Protein AF-A0A9E5IZ77-F1 (afdb_monomer_lite)

pLDDT: mean 89.56, std 15.53, range [26.22, 98.81]

Sequence (396 aa):
MPGRASKYINTLARTWRELNPKGILFWEPWELSAGQTYQCVDLLDPTCVGLSLHSNIAEVQIGYPADRWFKNMLTKAAQRNIPVLGELWTGSPTEEMEPFLHIPTPLATLRALRAVNEAGKLKGIKEYYGNLPEQEDPNLRMTGLFFKNPDISEEEALSQLAKPYREAAREVIRVWRLASEAVEMYPWDVSWLAREIGRSSPQHAMSAAILKGASWQTPSWQANRRVAFMRTDQLEAPNFWMVEDVQMRFEQTAEKLEAALRVADLIQNKLPEPLQHTFRKSIEEMGSFRVRVLAYAYHLRETNLANLIRGASRWGLGVNPDNRNELRAVMVKDQANMGTEEPMGTAIRMLDADPKKFLQTYFLPRASSGKNQDWADWGSAANWTITSPNEFFEKR

Foldseek 3Di:
DLVVVQVVVQVVQVVVCVVPVQAAAEDEPQQAALVSLLSNLVSHDQNRYAYEYEQDNHHAALLDGNDPSNLVSQVSCVVVNHAYAYEHAQWQDDLLQPPARQQAQQVSLLVNLLSNVVSHDHPYYDYDPDDDVVDDTLSNVSSVVCVVPVPQDPVRSLQVSLVQFPPCSVLVSLLNVLSNVLRNLQPCQAEVLNSLLNLAALDDPQAAFAQAHDADPGNSRVPPSVVRHVHNHGPDGDDLVSLLVNLVSLVSSLVSLVVSLVSLVVCLVVGDPVCNVSSVSNSVSSLSSSLSSLSSSLSSLLLSLLCQQVVCVVVVHDRDVVSLVVSLVSLVVSCVSNVHCPDSVVLSVCSVVPVPVSSVRGHHHDDDPPDPPPPPPVPDSQVSDSTHGDDDDDDD

Radius of gyration: 23.9 Å; chains: 1; bounding box: 58×49×72 Å

Secondary structure (DSSP, 8-state):
-HHHHHHHHHHHHHHHHHHSTT--EEE--TTS-HHHHHHHHHHS-TTTEEEEEESSSS---SSS-S-HHHHHHHHHHHHTT--EEEEE--SS--GGGTT-S----HHHHHHHHHHHHHTS--SEEEESS---TTS--HHHHHHHHHHH-TT--HHHHHHHHHGGGGGGHHHHHHHHHHHHHHHHHS-TTS-GGGGGGGGS--S--SSPP-------SSHHHHHTGGGT-S---SSSPPPHHHHHHHHHHHHHHHHHHHHHHHHHHTTGGGS-HHHHHHHHHHHHHHHHHHHHHHHHHHHHHHHHHHHHHHHHHHTTPPPPHHHHHHHHHHHHHHHHHHTS-TTHHHHHHHHHH-HHHHHHHSSPPPPP------TT-TT-TTS--SS---------

Structure (mmCIF, N/CA/C/O backbone):
data_AF-A0A9E5IZ77-F1
#
_entry.id   AF-A0A9E5IZ77-F1
#
loop_
_atom_site.group_PDB
_atom_site.id
_atom_site.type_symbol
_atom_site.label_atom_id
_atom_site.label_alt_id
_atom_site.label_comp_id
_atom_site.label_asym_id
_atom_site.label_entity_id
_atom_site.label_seq_id
_atom_site.pdbx_PDB_ins_code
_atom_site.Cartn_x
_atom_site.Cartn_y
_atom_site.Cartn_z
_atom_site.occupancy
_atom_site.B_iso_or_equiv
_atom_site.auth_seq_id
_atom_site.auth_comp_id
_atom_site.auth_asym_id
_atom_site.auth_atom_id
_atom_site.pdbx_PDB_model_num
ATOM 1 N N . MET A 1 1 ? 8.656 -14.343 28.753 1.00 74.12 1 MET A N 1
ATOM 2 C CA . MET A 1 1 ? 8.297 -13.046 28.135 1.00 74.12 1 MET A CA 1
ATOM 3 C C . MET A 1 1 ? 6.831 -12.679 28.404 1.00 74.12 1 MET A C 1
ATOM 5 O O . MET A 1 1 ? 6.646 -11.711 29.134 1.00 74.12 1 MET A O 1
ATOM 9 N N . PRO A 1 2 ? 5.809 -13.460 27.987 1.00 81.44 2 PRO A N 1
ATOM 10 C CA . PRO A 1 2 ? 4.393 -13.078 28.147 1.00 81.44 2 PRO A CA 1
ATOM 11 C C . PRO A 1 2 ? 3.955 -12.752 29.582 1.00 81.44 2 PRO A C 1
ATOM 13 O O . PRO A 1 2 ? 3.411 -11.685 29.836 1.00 81.44 2 PRO A O 1
ATOM 16 N N . GLY A 1 3 ? 4.311 -13.595 30.559 1.00 86.44 3 GLY A N 1
ATOM 17 C CA . GLY A 1 3 ? 3.970 -13.339 31.966 1.00 86.44 3 GLY A CA 1
ATOM 18 C C . GLY A 1 3 ? 4.586 -12.061 32.555 1.00 86.44 3 GLY A C 1
ATOM 19 O O . GLY A 1 3 ? 4.004 -11.466 33.456 1.00 86.44 3 GLY A O 1
ATOM 20 N N . ARG A 1 4 ? 5.735 -11.598 32.038 1.00 92.69 4 ARG A N 1
ATOM 21 C CA . ARG A 1 4 ? 6.345 -10.326 32.465 1.00 92.69 4 ARG A CA 1
ATOM 22 C C . ARG A 1 4 ? 5.602 -9.135 31.862 1.00 92.69 4 ARG A C 1
ATOM 24 O O . ARG A 1 4 ? 5.282 -8.209 32.600 1.00 92.69 4 ARG A O 1
ATOM 31 N N . ALA A 1 5 ? 5.307 -9.191 30.561 1.00 93.94 5 ALA A N 1
ATOM 32 C CA . ALA A 1 5 ? 4.576 -8.143 29.855 1.00 93.94 5 ALA A CA 1
ATOM 33 C C . ALA A 1 5 ? 3.167 -7.959 30.439 1.00 93.94 5 ALA A C 1
ATOM 35 O O . ALA A 1 5 ? 2.851 -6.875 30.917 1.00 93.94 5 ALA A O 1
ATOM 36 N N . SER A 1 6 ? 2.360 -9.024 30.530 1.00 96.38 6 SER A N 1
ATOM 37 C CA . SER A 1 6 ? 1.001 -8.925 31.082 1.00 96.38 6 SER A CA 1
ATOM 38 C C . SER A 1 6 ? 0.986 -8.452 32.533 1.00 96.38 6 SER A C 1
ATOM 40 O O . SER A 1 6 ? 0.123 -7.663 32.903 1.00 96.38 6 SER A O 1
ATOM 42 N N . LYS A 1 7 ? 1.952 -8.876 33.365 1.00 97.38 7 LYS A N 1
ATOM 43 C CA . LYS A 1 7 ? 2.065 -8.377 34.744 1.00 97.38 7 LYS A CA 1
ATOM 44 C C . LYS A 1 7 ? 2.313 -6.869 34.768 1.00 97.38 7 LYS A C 1
ATOM 46 O O . LYS A 1 7 ? 1.656 -6.175 35.532 1.00 97.38 7 LYS A O 1
ATOM 51 N N . TYR A 1 8 ? 3.230 -6.377 33.937 1.00 97.44 8 TYR A N 1
ATOM 52 C CA . TYR A 1 8 ? 3.521 -4.950 33.832 1.00 97.44 8 TYR A CA 1
ATOM 53 C C . TYR A 1 8 ? 2.294 -4.149 33.374 1.00 97.44 8 TYR A C 1
ATOM 55 O O . TYR A 1 8 ? 1.901 -3.200 34.050 1.00 97.44 8 TYR A O 1
ATOM 63 N N . ILE A 1 9 ? 1.631 -4.588 32.299 1.00 97.81 9 ILE A N 1
ATOM 64 C CA . ILE A 1 9 ? 0.426 -3.934 31.766 1.00 97.81 9 ILE A CA 1
ATOM 65 C C . ILE A 1 9 ? -0.716 -3.937 32.788 1.00 97.81 9 ILE A C 1
ATOM 67 O O . ILE A 1 9 ? -1.331 -2.899 33.015 1.00 97.81 9 ILE A O 1
ATOM 71 N N . ASN A 1 10 ? -0.963 -5.060 33.467 1.00 98.31 10 ASN A N 1
ATOM 72 C CA . ASN A 1 10 ? -1.989 -5.136 34.509 1.00 98.31 10 ASN A CA 1
ATOM 73 C C . ASN A 1 10 ? -1.690 -4.195 35.679 1.00 98.31 10 ASN A C 1
ATOM 75 O O . ASN A 1 10 ? -2.614 -3.584 36.207 1.00 98.31 10 ASN A O 1
ATOM 79 N N . THR A 1 11 ? -0.425 -4.068 36.094 1.00 98.38 11 THR A N 1
ATOM 80 C CA . THR A 1 11 ? -0.045 -3.109 37.139 1.00 98.38 11 THR A CA 1
ATOM 81 C C . THR A 1 11 ? -0.373 -1.684 36.701 1.00 98.38 11 THR A C 1
ATOM 83 O O . THR A 1 11 ? -1.087 -0.997 37.423 1.00 98.38 11 THR A O 1
ATOM 86 N N . LEU A 1 12 ? 0.055 -1.268 35.501 1.00 98.06 12 LEU A N 1
ATOM 87 C CA . LEU A 1 12 ? -0.257 0.066 34.973 1.00 98.06 12 LEU A CA 1
ATOM 88 C C . LEU A 1 12 ? -1.769 0.314 34.897 1.00 98.06 12 LEU A C 1
ATOM 90 O O . LEU A 1 12 ? -2.253 1.349 35.347 1.00 98.06 12 LEU A O 1
ATOM 94 N N . ALA A 1 13 ? -2.522 -0.647 34.363 1.00 98.12 13 ALA A N 1
ATOM 95 C CA . ALA A 1 13 ? -3.960 -0.520 34.169 1.00 98.12 13 ALA A CA 1
ATOM 96 C C . ALA A 1 13 ? -4.735 -0.464 35.493 1.00 98.12 13 ALA A C 1
ATOM 98 O O . ALA A 1 13 ? -5.703 0.286 35.613 1.00 98.12 13 ALA A O 1
ATOM 99 N N . ARG A 1 14 ? -4.314 -1.227 36.510 1.00 98.00 14 ARG A N 1
ATOM 100 C CA . ARG A 1 14 ? -4.913 -1.175 37.853 1.00 98.00 14 ARG A CA 1
ATOM 101 C C . ARG A 1 14 ? -4.619 0.143 38.546 1.00 98.00 14 ARG A C 1
ATOM 103 O O . ARG A 1 14 ? -5.556 0.755 39.043 1.00 98.00 14 ARG A O 1
ATOM 110 N N . THR A 1 15 ? -3.373 0.610 38.498 1.00 97.81 15 THR A N 1
ATOM 111 C CA . THR A 1 15 ? -3.009 1.927 39.033 1.00 97.81 15 THR A CA 1
ATOM 112 C C . THR A 1 15 ? -3.794 3.038 38.336 1.00 97.81 15 THR A C 1
ATOM 114 O O . THR A 1 15 ? -4.344 3.912 38.999 1.00 97.81 15 THR A O 1
ATOM 117 N N . TRP A 1 16 ? -3.936 2.983 37.006 1.00 97.25 16 TRP A N 1
ATOM 118 C CA . TRP A 1 16 ? -4.785 3.931 36.281 1.00 97.25 16 TRP A CA 1
ATOM 119 C C . TRP A 1 16 ? -6.242 3.869 36.744 1.00 97.25 16 TRP A C 1
ATOM 121 O O . TRP A 1 16 ? -6.860 4.910 36.957 1.00 97.25 16 TRP A O 1
ATOM 131 N N . ARG A 1 17 ? -6.790 2.667 36.952 1.00 96.69 17 ARG A N 1
ATOM 132 C CA . ARG A 1 17 ? -8.173 2.507 37.409 1.00 96.69 17 ARG A CA 1
ATOM 133 C C . ARG A 1 17 ? -8.399 2.977 38.849 1.00 96.69 17 ARG A C 1
ATOM 135 O O . ARG A 1 17 ? -9.478 3.469 39.154 1.00 96.69 17 ARG A O 1
ATOM 142 N N . GLU A 1 18 ? -7.413 2.853 39.731 1.00 97.00 18 GLU A N 1
ATOM 143 C CA . GLU A 1 18 ? -7.485 3.411 41.090 1.00 97.00 18 GLU A CA 1
ATOM 144 C C . GLU A 1 18 ? -7.635 4.938 41.062 1.00 97.00 18 GLU A C 1
ATOM 146 O O . GLU A 1 18 ? -8.420 5.496 41.826 1.00 97.00 18 GLU A O 1
ATOM 151 N N . LEU A 1 19 ? -6.936 5.607 40.140 1.00 97.00 19 LEU A N 1
ATOM 152 C CA . LEU A 1 19 ? -7.020 7.058 39.941 1.00 97.00 19 LEU A CA 1
ATOM 153 C C . LEU A 1 19 ? -8.274 7.476 39.159 1.00 97.00 19 LEU A C 1
ATOM 155 O O . LEU A 1 19 ? -8.843 8.539 39.403 1.00 97.00 19 LEU A O 1
ATOM 159 N N . ASN A 1 20 ? -8.712 6.642 38.217 1.00 96.19 20 ASN A N 1
ATOM 160 C CA . ASN A 1 20 ? -9.895 6.854 37.397 1.00 96.19 20 ASN A CA 1
ATOM 161 C C . ASN A 1 20 ? -10.754 5.577 37.385 1.00 96.19 20 ASN A C 1
ATOM 163 O O . ASN A 1 20 ? -10.525 4.705 36.546 1.00 96.19 20 ASN A O 1
ATOM 167 N N . PRO A 1 21 ? -11.783 5.460 38.250 1.00 94.25 21 PRO A N 1
ATOM 168 C CA . PRO A 1 21 ? -12.550 4.219 38.431 1.00 94.25 21 PRO A CA 1
ATOM 169 C C . PRO A 1 21 ? -13.219 3.644 37.174 1.00 94.25 21 PRO A C 1
ATOM 171 O O . PRO A 1 21 ? -13.569 2.465 37.149 1.00 94.25 21 PRO A O 1
ATOM 174 N N . LYS A 1 22 ? -13.408 4.457 36.127 1.00 93.06 22 LYS A N 1
ATOM 175 C CA . LYS A 1 22 ? -13.963 4.041 34.824 1.00 93.06 22 LYS A CA 1
ATOM 176 C C . LYS A 1 22 ? -12.898 3.925 33.725 1.00 93.06 22 LYS A C 1
ATOM 178 O O . LYS A 1 22 ? -13.233 3.643 32.577 1.00 93.06 22 LYS A O 1
ATOM 183 N N . GLY A 1 23 ? -11.640 4.189 34.060 1.00 93.88 23 GLY A N 1
ATOM 184 C CA . GLY A 1 23 ? -10.511 4.195 33.148 1.00 93.88 23 GLY A CA 1
ATOM 185 C C . GLY A 1 23 ? -10.182 2.799 32.629 1.00 93.88 23 GLY A C 1
ATOM 186 O O . GLY A 1 23 ? -10.165 1.824 33.379 1.00 93.88 23 GLY A O 1
ATOM 187 N N . ILE A 1 24 ? -9.890 2.731 31.332 1.00 96.19 24 ILE A N 1
ATOM 188 C CA . ILE A 1 24 ? -9.374 1.546 30.647 1.00 96.19 24 ILE A CA 1
ATOM 189 C C . ILE A 1 24 ? -8.038 1.937 30.025 1.00 96.19 24 ILE A C 1
ATOM 191 O O . ILE A 1 24 ? -7.949 2.972 29.364 1.00 96.19 24 ILE A O 1
ATOM 195 N N . LEU A 1 25 ? -7.010 1.121 30.239 1.00 97.69 25 LEU A N 1
ATOM 196 C CA . LEU A 1 25 ? -5.726 1.259 29.560 1.00 97.69 25 LEU A CA 1
ATOM 197 C C . LEU A 1 25 ? -5.744 0.383 28.309 1.00 97.69 25 LEU A C 1
ATOM 199 O O . LEU A 1 25 ? -5.864 -0.837 28.414 1.00 97.69 25 LEU A O 1
ATOM 203 N N . PHE A 1 26 ? -5.626 1.000 27.135 1.00 97.75 26 PHE A N 1
ATOM 204 C CA . PHE A 1 26 ? -5.497 0.280 25.871 1.00 97.75 26 PHE A CA 1
ATOM 205 C C . PHE A 1 26 ? -4.028 -0.037 25.601 1.00 97.75 26 PHE A C 1
ATOM 207 O O . PHE A 1 26 ? -3.186 0.858 25.611 1.00 97.75 26 PHE A O 1
ATOM 214 N N . TRP A 1 27 ? -3.725 -1.318 25.400 1.00 97.38 27 TRP A N 1
ATOM 215 C CA . TRP A 1 27 ? -2.374 -1.800 25.135 1.00 97.38 27 TRP A CA 1
ATOM 216 C C . TRP A 1 27 ? -2.246 -2.341 23.712 1.00 97.38 27 TRP A C 1
ATOM 218 O O . TRP A 1 27 ? -3.080 -3.124 23.256 1.00 97.38 27 TRP A O 1
ATOM 228 N N . GLU A 1 28 ? -1.166 -1.944 23.050 1.00 95.50 28 GLU A N 1
ATOM 229 C CA . GLU A 1 28 ? -0.796 -2.363 21.706 1.00 95.50 28 GLU A CA 1
ATOM 230 C C . GLU A 1 28 ? 0.362 -3.380 21.756 1.00 95.50 28 GLU A C 1
ATOM 232 O O . GLU A 1 28 ? 1.439 -3.076 22.280 1.00 95.50 28 GLU A O 1
ATOM 237 N N . PRO A 1 29 ? 0.171 -4.619 21.267 1.00 93.44 29 PRO A N 1
ATOM 238 C CA . PRO A 1 29 ? 1.156 -5.687 21.421 1.00 93.44 29 PRO A CA 1
ATOM 239 C C . PRO A 1 29 ? 2.090 -5.865 20.199 1.00 93.44 29 PRO A C 1
ATOM 241 O O . PRO A 1 29 ? 2.490 -6.993 19.913 1.00 93.44 29 PRO A O 1
ATOM 244 N N . TRP A 1 30 ? 2.440 -4.786 19.485 1.00 85.62 30 TRP A N 1
ATOM 245 C CA . TRP A 1 30 ? 3.090 -4.793 18.155 1.00 85.62 30 TRP A CA 1
ATOM 246 C C . TRP A 1 30 ? 4.349 -5.659 18.007 1.00 85.62 30 TRP A C 1
ATOM 248 O O . TRP A 1 30 ? 4.464 -6.438 17.060 1.00 85.62 30 TRP A O 1
ATOM 258 N N . GLU A 1 31 ? 5.293 -5.546 18.946 1.00 88.81 31 GLU A N 1
ATOM 259 C CA . GLU 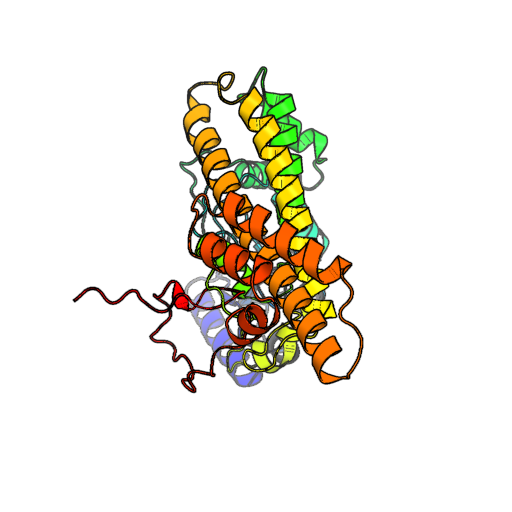A 1 31 ? 6.603 -6.208 18.827 1.00 88.81 31 GLU A CA 1
ATOM 260 C C . GLU A 1 31 ? 6.619 -7.660 19.312 1.00 88.81 31 GLU A C 1
ATOM 262 O O . GLU A 1 31 ? 7.628 -8.366 19.210 1.00 88.81 31 GLU A O 1
ATOM 267 N N . LEU A 1 32 ? 5.501 -8.139 19.852 1.00 93.06 32 LEU A N 1
ATOM 268 C CA . LEU A 1 32 ? 5.376 -9.518 20.292 1.00 93.06 32 LEU A CA 1
ATOM 269 C C . LEU A 1 32 ? 4.987 -10.419 19.121 1.00 93.06 32 LEU A C 1
ATOM 271 O O . LEU A 1 32 ? 4.235 -10.036 18.229 1.00 93.06 32 LEU A O 1
ATOM 275 N N . SER A 1 33 ? 5.462 -11.663 19.148 1.00 94.06 33 SER A N 1
ATOM 276 C CA . SER A 1 33 ? 5.007 -12.661 18.180 1.00 94.06 33 SER A CA 1
ATOM 277 C C . SER A 1 33 ? 3.531 -12.997 18.407 1.00 94.06 33 SER A C 1
ATOM 279 O O . SER A 1 33 ? 3.027 -12.897 19.529 1.00 94.06 33 SER A O 1
ATOM 281 N N . ALA A 1 34 ? 2.836 -13.484 17.379 1.00 94.62 34 ALA A N 1
ATOM 282 C CA . ALA A 1 34 ? 1.424 -13.858 17.467 1.00 94.62 34 ALA A CA 1
ATOM 283 C C . ALA A 1 34 ? 1.148 -14.794 18.662 1.00 94.62 34 ALA A C 1
ATOM 285 O O . ALA A 1 34 ? 0.261 -14.533 19.473 1.00 94.62 34 ALA A O 1
ATOM 286 N N . GLY A 1 35 ? 1.974 -15.829 18.853 1.00 95.06 35 GLY A N 1
ATOM 287 C CA . GLY A 1 35 ? 1.849 -16.743 19.994 1.00 95.06 35 GLY A CA 1
ATOM 288 C C . GLY A 1 35 ? 2.036 -16.055 21.352 1.00 95.06 35 GLY A C 1
ATOM 289 O O . GLY A 1 35 ? 1.291 -16.329 22.294 1.00 95.06 35 GLY A O 1
ATOM 290 N N . GLN A 1 36 ? 2.982 -15.116 21.449 1.00 95.75 36 GLN A N 1
ATOM 291 C CA . GLN A 1 36 ? 3.166 -14.310 22.656 1.00 95.75 36 GLN A CA 1
ATOM 292 C C . GLN A 1 36 ? 1.957 -13.406 22.910 1.00 95.75 36 GLN A C 1
ATOM 294 O O . GLN A 1 36 ? 1.508 -13.343 24.052 1.00 95.75 36 GLN A O 1
ATOM 299 N N . THR A 1 37 ? 1.398 -12.759 21.878 1.00 95.62 37 THR A N 1
ATOM 300 C CA . THR A 1 37 ? 0.192 -11.923 22.020 1.00 95.62 37 THR A CA 1
ATOM 301 C C . THR A 1 37 ? -0.994 -12.728 22.541 1.00 95.62 37 THR A C 1
ATOM 303 O O . THR A 1 37 ? -1.626 -12.311 23.511 1.00 95.62 37 THR A O 1
ATOM 306 N N . TYR A 1 38 ? -1.232 -13.930 22.006 1.00 96.56 38 TYR A N 1
ATOM 307 C CA . TYR A 1 38 ? -2.292 -14.812 22.490 1.00 96.56 38 TYR A CA 1
ATOM 308 C C . TYR A 1 38 ? -2.105 -15.159 23.967 1.00 96.56 38 TYR A C 1
ATOM 310 O O . TYR A 1 38 ? -3.029 -14.974 24.760 1.00 96.56 38 TYR A O 1
ATOM 318 N N . GLN A 1 39 ? -0.907 -15.591 24.363 1.00 97.06 39 GLN A N 1
ATOM 319 C CA . GLN A 1 39 ? -0.641 -15.918 25.763 1.00 97.06 39 GLN A CA 1
ATOM 320 C C . GLN A 1 39 ? -0.765 -14.690 26.676 1.00 97.06 39 GLN A C 1
ATOM 322 O O . GLN A 1 39 ? -1.244 -14.811 27.802 1.00 97.06 39 GLN A O 1
ATOM 327 N N . CYS A 1 40 ? -0.357 -13.505 26.213 1.00 97.38 40 CYS A N 1
ATOM 328 C CA . CYS A 1 40 ? -0.508 -12.279 26.986 1.00 97.38 40 CYS A CA 1
ATOM 329 C C . CYS A 1 40 ? -1.980 -11.987 27.285 1.00 97.38 40 CYS A C 1
ATOM 331 O O . CYS A 1 40 ? -2.298 -11.711 28.441 1.00 97.38 40 CYS A O 1
ATOM 333 N N . VAL A 1 41 ? -2.864 -12.100 26.285 1.00 97.19 41 VAL A N 1
ATOM 334 C CA . VAL A 1 41 ? -4.312 -11.850 26.421 1.00 97.19 41 VAL A CA 1
ATOM 335 C C . VAL A 1 41 ? -4.960 -12.762 27.468 1.00 97.19 41 VAL A C 1
ATOM 337 O O . VAL A 1 41 ? -5.815 -12.305 28.225 1.00 97.19 41 VAL A O 1
ATOM 340 N N . ASP A 1 42 ? -4.505 -14.011 27.601 1.00 97.25 42 ASP A N 1
ATOM 341 C CA . ASP A 1 42 ? -4.985 -14.925 28.652 1.00 97.25 42 ASP A CA 1
ATOM 342 C C . ASP A 1 42 ? -4.636 -14.474 30.077 1.00 97.25 42 ASP A C 1
ATOM 344 O O . ASP A 1 42 ? -5.239 -14.931 31.051 1.00 97.25 42 ASP A O 1
ATOM 348 N N . LEU A 1 43 ? -3.673 -13.570 30.221 1.00 97.69 43 LEU A N 1
ATOM 349 C CA . LEU A 1 43 ? -3.177 -13.096 31.509 1.00 97.69 43 LEU A CA 1
ATOM 350 C C . LEU A 1 43 ? -3.594 -11.652 31.813 1.00 97.69 43 LEU A C 1
ATOM 352 O O . LEU A 1 43 ? -3.352 -11.184 32.926 1.00 97.69 43 LEU A O 1
ATOM 356 N N . LEU A 1 44 ? -4.196 -10.937 30.858 1.00 98.25 44 LEU A N 1
ATOM 357 C CA . LEU A 1 44 ? -4.655 -9.563 31.068 1.00 98.25 44 LEU A CA 1
ATOM 358 C C . LEU A 1 44 ? -5.881 -9.517 31.987 1.00 98.25 44 LEU A C 1
ATOM 360 O O . LEU A 1 44 ? -6.732 -10.413 31.963 1.00 98.25 44 LEU A O 1
ATOM 364 N N . ASP A 1 45 ? -5.955 -8.453 32.784 1.00 97.62 45 ASP A N 1
ATOM 365 C CA . ASP A 1 45 ? -7.095 -8.111 33.629 1.00 97.62 45 ASP A CA 1
ATOM 366 C C . ASP A 1 45 ? -8.184 -7.441 32.773 1.00 97.62 45 ASP A C 1
ATOM 368 O O . ASP A 1 45 ? -8.049 -6.270 32.404 1.00 97.62 45 ASP A O 1
ATOM 372 N N . PRO A 1 46 ? -9.277 -8.150 32.443 1.00 97.38 46 PRO A N 1
ATOM 373 C CA . PRO A 1 46 ? -10.266 -7.643 31.496 1.00 97.38 46 PRO A CA 1
ATOM 374 C C . PRO A 1 46 ? -11.090 -6.485 32.055 1.00 97.38 46 PRO A C 1
ATOM 376 O O . PRO A 1 46 ? -11.860 -5.858 31.335 1.00 97.38 46 PRO A O 1
ATOM 379 N N . THR A 1 47 ? -10.959 -6.203 33.351 1.00 96.75 47 THR A N 1
ATOM 380 C CA . THR A 1 47 ? -11.755 -5.178 34.015 1.00 96.75 47 THR A CA 1
ATOM 381 C C . THR A 1 47 ? -11.135 -3.781 33.897 1.00 96.75 47 THR A C 1
ATOM 383 O O . THR A 1 47 ? -11.818 -2.792 34.166 1.00 96.75 47 THR A O 1
ATOM 386 N N . CYS A 1 48 ? -9.860 -3.683 33.505 1.00 97.56 48 CYS A N 1
ATOM 387 C CA . CYS A 1 48 ? -9.149 -2.410 33.335 1.00 97.56 48 CYS A CA 1
ATOM 388 C C . CYS A 1 48 ? -8.253 -2.338 32.088 1.00 97.56 48 CYS A C 1
ATOM 390 O O . CYS A 1 48 ? -7.765 -1.252 31.771 1.00 97.56 48 CYS A O 1
ATOM 392 N N . VAL A 1 49 ? -8.044 -3.444 31.368 1.00 98.44 49 VAL A N 1
ATOM 393 C CA . VAL A 1 49 ? -7.243 -3.475 30.137 1.00 98.44 49 VAL A CA 1
ATOM 394 C C . VAL A 1 49 ? -8.140 -3.596 28.907 1.00 98.44 49 VAL A C 1
ATOM 396 O O . VAL A 1 49 ? -9.047 -4.425 28.869 1.00 98.44 49 VAL A O 1
ATOM 399 N N . GLY A 1 50 ? -7.845 -2.792 27.889 1.00 98.38 50 GLY A N 1
ATOM 400 C CA . GLY A 1 50 ? -8.309 -2.952 26.515 1.00 98.38 50 GLY A CA 1
ATOM 401 C C . GLY A 1 50 ? -7.140 -3.246 25.574 1.00 98.38 50 GLY A C 1
ATOM 402 O O . GLY A 1 50 ? -5.976 -3.081 25.941 1.00 98.38 50 GLY A O 1
ATOM 403 N N . LEU A 1 51 ? -7.438 -3.673 24.352 1.00 98.38 51 LEU A N 1
ATOM 404 C CA . LEU A 1 51 ? -6.433 -3.890 23.309 1.00 98.38 51 LEU A CA 1
ATOM 405 C C . LEU A 1 51 ? -6.570 -2.844 22.213 1.00 98.38 51 LEU A C 1
ATOM 407 O O . LEU A 1 51 ? -7.681 -2.549 21.784 1.00 98.38 51 LEU A O 1
ATOM 411 N N . SER A 1 52 ? -5.442 -2.324 21.755 1.00 97.56 52 SER A N 1
ATOM 412 C CA . SER A 1 52 ? -5.336 -1.522 20.541 1.00 97.56 52 SER A CA 1
ATOM 413 C C . SER A 1 52 ? -4.612 -2.387 19.518 1.00 97.56 52 SER A C 1
ATOM 415 O O . SER A 1 52 ? -3.485 -2.810 19.768 1.00 97.56 52 SER A O 1
ATOM 417 N N . LEU A 1 53 ? -5.307 -2.815 18.466 1.00 97.06 53 LEU A N 1
ATOM 418 C CA . LEU A 1 53 ? -4.799 -3.823 17.538 1.00 97.06 53 LEU A CA 1
ATOM 419 C C . LEU A 1 53 ? -4.794 -3.282 16.123 1.00 97.06 53 LEU A C 1
ATOM 421 O O . LEU A 1 53 ? -5.850 -2.936 15.596 1.00 97.06 53 LEU A O 1
ATOM 425 N N . HIS A 1 54 ? -3.641 -3.328 15.473 1.00 95.06 54 HIS A N 1
ATOM 426 C CA . HIS A 1 54 ? -3.577 -3.140 14.031 1.00 95.06 54 HIS A CA 1
ATOM 427 C C . HIS A 1 54 ? -4.449 -4.137 13.306 1.00 95.06 54 HIS A C 1
ATOM 429 O O . HIS A 1 54 ? -4.622 -5.279 13.736 1.00 95.06 54 HIS A O 1
ATOM 435 N N . SER A 1 55 ? -4.986 -3.684 12.184 1.00 93.06 55 SER A N 1
ATOM 436 C CA . SER A 1 55 ? -5.835 -4.494 11.326 1.00 93.06 55 SER A CA 1
ATOM 437 C C . SER A 1 55 ? -5.115 -5.717 10.744 1.00 93.06 55 SER A C 1
ATOM 439 O O . SER A 1 55 ? -5.798 -6.628 10.282 1.00 93.06 55 SER A O 1
ATOM 441 N N . ASN A 1 56 ? -3.783 -5.827 10.823 1.00 91.81 56 ASN A N 1
ATOM 442 C CA . ASN A 1 56 ? -3.069 -7.079 10.572 1.00 91.81 56 ASN A CA 1
ATOM 443 C C . ASN A 1 56 ? -1.814 -7.257 11.466 1.00 91.81 56 ASN A C 1
ATOM 445 O O . ASN A 1 56 ? -1.405 -6.336 12.172 1.00 91.81 56 ASN A O 1
ATOM 449 N N . ILE A 1 57 ? -1.216 -8.462 11.487 1.00 90.69 57 ILE A N 1
ATOM 450 C CA . ILE A 1 57 ? -0.039 -8.787 12.331 1.00 90.69 57 ILE A CA 1
ATOM 451 C C . ILE A 1 57 ? 1.217 -7.999 11.953 1.00 90.69 57 ILE A C 1
ATOM 453 O O . ILE A 1 57 ? 2.142 -7.876 12.762 1.00 90.69 57 ILE A O 1
ATOM 457 N N . ALA A 1 58 ? 1.279 -7.530 10.709 1.00 87.75 58 ALA A N 1
ATOM 458 C CA . ALA A 1 58 ? 2.370 -6.721 10.222 1.00 87.75 58 ALA A CA 1
ATOM 459 C C . ALA A 1 58 ? 2.160 -5.245 10.557 1.00 87.75 58 ALA A C 1
ATOM 461 O O . ALA A 1 58 ? 2.888 -4.653 11.335 1.00 87.75 58 ALA A O 1
ATOM 462 N N . GLU A 1 59 ? 1.154 -4.613 10.011 1.00 87.81 59 GLU A N 1
ATOM 463 C CA . GLU A 1 59 ? 0.958 -3.190 10.191 1.00 87.81 59 GLU A CA 1
ATOM 464 C C . GLU A 1 59 ? -0.511 -2.846 10.064 1.00 87.81 59 GLU A C 1
ATOM 466 O O . GLU A 1 59 ? -1.353 -3.692 9.772 1.00 87.81 59 GLU A O 1
ATOM 471 N N . VAL A 1 60 ? -0.829 -1.571 10.206 1.00 91.25 60 VAL A N 1
ATOM 472 C CA . VAL A 1 60 ? -1.981 -1.044 9.501 1.00 91.25 60 VAL A CA 1
ATOM 473 C C . VAL A 1 60 ? -1.655 -0.968 8.009 1.00 91.25 60 VAL A C 1
ATOM 475 O O . VAL A 1 60 ? -0.676 -0.338 7.622 1.00 91.25 60 VAL A O 1
ATOM 478 N N . GLN A 1 61 ? -2.478 -1.616 7.181 1.00 89.19 61 GLN A N 1
ATOM 479 C CA . GLN A 1 61 ? -2.378 -1.537 5.723 1.00 89.19 61 GLN A CA 1
ATOM 480 C C . GLN A 1 61 ? -3.761 -1.389 5.093 1.00 89.19 61 GLN A C 1
ATOM 482 O O . GLN A 1 61 ? -4.649 -2.199 5.375 1.00 89.19 61 GLN A O 1
ATOM 487 N N . ILE A 1 62 ? -3.943 -0.409 4.203 1.00 85.88 62 ILE A N 1
ATOM 488 C CA . ILE A 1 62 ? -5.193 -0.255 3.436 1.00 85.88 62 ILE A CA 1
ATOM 489 C C . ILE A 1 62 ? -5.406 -1.456 2.508 1.00 85.88 62 ILE A C 1
ATOM 491 O O . ILE A 1 62 ? -6.529 -1.942 2.389 1.00 85.88 62 ILE A O 1
ATOM 495 N N . GLY A 1 63 ? -4.339 -1.948 1.870 1.00 83.00 63 GLY A N 1
ATOM 496 C CA . GLY A 1 63 ? -4.419 -3.047 0.901 1.00 83.00 63 GLY A CA 1
ATOM 497 C C . GLY A 1 63 ? -4.570 -4.439 1.523 1.00 83.00 63 GLY A C 1
ATOM 498 O O . GLY A 1 63 ? -4.954 -5.378 0.830 1.00 83.00 63 GLY A O 1
ATOM 499 N N . TYR A 1 64 ? -4.293 -4.590 2.823 1.00 86.00 64 TYR A N 1
ATOM 500 C CA . TYR A 1 64 ? -4.376 -5.881 3.515 1.00 86.00 64 TYR A CA 1
ATOM 501 C C . TYR A 1 64 ? -5.012 -5.774 4.915 1.00 86.00 64 TYR A C 1
ATOM 503 O O . TYR A 1 64 ? -4.356 -6.026 5.934 1.00 86.00 64 TYR A O 1
ATOM 511 N N . PRO A 1 65 ? -6.298 -5.386 4.998 1.00 91.00 65 PRO A N 1
ATOM 512 C CA . PRO A 1 65 ? -6.987 -5.217 6.267 1.00 91.00 65 PRO A CA 1
ATOM 513 C C . PRO A 1 65 ? -7.512 -6.553 6.818 1.00 91.00 65 PRO A C 1
ATOM 515 O O . PRO A 1 65 ? -7.917 -7.453 6.080 1.00 91.00 65 PRO A O 1
ATOM 518 N N . ALA A 1 66 ? -7.598 -6.644 8.145 1.00 94.31 66 ALA A N 1
ATOM 519 C CA . ALA A 1 66 ? -8.257 -7.716 8.898 1.00 94.31 66 ALA A CA 1
ATOM 520 C C . ALA A 1 66 ? -7.748 -9.141 8.599 1.00 94.31 66 ALA A C 1
ATOM 522 O O . ALA A 1 66 ? -8.513 -10.043 8.217 1.00 94.31 66 ALA A O 1
ATOM 523 N N . ASP A 1 67 ? -6.456 -9.367 8.832 1.00 93.88 67 ASP A N 1
ATOM 524 C CA . ASP A 1 67 ? -5.831 -10.674 8.626 1.00 93.88 67 ASP A CA 1
ATOM 525 C C . ASP A 1 67 ? -6.306 -11.757 9.623 1.00 93.88 67 ASP A C 1
ATOM 527 O O . ASP A 1 67 ? -7.165 -11.564 10.497 1.00 93.88 67 ASP A O 1
ATOM 531 N N . ARG A 1 68 ? -5.745 -12.967 9.491 1.00 93.88 68 ARG A N 1
ATOM 532 C CA . ARG A 1 68 ? -6.102 -14.090 10.368 1.00 93.88 68 ARG A CA 1
ATOM 533 C C . ARG A 1 68 ? -5.720 -13.838 11.826 1.00 93.88 68 ARG A C 1
ATOM 535 O O . ARG A 1 68 ? -6.448 -14.286 12.716 1.00 93.88 68 ARG A O 1
ATOM 542 N N . TRP A 1 69 ? -4.602 -13.164 12.086 1.00 95.00 69 TRP A N 1
ATOM 543 C CA . TRP A 1 69 ? -4.187 -12.867 13.452 1.00 95.00 69 TRP A CA 1
ATOM 544 C C . TRP A 1 69 ? -5.170 -11.909 14.121 1.00 95.00 69 TRP A C 1
ATOM 546 O O . TRP A 1 69 ? -5.617 -12.212 15.230 1.00 95.00 69 TRP A O 1
ATOM 556 N N . PHE A 1 70 ? -5.576 -10.843 13.431 1.00 96.44 70 PHE A N 1
ATOM 557 C CA . PHE A 1 70 ? -6.546 -9.865 13.915 1.00 96.44 70 PHE A CA 1
ATOM 558 C C . PHE A 1 70 ? -7.871 -10.539 14.293 1.00 96.44 70 PHE A C 1
ATOM 560 O O . PHE A 1 70 ? -8.318 -10.438 15.436 1.00 96.44 70 PHE A O 1
ATOM 567 N N . LYS A 1 71 ? -8.442 -11.354 13.395 1.00 97.25 71 LYS A N 1
ATOM 568 C CA . LYS A 1 71 ? -9.680 -12.126 13.648 1.00 97.25 71 LYS A CA 1
ATOM 569 C C . LYS A 1 71 ? -9.571 -13.045 14.873 1.00 97.25 71 LYS A C 1
ATOM 571 O O . LYS A 1 71 ? -10.489 -13.122 15.699 1.00 97.25 71 LYS A O 1
ATOM 576 N N . ASN A 1 72 ? -8.437 -13.729 15.026 1.00 96.88 72 ASN A N 1
ATOM 577 C CA . ASN A 1 72 ? -8.183 -14.588 16.185 1.00 96.88 72 ASN A CA 1
ATOM 578 C C . ASN A 1 72 ? -8.060 -13.774 17.482 1.00 96.88 72 ASN A C 1
ATOM 580 O O . ASN A 1 72 ? -8.598 -14.181 18.513 1.00 96.88 72 ASN A O 1
ATOM 584 N N . MET A 1 73 ? -7.383 -12.624 17.438 1.00 97.44 73 MET A N 1
ATOM 585 C CA . MET A 1 73 ? -7.265 -11.719 18.581 1.00 97.44 73 MET A CA 1
ATOM 586 C C . MET A 1 73 ? -8.626 -11.176 19.011 1.00 97.44 73 MET A C 1
ATOM 588 O O . MET A 1 73 ? -8.922 -11.213 20.203 1.00 97.44 73 MET A O 1
ATOM 592 N N . LEU A 1 74 ? -9.480 -10.756 18.070 1.00 98.06 74 LEU A N 1
ATOM 593 C CA . LEU A 1 74 ? -10.845 -10.309 18.372 1.00 98.06 74 LEU A CA 1
ATOM 594 C C . LEU A 1 74 ? -11.670 -11.411 19.035 1.00 98.06 74 LEU A C 1
ATOM 596 O O . LEU A 1 74 ? -12.314 -11.176 20.057 1.00 98.06 74 LEU A O 1
ATOM 600 N N . THR A 1 75 ? -11.601 -12.632 18.502 1.00 98.00 75 THR A N 1
ATOM 601 C CA . THR A 1 75 ? -12.286 -13.795 19.085 1.00 98.00 75 THR A CA 1
ATOM 602 C C . THR A 1 75 ? -11.822 -14.044 20.521 1.00 98.00 75 THR A C 1
ATOM 604 O O . THR A 1 75 ? -12.637 -14.208 21.431 1.00 98.00 75 THR A O 1
ATOM 607 N N . LYS A 1 76 ? -10.507 -14.026 20.750 1.00 97.62 76 LYS A N 1
ATOM 608 C CA . LYS A 1 76 ? -9.915 -14.270 22.069 1.00 97.62 76 LYS A CA 1
ATOM 609 C C . LYS A 1 76 ? -10.220 -13.148 23.063 1.00 97.62 76 LYS A C 1
ATOM 611 O O . LYS A 1 76 ? -10.547 -13.421 24.216 1.00 97.62 76 LYS A O 1
ATOM 616 N N . ALA A 1 77 ? -10.161 -11.894 22.623 1.00 98.06 77 ALA A N 1
ATOM 617 C CA . ALA A 1 77 ? -10.523 -10.737 23.432 1.00 98.06 77 ALA A CA 1
ATOM 618 C C . ALA A 1 77 ? -12.001 -10.792 23.842 1.00 98.06 77 ALA A C 1
ATOM 620 O O . ALA A 1 77 ? -12.316 -10.600 25.017 1.00 98.06 77 ALA A O 1
ATOM 621 N N . ALA A 1 78 ? -12.894 -11.161 22.918 1.00 97.88 78 ALA A N 1
ATOM 622 C CA . ALA A 1 78 ? -14.316 -11.335 23.200 1.00 97.88 78 ALA A CA 1
ATOM 623 C C . ALA A 1 78 ? -14.573 -12.426 24.254 1.00 97.88 78 ALA A C 1
ATOM 625 O O . ALA A 1 78 ? -15.313 -12.180 25.203 1.00 97.88 78 ALA A O 1
ATOM 626 N N . GLN A 1 79 ? -13.908 -13.584 24.160 1.00 97.69 79 GLN A N 1
ATOM 627 C CA . GLN A 1 79 ? -13.993 -14.654 25.173 1.00 97.69 79 GLN A CA 1
ATOM 628 C C . GLN A 1 79 ? -13.561 -14.192 26.572 1.00 97.69 79 GLN A C 1
ATOM 630 O O . GLN A 1 79 ? -14.018 -14.725 27.582 1.00 97.69 79 GLN A O 1
ATOM 635 N N . ARG A 1 80 ? -12.673 -13.197 26.635 1.00 97.31 80 ARG A N 1
ATOM 636 C CA . ARG A 1 80 ? -12.147 -12.619 27.874 1.00 97.31 80 ARG A CA 1
ATOM 637 C C . ARG A 1 80 ? -12.876 -11.353 28.316 1.00 97.31 80 ARG A C 1
ATOM 639 O O . ARG A 1 80 ? -12.517 -10.816 29.356 1.00 97.31 80 ARG A O 1
ATOM 646 N N . ASN A 1 81 ? -13.883 -10.891 27.572 1.00 97.38 81 ASN A N 1
ATOM 647 C CA . ASN A 1 81 ? -14.544 -9.597 27.769 1.00 97.38 81 ASN A CA 1
ATOM 648 C C . ASN A 1 81 ? -13.581 -8.394 27.743 1.00 97.38 81 ASN A C 1
ATOM 650 O O . ASN A 1 81 ? -13.814 -7.395 28.419 1.00 97.38 81 ASN A O 1
ATOM 654 N N . ILE A 1 82 ? -12.509 -8.477 26.956 1.00 98.44 82 ILE A N 1
ATOM 655 C CA . ILE A 1 82 ? -11.551 -7.385 26.767 1.00 98.44 82 ILE A CA 1
ATOM 656 C C . ILE A 1 82 ? -12.037 -6.502 25.606 1.00 98.44 82 ILE A C 1
ATOM 658 O O . ILE A 1 82 ? -12.250 -7.021 24.506 1.00 98.44 82 ILE A O 1
ATOM 662 N N . PRO A 1 83 ? -12.234 -5.185 25.804 1.00 98.12 83 PRO A N 1
ATOM 663 C CA . PRO A 1 83 ? -12.598 -4.283 24.719 1.00 98.12 83 PRO A CA 1
ATOM 664 C C . PRO A 1 83 ? -11.423 -4.091 23.758 1.00 98.12 83 PRO A C 1
ATOM 666 O O . PRO A 1 83 ? -10.276 -3.981 24.186 1.00 98.12 83 PRO A O 1
ATOM 669 N N . VAL A 1 84 ? -11.721 -3.998 22.462 1.00 98.56 84 VAL A N 1
ATOM 670 C CA . VAL A 1 84 ? -10.709 -3.828 21.413 1.00 98.56 84 VAL A CA 1
ATOM 671 C C . VAL A 1 84 ? -10.979 -2.571 20.592 1.00 98.56 84 VAL A C 1
ATOM 673 O O . VAL A 1 84 ? -12.119 -2.339 20.188 1.00 98.56 84 VAL A O 1
ATOM 676 N N . LEU A 1 85 ? -9.937 -1.788 20.331 1.00 98.06 85 LEU A N 1
ATOM 677 C CA . LEU A 1 85 ? -9.892 -0.787 19.271 1.00 98.06 85 LEU A CA 1
ATOM 678 C C . LEU A 1 85 ? -9.169 -1.396 18.068 1.00 98.06 85 LEU A C 1
ATOM 680 O O . LEU A 1 85 ? -8.059 -1.905 18.216 1.00 98.06 85 LEU A O 1
ATOM 684 N N . GLY A 1 86 ? -9.817 -1.376 16.905 1.00 97.19 86 GLY A N 1
ATOM 685 C CA . GLY A 1 86 ? -9.174 -1.741 15.644 1.00 97.19 86 GLY A CA 1
ATOM 686 C C . GLY A 1 86 ? -8.456 -0.527 15.067 1.00 97.19 86 GLY A C 1
ATOM 687 O O . GLY A 1 86 ? -9.055 0.545 14.990 1.00 97.19 86 GLY A O 1
ATOM 688 N N . GLU A 1 87 ? -7.198 -0.681 14.680 1.00 96.00 87 GL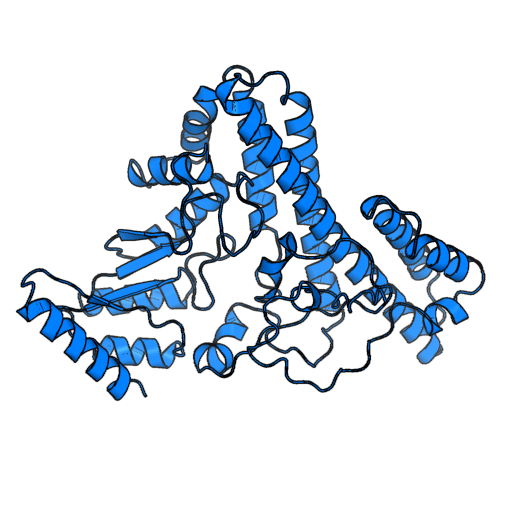U A N 1
ATOM 689 C CA . GLU A 1 87 ? -6.408 0.403 14.101 1.00 96.00 87 GLU A CA 1
ATOM 690 C C . GLU A 1 87 ? -6.366 0.309 12.579 1.00 96.00 87 GLU A C 1
ATOM 692 O O . GLU A 1 87 ? -6.105 -0.758 12.003 1.00 96.00 87 GLU A O 1
ATOM 697 N N . LEU A 1 88 ? -6.664 1.437 11.938 1.00 94.75 88 LEU A N 1
ATOM 698 C CA . LEU A 1 88 ? -6.732 1.575 10.488 1.00 94.75 88 LEU A CA 1
ATOM 699 C C . LEU A 1 88 ? -6.446 3.010 10.032 1.00 94.75 88 LEU A C 1
ATOM 701 O O . LEU A 1 88 ? -6.492 3.939 10.835 1.00 94.75 88 LEU A O 1
ATOM 705 N N . TRP A 1 89 ? -6.194 3.161 8.732 1.00 94.81 89 TRP A N 1
ATOM 706 C CA . TRP A 1 89 ? -6.105 4.448 8.049 1.00 94.81 89 TRP A CA 1
ATOM 707 C C . TRP A 1 89 ? -7.495 4.976 7.712 1.00 94.81 89 TRP A C 1
ATOM 709 O O . TRP A 1 89 ? -8.251 4.341 6.973 1.00 94.81 89 TRP A O 1
ATOM 719 N N . THR A 1 90 ? -7.840 6.137 8.252 1.00 95.19 90 THR A N 1
ATOM 720 C CA . THR A 1 90 ? -9.151 6.775 8.082 1.00 95.19 90 THR A CA 1
ATOM 721 C C . THR A 1 90 ? -9.131 7.954 7.118 1.00 95.19 90 THR A C 1
ATOM 723 O O . THR A 1 90 ? -10.204 8.333 6.651 1.00 95.19 90 THR A O 1
ATOM 726 N N . GLY A 1 91 ? -7.955 8.500 6.799 1.00 95.25 91 GLY A N 1
ATOM 727 C CA . GLY A 1 91 ? -7.751 9.625 5.885 1.00 95.25 91 GLY A CA 1
ATOM 728 C C . GLY A 1 91 ? -6.836 9.301 4.699 1.00 95.25 91 GLY A C 1
ATOM 729 O O . GLY A 1 91 ? -6.465 8.153 4.458 1.00 95.25 91 GLY A O 1
ATOM 730 N N . SER A 1 92 ? -6.512 10.328 3.916 1.00 94.38 92 SER A N 1
ATOM 731 C CA . SER A 1 92 ? -5.544 10.276 2.812 1.00 94.38 92 SER A CA 1
ATOM 732 C C . SER A 1 92 ? -4.086 10.232 3.292 1.00 94.38 92 SER A C 1
ATOM 734 O O . SER A 1 92 ? -3.319 9.448 2.729 1.00 94.38 92 SER A O 1
ATOM 736 N N . PRO A 1 93 ? -3.679 11.001 4.323 1.00 92.94 93 PRO A N 1
ATOM 737 C CA . PRO A 1 93 ? -2.358 10.853 4.923 1.00 92.94 93 PRO A CA 1
ATOM 738 C C . PRO A 1 93 ? -2.213 9.484 5.584 1.00 92.94 93 PRO A C 1
ATOM 740 O O . PRO A 1 93 ? -2.981 9.130 6.476 1.00 92.94 93 PRO A O 1
ATOM 743 N N . THR A 1 94 ? -1.215 8.721 5.156 1.00 91.44 94 THR A N 1
ATOM 744 C CA . THR A 1 94 ? -0.879 7.418 5.739 1.00 91.44 94 THR A CA 1
ATOM 745 C C . THR A 1 94 ? 0.625 7.229 5.698 1.00 91.44 94 THR A C 1
ATOM 747 O O . THR A 1 94 ? 1.287 7.766 4.809 1.00 91.44 94 THR A O 1
ATOM 750 N N . GLU A 1 95 ? 1.156 6.406 6.600 1.00 87.62 95 GLU A N 1
ATOM 751 C CA . GLU A 1 95 ? 2.555 5.972 6.530 1.00 87.62 95 GLU A CA 1
ATOM 752 C C . GLU A 1 95 ? 2.852 5.227 5.211 1.00 87.62 95 GLU A C 1
ATOM 754 O O . GLU A 1 95 ? 3.951 5.307 4.676 1.00 87.62 95 GLU A O 1
ATOM 759 N N . GLU A 1 96 ? 1.847 4.550 4.636 1.00 86.88 96 GLU A N 1
ATOM 760 C CA . GLU A 1 96 ? 1.969 3.791 3.381 1.00 86.88 96 GLU A CA 1
ATOM 761 C C . GLU A 1 96 ? 2.232 4.652 2.141 1.00 86.88 96 GLU A C 1
ATOM 763 O O . GLU A 1 96 ? 2.707 4.142 1.126 1.00 86.88 96 GLU A O 1
ATOM 768 N N . MET A 1 97 ? 1.895 5.938 2.211 1.00 86.12 97 MET A N 1
ATOM 769 C CA . MET A 1 97 ? 1.874 6.835 1.058 1.00 86.12 97 MET A CA 1
ATOM 770 C C . MET A 1 97 ? 2.769 8.057 1.233 1.00 86.12 97 MET A C 1
ATOM 772 O O . MET A 1 97 ? 2.793 8.910 0.346 1.00 86.12 97 MET A O 1
ATOM 776 N N . GLU A 1 98 ? 3.508 8.179 2.338 1.00 88.31 98 GLU A N 1
ATOM 777 C CA . GLU A 1 98 ? 4.339 9.357 2.582 1.00 88.31 98 GLU A CA 1
ATOM 778 C C . GLU A 1 98 ? 5.306 9.633 1.412 1.00 88.31 98 GLU A C 1
ATOM 780 O O . GLU A 1 98 ? 5.952 8.719 0.893 1.00 88.31 98 GLU A O 1
ATOM 785 N N . PRO A 1 99 ? 5.470 10.902 0.994 1.00 91.69 99 PRO A N 1
ATOM 786 C CA . PRO A 1 99 ? 4.941 12.125 1.604 1.00 91.69 99 PRO A CA 1
ATOM 787 C C . PRO A 1 99 ? 3.595 12.594 1.013 1.00 91.69 99 PRO A C 1
ATOM 789 O O . PRO A 1 99 ? 3.260 13.769 1.140 1.00 91.69 99 PRO A O 1
ATOM 792 N N . PHE A 1 100 ? 2.854 11.734 0.315 1.00 94.38 100 PHE A N 1
ATOM 793 C CA . PHE A 1 100 ? 1.585 12.098 -0.313 1.00 94.38 100 PHE A CA 1
ATOM 794 C C . PHE A 1 100 ? 0.464 12.225 0.729 1.00 94.38 100 PHE A C 1
ATOM 796 O O . PHE A 1 100 ? 0.267 11.334 1.555 1.00 94.38 100 PHE A O 1
ATOM 803 N N . LEU A 1 101 ? -0.276 13.336 0.692 1.00 94.94 101 LEU A N 1
ATOM 804 C CA . LEU A 1 101 ? -1.309 13.689 1.681 1.00 94.94 101 LEU A CA 1
ATOM 805 C C . LEU A 1 101 ? -2.718 13.815 1.073 1.00 94.94 101 LEU A C 1
ATOM 807 O O . LEU A 1 101 ? -3.690 14.043 1.792 1.00 94.94 101 LEU A O 1
ATOM 811 N N . HIS A 1 102 ? -2.840 13.693 -0.248 1.00 96.44 102 HIS A N 1
ATOM 812 C CA . HIS A 1 102 ? -4.029 14.035 -1.031 1.00 96.44 102 HIS A CA 1
ATOM 813 C C . HIS A 1 102 ? -4.467 12.921 -1.991 1.00 96.44 102 HIS A C 1
ATOM 815 O O . HIS A 1 102 ? -5.392 13.152 -2.775 1.00 96.44 102 HIS A O 1
ATOM 821 N N . ILE A 1 103 ? -3.831 11.741 -1.993 1.00 96.50 103 ILE A N 1
ATOM 822 C CA . ILE A 1 103 ? -4.222 10.636 -2.886 1.00 96.50 103 ILE A CA 1
ATOM 823 C C . ILE A 1 103 ? -5.616 10.108 -2.480 1.00 96.50 103 ILE A C 1
ATOM 825 O O . ILE A 1 103 ? -5.772 9.514 -1.407 1.00 96.50 103 ILE A O 1
ATOM 829 N N . PRO A 1 104 ? -6.646 10.279 -3.334 1.00 96.44 104 PRO A N 1
ATOM 830 C CA . PRO A 1 104 ? -8.022 10.035 -2.932 1.00 96.44 104 PRO A CA 1
ATOM 831 C C . PRO A 1 104 ? -8.429 8.586 -3.229 1.00 96.44 104 PRO A C 1
ATOM 833 O O . PRO A 1 104 ? -8.717 8.226 -4.372 1.00 96.44 104 PRO A O 1
ATOM 836 N N . THR A 1 105 ? -8.506 7.758 -2.190 1.00 97.50 105 THR A N 1
ATOM 837 C CA . THR A 1 105 ? -8.867 6.331 -2.264 1.00 97.50 105 THR A CA 1
ATOM 838 C C . THR A 1 105 ? -10.070 5.954 -1.394 1.00 97.50 105 THR A C 1
ATOM 840 O O . THR A 1 105 ? -10.037 4.967 -0.656 1.00 97.50 105 THR A O 1
ATOM 843 N N . PRO A 1 106 ? -11.195 6.686 -1.484 1.00 98.19 106 PRO A N 1
ATOM 844 C CA . PRO A 1 106 ? -12.288 6.514 -0.538 1.00 98.19 106 PRO A CA 1
ATOM 845 C C . PRO A 1 106 ? -12.904 5.106 -0.575 1.00 98.19 106 PRO A C 1
ATOM 847 O O . PRO A 1 106 ? -13.379 4.632 0.452 1.00 98.19 106 PRO A O 1
ATOM 850 N N . LEU A 1 107 ? -12.884 4.384 -1.705 1.00 98.38 107 LEU A N 1
ATOM 851 C CA . LEU A 1 107 ? -13.376 2.999 -1.706 1.00 98.38 107 LEU A CA 1
ATOM 852 C C . LEU A 1 107 ? -12.440 2.042 -0.973 1.00 98.38 107 LEU A C 1
ATOM 854 O O . LEU A 1 107 ? -12.934 1.184 -0.244 1.00 98.38 107 LEU A O 1
ATOM 858 N N . ALA A 1 108 ? -11.125 2.211 -1.116 1.00 97.69 108 ALA A N 1
ATOM 859 C CA . ALA A 1 108 ? -10.157 1.402 -0.384 1.00 97.69 108 ALA A CA 1
ATOM 860 C C . ALA A 1 108 ? -10.328 1.620 1.132 1.00 97.69 108 ALA A C 1
ATOM 862 O O . ALA A 1 108 ? -10.414 0.657 1.894 1.00 97.69 108 ALA A O 1
ATOM 863 N N . THR A 1 109 ? -10.531 2.873 1.563 1.00 97.56 109 THR A N 1
ATOM 864 C CA . THR A 1 109 ? -10.875 3.212 2.956 1.00 97.56 109 THR A CA 1
ATOM 865 C C . THR A 1 109 ? -12.170 2.536 3.417 1.00 97.56 109 THR A C 1
ATOM 867 O O . THR A 1 109 ? -12.192 1.902 4.473 1.00 97.56 109 THR A O 1
ATOM 870 N N . LEU A 1 110 ? -13.254 2.616 2.631 1.00 98.12 110 LEU A N 1
ATOM 871 C CA . LEU A 1 110 ? -14.537 1.985 2.975 1.00 98.12 110 LEU A CA 1
ATOM 872 C C . LEU A 1 110 ? -14.408 0.464 3.128 1.00 98.12 110 LEU A C 1
ATOM 874 O O . LEU A 1 110 ? -14.960 -0.120 4.062 1.00 98.12 110 LEU A O 1
ATOM 878 N N . ARG A 1 111 ? -13.690 -0.186 2.212 1.00 98.00 111 ARG A N 1
ATOM 879 C CA . ARG A 1 111 ? -13.476 -1.639 2.226 1.00 98.00 111 ARG A CA 1
ATOM 880 C C . ARG A 1 111 ? -12.608 -2.066 3.406 1.00 98.00 111 ARG A C 1
ATOM 882 O O . ARG A 1 111 ? -12.945 -3.052 4.057 1.00 98.00 111 ARG A O 1
ATOM 889 N N . ALA A 1 112 ? -11.571 -1.301 3.746 1.00 97.06 112 ALA A N 1
ATOM 890 C CA . ALA A 1 112 ? -10.755 -1.551 4.933 1.00 97.06 112 ALA A CA 1
ATOM 891 C C . ALA A 1 112 ? -11.563 -1.424 6.234 1.00 97.06 112 ALA A C 1
ATOM 893 O O . ALA A 1 112 ? -11.512 -2.316 7.085 1.00 97.06 112 ALA A O 1
ATOM 894 N N . LEU A 1 113 ? -12.376 -0.369 6.359 1.00 97.56 113 LEU A N 1
ATOM 895 C CA . LEU A 1 113 ? -13.299 -0.172 7.483 1.00 97.56 113 LEU A CA 1
ATOM 896 C C . LEU A 1 113 ? -14.268 -1.348 7.644 1.00 97.56 113 LEU A C 1
ATOM 898 O O . LEU A 1 113 ? -14.441 -1.866 8.749 1.00 97.56 113 LEU A O 1
ATOM 902 N N . ARG A 1 114 ? -14.867 -1.801 6.538 1.00 97.19 114 ARG A N 1
ATOM 903 C CA . ARG A 1 114 ? -15.762 -2.964 6.521 1.00 97.19 114 ARG A CA 1
ATOM 904 C C . ARG A 1 114 ? -15.060 -4.241 6.934 1.00 97.19 114 ARG A C 1
ATOM 906 O O . ARG A 1 114 ? -15.537 -4.908 7.844 1.00 97.19 114 ARG A O 1
ATOM 913 N N . ALA A 1 115 ? -13.909 -4.541 6.338 1.00 97.00 115 ALA A N 1
ATOM 914 C CA . ALA A 1 115 ? -13.145 -5.742 6.654 1.00 97.00 115 ALA A CA 1
ATOM 915 C C . ALA A 1 115 ? -12.816 -5.825 8.153 1.00 97.00 115 ALA A C 1
ATOM 917 O O . ALA A 1 115 ? -12.958 -6.883 8.767 1.00 97.00 115 ALA A O 1
ATOM 918 N N . VAL A 1 116 ? -12.432 -4.698 8.761 1.00 96.81 116 VAL A N 1
ATOM 919 C CA . VAL A 1 116 ? -12.161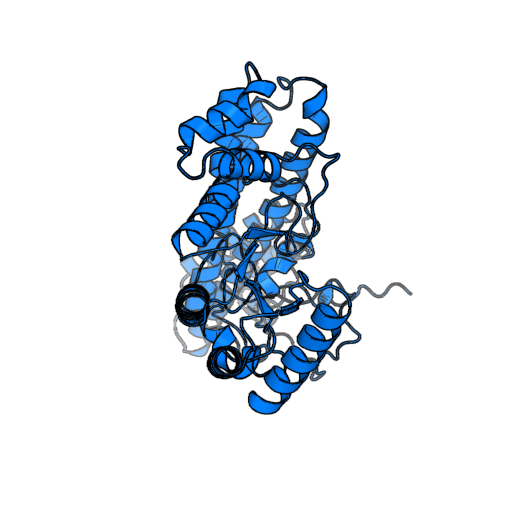 -4.594 10.200 1.00 96.81 116 VAL A CA 1
ATOM 920 C C . VAL A 1 116 ? -13.434 -4.751 11.037 1.00 96.81 116 VAL A C 1
ATOM 922 O O . VAL A 1 116 ? -13.428 -5.499 12.015 1.00 96.81 116 VAL A O 1
ATOM 925 N N . ASN A 1 117 ? -14.532 -4.099 10.655 1.00 95.88 117 ASN A N 1
ATOM 926 C CA . ASN A 1 117 ? -15.809 -4.172 11.371 1.00 95.88 117 ASN A CA 1
ATOM 927 C C . ASN A 1 117 ? -16.463 -5.564 11.305 1.00 95.88 117 ASN A C 1
ATOM 929 O O . ASN A 1 117 ? -17.058 -6.021 12.278 1.00 95.88 117 ASN A O 1
ATOM 933 N N . GLU A 1 118 ? -16.320 -6.260 10.181 1.00 96.25 118 GLU A N 1
ATOM 934 C CA . GLU A 1 118 ? -16.843 -7.613 9.966 1.00 96.25 118 GLU A CA 1
ATOM 935 C C . GLU A 1 118 ? -15.973 -8.696 10.624 1.00 96.25 118 GLU A C 1
ATOM 937 O O . GLU A 1 118 ? -16.442 -9.807 10.877 1.00 96.25 118 GLU A O 1
ATOM 942 N N . ALA A 1 119 ? -14.709 -8.394 10.943 1.00 96.69 119 ALA A N 1
ATOM 943 C CA . ALA A 1 119 ? -13.780 -9.353 11.541 1.00 96.69 119 ALA A CA 1
ATOM 944 C C . ALA A 1 119 ? -14.171 -9.799 12.958 1.00 96.69 119 ALA A C 1
ATOM 946 O O . ALA A 1 119 ? -13.731 -10.860 13.411 1.00 96.69 119 ALA A O 1
ATOM 947 N N . GLY A 1 120 ? -14.959 -8.997 13.676 1.00 94.75 120 GLY A N 1
ATOM 948 C CA . GLY A 1 120 ? -15.416 -9.316 15.021 1.00 94.75 120 GLY A CA 1
ATOM 949 C C . GLY A 1 120 ? -15.861 -8.093 15.816 1.00 94.75 120 GLY A C 1
ATOM 950 O O . GLY A 1 120 ? -15.948 -6.978 15.316 1.00 94.75 120 GLY A O 1
ATOM 951 N N . LYS A 1 121 ? -16.148 -8.305 17.104 1.00 94.50 121 LYS A N 1
ATOM 952 C CA . LYS A 1 121 ? -16.659 -7.246 17.980 1.00 94.50 121 LYS A CA 1
ATOM 953 C C . LYS A 1 121 ? -15.568 -6.229 18.320 1.00 94.50 121 LYS A C 1
ATOM 955 O O . LYS A 1 121 ? -14.628 -6.547 19.046 1.00 94.50 121 LYS A O 1
ATOM 960 N N . LEU A 1 122 ? -15.775 -4.988 17.896 1.00 97.12 122 LEU A N 1
ATOM 961 C CA . LEU A 1 122 ? -14.939 -3.843 18.243 1.00 97.12 122 LEU A CA 1
ATOM 962 C C . LEU A 1 122 ? -15.660 -2.901 19.206 1.00 97.12 122 LEU A C 1
ATOM 964 O O . LEU A 1 122 ? -16.886 -2.782 19.206 1.00 97.12 122 LEU A O 1
ATOM 968 N N . LYS A 1 123 ? -14.883 -2.226 20.052 1.00 96.00 123 LYS A N 1
ATOM 969 C CA . LYS A 1 123 ? -15.358 -1.122 20.893 1.00 96.00 123 LYS A CA 1
ATOM 970 C C . LYS A 1 123 ? -15.261 0.223 20.172 1.00 96.00 123 LYS A C 1
ATOM 972 O O . LYS A 1 123 ? -15.992 1.144 20.526 1.00 96.00 123 LYS A O 1
ATOM 977 N N . GLY A 1 124 ? -14.379 0.316 19.185 1.00 95.69 124 GLY A N 1
ATOM 978 C CA . GLY A 1 124 ? -14.169 1.493 18.362 1.00 95.69 124 GLY A CA 1
ATOM 979 C C . GLY A 1 124 ? -13.060 1.261 17.345 1.00 95.69 124 GLY A C 1
ATOM 980 O O . GLY A 1 124 ? -12.464 0.183 17.285 1.00 95.69 124 GLY A O 1
ATOM 981 N N . ILE A 1 125 ? -12.799 2.302 16.568 1.00 96.06 125 ILE A N 1
ATOM 982 C CA . ILE A 1 125 ? -11.729 2.371 15.580 1.00 96.06 125 ILE A CA 1
ATOM 983 C C . ILE A 1 125 ? -10.785 3.502 15.991 1.00 96.06 125 ILE A C 1
ATOM 985 O O . ILE A 1 125 ? -11.249 4.565 16.410 1.00 96.06 125 ILE A O 1
ATOM 989 N N . LYS A 1 126 ? -9.478 3.258 15.893 1.00 95.62 126 LYS A N 1
ATOM 990 C CA . LYS A 1 126 ? -8.411 4.230 16.151 1.00 95.62 126 LYS A CA 1
ATOM 991 C C . LYS A 1 126 ? -7.704 4.543 14.829 1.00 95.62 126 LYS A C 1
ATOM 993 O O . LYS A 1 126 ? -7.278 3.629 14.132 1.00 95.62 126 LYS A O 1
ATOM 998 N N . GLU A 1 127 ? -7.582 5.829 14.514 1.00 94.88 127 GLU A N 1
ATOM 999 C CA . GLU A 1 127 ? -6.660 6.309 13.479 1.00 94.88 127 GLU A CA 1
ATOM 1000 C C . GLU A 1 127 ? -5.219 6.100 13.968 1.00 94.88 127 GLU A C 1
ATOM 1002 O O . GLU A 1 127 ? -4.892 6.546 15.072 1.00 94.88 127 GLU A O 1
ATOM 1007 N N . TYR A 1 128 ? -4.383 5.408 13.191 1.00 92.31 128 TYR A N 1
ATOM 1008 C CA . TYR A 1 128 ? -3.020 5.058 13.617 1.00 92.31 128 TYR A CA 1
ATOM 1009 C C . TYR A 1 128 ? -2.004 6.179 13.376 1.00 92.31 128 TYR A C 1
ATOM 1011 O O . TYR A 1 128 ? -1.091 6.334 14.183 1.00 92.31 128 TYR A O 1
ATOM 1019 N N . TYR A 1 129 ? -2.143 6.975 12.314 1.00 90.38 129 TYR A N 1
ATOM 1020 C CA . TYR A 1 129 ? -1.088 7.891 11.868 1.00 90.38 129 TYR A CA 1
ATOM 1021 C C . TYR A 1 129 ? -1.471 9.333 12.172 1.00 90.38 129 TYR A C 1
ATOM 1023 O O . TYR A 1 129 ? -0.769 10.038 12.898 1.00 90.38 129 TYR A O 1
ATOM 1031 N N . GLY A 1 130 ? -2.636 9.756 11.694 1.00 90.19 130 GLY A N 1
ATOM 1032 C CA . GLY A 1 130 ? -3.146 11.098 11.934 1.00 90.19 130 GLY A CA 1
ATOM 1033 C C . GLY A 1 130 ? -3.970 11.614 10.767 1.00 90.19 130 GLY A C 1
ATOM 1034 O O . GLY A 1 130 ? -3.757 11.248 9.618 1.00 90.19 130 GLY A O 1
ATOM 1035 N N . ASN A 1 131 ? -4.911 12.501 11.078 1.00 92.44 131 ASN A N 1
ATOM 1036 C CA . ASN A 1 131 ? -5.785 13.130 10.095 1.00 92.44 131 ASN A CA 1
ATOM 1037 C C . ASN A 1 131 ? -5.478 14.623 9.974 1.00 92.44 131 ASN A C 1
ATOM 1039 O O . ASN A 1 131 ? -5.058 15.260 10.941 1.00 92.44 131 ASN A O 1
ATOM 1043 N N . LEU A 1 132 ? -5.782 15.190 8.807 1.00 91.31 132 LEU A N 1
ATOM 1044 C CA . LEU A 1 132 ? -5.723 16.627 8.537 1.00 91.31 132 LEU A CA 1
ATOM 1045 C C . LEU A 1 132 ? -7.157 17.176 8.412 1.00 91.31 132 LEU A C 1
ATOM 1047 O O . LEU A 1 132 ? -7.653 17.345 7.302 1.00 91.31 132 LEU A O 1
ATOM 1051 N N . PRO A 1 133 ? -7.866 17.431 9.531 1.00 86.88 133 PRO A N 1
ATOM 1052 C CA . PRO A 1 133 ? -9.305 17.724 9.514 1.00 86.88 133 PRO A CA 1
ATOM 1053 C C . PRO A 1 133 ? -9.671 19.052 8.835 1.00 86.88 133 PRO A C 1
ATOM 1055 O O . PRO A 1 133 ? -10.834 19.267 8.504 1.00 86.88 133 PRO A O 1
ATOM 1058 N N . GLU A 1 134 ? -8.700 19.948 8.655 1.00 87.88 134 GLU A N 1
ATOM 1059 C CA . GLU A 1 134 ? -8.879 21.237 7.977 1.00 87.88 134 GLU A CA 1
ATOM 1060 C C . GLU A 1 134 ? -8.751 21.127 6.448 1.00 87.88 134 GLU A C 1
ATOM 1062 O O . GLU A 1 134 ? -9.101 22.061 5.727 1.00 87.88 134 GLU A O 1
ATOM 1067 N N . GLN A 1 135 ? -8.272 19.987 5.944 1.00 89.00 135 GLN A N 1
ATOM 1068 C CA . GLN A 1 135 ? -8.136 19.705 4.521 1.00 89.00 135 GLN A CA 1
ATOM 1069 C C . GLN A 1 135 ? -9.400 19.015 3.993 1.00 89.00 135 GLN A C 1
ATOM 1071 O O . GLN A 1 135 ? -10.035 18.220 4.688 1.00 89.00 135 GLN A O 1
ATOM 1076 N N . GLU A 1 136 ? -9.756 19.269 2.731 1.00 92.94 136 GLU A N 1
ATOM 1077 C CA . GLU A 1 136 ? -10.680 18.359 2.051 1.00 92.94 136 GLU A CA 1
ATOM 1078 C C . GLU A 1 136 ? -9.996 16.996 1.880 1.00 92.94 136 GLU A C 1
ATOM 1080 O O . GLU A 1 136 ? -8.914 16.898 1.298 1.00 92.94 136 GLU A O 1
ATOM 1085 N N . ASP A 1 137 ? -10.631 15.964 2.430 1.00 96.81 137 ASP A N 1
ATOM 1086 C CA . ASP A 1 137 ? -10.171 14.588 2.335 1.00 96.81 137 ASP A CA 1
ATOM 1087 C C . ASP A 1 137 ? -11.369 13.656 2.060 1.00 96.81 137 ASP A C 1
ATOM 1089 O O . ASP A 1 137 ? -12.205 13.426 2.952 1.00 96.81 137 ASP A O 1
ATOM 1093 N N . PRO A 1 138 ? -11.494 13.101 0.839 1.00 97.19 138 PRO A N 1
ATOM 1094 C CA . PRO A 1 138 ? -12.604 12.221 0.507 1.00 97.19 138 PRO A CA 1
ATOM 1095 C C . PRO A 1 138 ? -12.526 10.889 1.266 1.00 97.19 138 PRO A C 1
ATOM 1097 O O . PRO A 1 138 ? -13.573 10.283 1.508 1.00 97.19 138 PRO A O 1
ATOM 1100 N N . ASN A 1 139 ? -11.336 10.458 1.692 1.00 97.56 139 ASN A N 1
ATOM 1101 C CA . ASN A 1 139 ? -11.131 9.231 2.463 1.00 97.56 139 ASN A CA 1
ATOM 1102 C C . ASN A 1 139 ? -11.672 9.431 3.886 1.00 97.56 139 ASN A C 1
ATOM 1104 O O . ASN A 1 139 ? -12.493 8.644 4.361 1.00 97.56 139 ASN A O 1
ATOM 1108 N N . LEU A 1 140 ? -11.343 10.561 4.520 1.00 97.38 140 LEU A N 1
ATOM 1109 C CA . LEU A 1 140 ? -11.868 10.908 5.846 1.00 97.38 140 LEU A CA 1
ATOM 1110 C C . LEU A 1 140 ? -13.383 11.126 5.838 1.00 97.38 140 LEU A C 1
ATOM 1112 O O . LEU A 1 140 ? -14.102 10.674 6.737 1.00 97.38 140 LEU A O 1
ATOM 1116 N N . ARG A 1 141 ? -13.912 11.765 4.791 1.00 97.56 141 ARG A N 1
ATOM 1117 C CA . ARG A 1 141 ? -15.365 11.898 4.616 1.00 97.56 141 ARG A CA 1
ATOM 1118 C C . ARG A 1 141 ? -16.034 10.539 4.416 1.00 97.56 141 ARG A C 1
ATOM 1120 O O . ARG A 1 141 ? -17.132 10.345 4.942 1.00 97.56 141 ARG A O 1
ATOM 1127 N N . MET A 1 142 ? -15.391 9.604 3.711 1.00 98.50 142 MET A N 1
ATOM 1128 C CA . MET A 1 142 ? -15.882 8.231 3.582 1.00 98.50 142 MET A CA 1
ATOM 1129 C C . MET A 1 142 ? -15.965 7.545 4.946 1.00 98.50 142 MET A C 1
ATOM 1131 O O . MET A 1 142 ? -16.997 6.955 5.267 1.00 98.50 142 MET A O 1
ATOM 1135 N N . THR A 1 143 ? -14.937 7.691 5.783 1.00 97.75 143 THR A N 1
ATOM 1136 C CA . THR A 1 143 ? -14.961 7.203 7.168 1.00 97.75 143 THR A CA 1
ATOM 1137 C C . THR A 1 143 ? -16.169 7.753 7.934 1.00 97.75 143 THR A C 1
ATOM 1139 O O . THR A 1 143 ? -16.887 7.012 8.608 1.00 97.75 143 THR A O 1
ATOM 1142 N N . GLY A 1 144 ? -16.466 9.046 7.776 1.00 97.38 144 GLY A N 1
ATOM 1143 C CA . GLY A 1 144 ? -17.650 9.668 8.372 1.00 97.38 144 GLY A CA 1
ATOM 1144 C C . GLY A 1 144 ? -18.984 9.098 7.868 1.00 97.38 144 GLY A C 1
ATOM 1145 O O . GLY A 1 144 ? -19.944 9.030 8.638 1.00 97.38 144 GLY A O 1
ATOM 1146 N N . LEU A 1 145 ? -19.069 8.685 6.599 1.00 98.44 145 LEU A N 1
ATOM 1147 C CA . LEU A 1 145 ? -20.251 7.998 6.061 1.00 98.44 145 LEU A CA 1
ATOM 1148 C C . LEU A 1 145 ? -20.391 6.591 6.643 1.00 98.44 145 LEU A C 1
ATOM 1150 O O . LEU A 1 145 ? -21.479 6.233 7.094 1.00 98.44 145 LEU A O 1
ATOM 1154 N N . PHE A 1 146 ? -19.292 5.840 6.706 1.00 98.31 146 PHE A N 1
ATOM 1155 C CA . PHE A 1 146 ? -19.258 4.508 7.303 1.00 98.31 146 PHE A CA 1
ATOM 1156 C C . PHE A 1 146 ? -19.723 4.525 8.766 1.00 98.31 146 PHE A C 1
ATOM 1158 O O . PHE A 1 146 ? -20.582 3.736 9.146 1.00 98.31 146 PHE A O 1
ATOM 1165 N N . PHE A 1 147 ? -19.249 5.465 9.591 1.00 97.31 147 PHE A N 1
ATOM 1166 C CA . PHE A 1 147 ? -19.679 5.528 10.995 1.00 97.31 147 PHE A CA 1
ATOM 1167 C C . PHE A 1 147 ? -21.160 5.868 11.183 1.00 97.31 147 PHE A C 1
ATOM 1169 O O . PHE A 1 147 ? -21.739 5.519 12.212 1.00 97.31 147 PHE A O 1
ATOM 1176 N N . LYS A 1 148 ? -21.788 6.538 10.212 1.00 97.94 148 LYS A N 1
ATOM 1177 C CA . LYS A 1 148 ? -23.236 6.788 10.231 1.00 97.94 148 LYS A CA 1
ATOM 1178 C C . LYS A 1 148 ? -24.031 5.567 9.781 1.00 97.94 148 LYS A C 1
ATOM 1180 O O . LYS A 1 148 ? -25.125 5.345 10.290 1.00 97.94 148 LYS A O 1
ATOM 1185 N N . ASN A 1 149 ? -23.505 4.819 8.816 1.00 97.88 149 ASN A N 1
ATOM 1186 C CA . ASN A 1 149 ? -24.132 3.626 8.270 1.00 97.88 149 ASN A CA 1
ATOM 1187 C C . ASN A 1 149 ? -23.058 2.638 7.771 1.00 97.88 149 ASN A C 1
ATOM 1189 O O . ASN A 1 149 ? -22.625 2.759 6.623 1.00 97.88 149 ASN A O 1
ATOM 1193 N N . PRO A 1 150 ? -22.650 1.649 8.589 1.00 96.25 150 PRO A N 1
ATOM 1194 C CA . PRO A 1 150 ? -21.643 0.661 8.193 1.00 96.25 150 PRO A CA 1
ATOM 1195 C C . PRO A 1 150 ? -22.030 -0.170 6.956 1.00 96.25 150 PRO A C 1
ATOM 1197 O O . PRO A 1 150 ? -21.159 -0.636 6.218 1.00 96.25 150 PRO A O 1
ATOM 1200 N N . ASP A 1 151 ? -23.333 -0.287 6.683 1.00 96.94 151 ASP A N 1
ATOM 1201 C CA . ASP A 1 151 ? -23.893 -1.064 5.574 1.00 96.94 151 ASP A CA 1
ATOM 1202 C C . ASP A 1 151 ? -24.081 -0.232 4.284 1.00 96.94 151 ASP A C 1
ATOM 1204 O O . ASP A 1 151 ? -24.604 -0.734 3.289 1.00 96.94 151 ASP A O 1
ATOM 1208 N N . ILE A 1 152 ? -23.652 1.039 4.254 1.00 98.19 152 ILE A N 1
ATOM 1209 C CA . ILE A 1 152 ? -23.811 1.939 3.095 1.00 98.19 152 ILE A CA 1
ATOM 1210 C C . ILE A 1 152 ? -23.159 1.376 1.825 1.00 98.19 152 ILE A C 1
ATOM 1212 O O . ILE A 1 152 ? -21.951 1.173 1.793 1.00 98.19 152 ILE A O 1
ATOM 1216 N N . SER A 1 153 ? -23.908 1.142 0.744 1.00 98.31 153 SER A N 1
ATOM 1217 C CA . SER A 1 153 ? -23.316 0.614 -0.497 1.00 98.31 153 SER A CA 1
ATOM 1218 C C . SER A 1 153 ? -22.231 1.540 -1.066 1.00 98.31 153 SER A C 1
ATOM 1220 O O . SER A 1 153 ? -22.222 2.745 -0.807 1.00 98.31 153 SER A O 1
ATOM 1222 N N . GLU A 1 154 ? -21.307 0.986 -1.857 1.00 98.38 154 GLU A N 1
ATOM 1223 C CA . GLU A 1 154 ? -20.244 1.784 -2.485 1.00 98.38 154 GLU A CA 1
ATOM 1224 C C . GLU A 1 154 ? -20.828 2.883 -3.382 1.00 98.38 154 GLU A C 1
ATOM 1226 O O . GLU A 1 154 ? -20.358 4.019 -3.365 1.00 98.38 154 GLU A O 1
ATOM 1231 N N . GLU A 1 155 ? -21.887 2.567 -4.128 1.00 98.50 155 GLU A N 1
ATOM 1232 C CA . GLU A 1 155 ? -22.596 3.486 -5.019 1.00 98.50 155 GLU A CA 1
ATOM 1233 C C . GLU A 1 155 ? -23.252 4.634 -4.249 1.00 98.50 155 GLU A C 1
ATOM 1235 O O . GLU A 1 155 ? -23.097 5.798 -4.627 1.00 98.50 155 GLU A O 1
ATOM 1240 N N . GLU A 1 156 ? -23.961 4.314 -3.164 1.00 98.50 156 GLU A N 1
ATOM 1241 C CA . GLU A 1 156 ? -24.610 5.294 -2.291 1.00 98.50 156 GLU A CA 1
ATOM 1242 C C . GLU A 1 156 ? -23.555 6.210 -1.657 1.00 98.50 156 GLU A C 1
ATOM 1244 O O . GLU A 1 156 ? -23.666 7.437 -1.729 1.00 98.50 156 GLU A O 1
ATOM 1249 N N . ALA A 1 157 ? -22.486 5.630 -1.107 1.00 98.62 157 ALA A N 1
ATOM 1250 C CA . ALA A 1 157 ? -21.419 6.372 -0.450 1.00 98.62 157 ALA A CA 1
ATOM 1251 C C . ALA A 1 157 ? -20.687 7.315 -1.416 1.00 98.62 157 ALA A C 1
ATOM 1253 O O . ALA A 1 157 ? -20.541 8.506 -1.134 1.00 98.62 157 ALA A O 1
ATOM 1254 N N . LEU A 1 158 ? -20.291 6.819 -2.592 1.00 98.69 158 LEU A N 1
ATOM 1255 C CA . LEU A 1 158 ? -19.646 7.622 -3.632 1.00 98.69 158 LEU A CA 1
ATOM 1256 C C . LEU A 1 158 ? -20.550 8.747 -4.134 1.00 98.69 158 LEU A C 1
ATOM 1258 O O . LEU A 1 158 ? -20.086 9.878 -4.291 1.00 98.69 158 LEU A O 1
ATOM 1262 N N . SER A 1 159 ? -21.837 8.460 -4.346 1.00 98.38 159 SER A N 1
ATOM 1263 C CA . SER A 1 159 ? -22.813 9.474 -4.743 1.00 98.38 159 SER A CA 1
ATOM 1264 C C . SER A 1 159 ? -22.892 10.586 -3.699 1.00 98.38 159 SER A C 1
ATOM 1266 O O . SER A 1 159 ? -22.794 11.763 -4.045 1.00 98.38 159 SER A O 1
ATOM 1268 N N . GLN A 1 160 ? -22.972 10.240 -2.409 1.00 98.50 160 GLN A N 1
ATOM 1269 C CA . GLN A 1 160 ? -22.984 11.219 -1.320 1.00 98.50 160 GLN A CA 1
ATOM 1270 C C . GLN A 1 160 ? -21.682 12.029 -1.226 1.00 98.50 160 GLN A C 1
ATOM 1272 O O . GLN A 1 160 ? -21.747 13.251 -1.056 1.00 98.50 160 GLN A O 1
ATOM 1277 N N . LEU A 1 161 ? -20.517 11.391 -1.372 1.00 97.88 161 LEU A N 1
ATOM 1278 C CA . LEU A 1 161 ? -19.220 12.074 -1.349 1.00 97.88 161 LEU A CA 1
ATOM 1279 C C . LEU A 1 161 ? -19.059 13.070 -2.493 1.00 97.88 161 LEU A C 1
ATOM 1281 O O . LEU A 1 161 ? -18.539 14.166 -2.266 1.00 97.88 161 LEU A O 1
ATOM 1285 N N . ALA A 1 162 ? -19.523 12.707 -3.689 1.00 97.94 162 ALA A N 1
ATOM 1286 C CA . ALA A 1 162 ? -19.324 13.476 -4.910 1.00 97.94 162 ALA A CA 1
ATOM 1287 C C . ALA A 1 162 ? -20.299 14.652 -5.078 1.00 97.94 162 ALA A C 1
ATOM 1289 O O . ALA A 1 162 ? -20.036 15.526 -5.901 1.00 97.94 162 ALA A O 1
ATOM 1290 N N . LYS A 1 163 ? -21.385 14.738 -4.289 1.00 97.44 163 LYS A N 1
ATOM 1291 C CA . LYS A 1 163 ? -22.368 15.847 -4.350 1.00 97.44 163 LYS A CA 1
ATOM 1292 C C . LYS A 1 163 ? -21.738 17.248 -4.454 1.00 97.44 163 LYS A C 1
ATOM 1294 O O . LYS A 1 163 ? -22.198 18.024 -5.294 1.00 97.44 163 LYS A O 1
ATOM 1299 N N . PRO A 1 164 ? -20.692 17.601 -3.675 1.00 96.62 164 PRO A N 1
ATOM 1300 C CA . PRO A 1 164 ? -20.071 18.921 -3.754 1.00 96.62 164 PRO A CA 1
ATOM 1301 C C . PRO A 1 164 ? -19.437 19.240 -5.112 1.00 96.62 1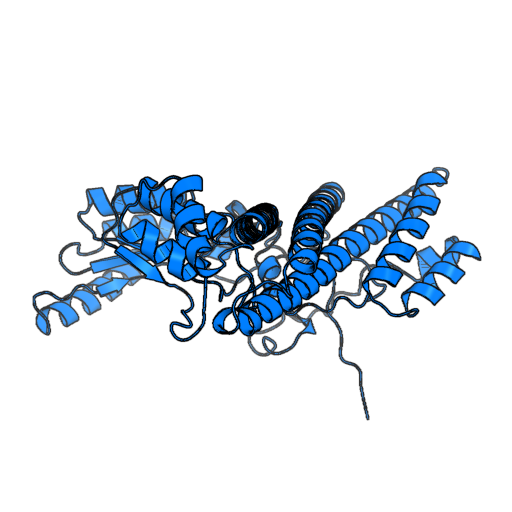64 PRO A C 1
ATOM 1303 O O . PRO A 1 164 ? -19.316 20.414 -5.434 1.00 96.62 164 PRO A O 1
ATOM 1306 N N . TYR A 1 165 ? -19.083 18.233 -5.918 1.00 96.44 165 TYR A N 1
ATOM 1307 C CA . TYR A 1 165 ? -18.406 18.383 -7.212 1.00 96.44 165 TYR A CA 1
ATOM 1308 C C . TYR A 1 165 ? -19.365 18.691 -8.382 1.00 96.44 165 TYR A C 1
ATOM 1310 O O . TYR A 1 165 ? -18.908 18.959 -9.492 1.00 96.44 165 TYR A O 1
ATOM 1318 N N . ARG A 1 166 ? -20.686 18.722 -8.140 1.00 95.31 166 ARG A N 1
ATOM 1319 C CA . ARG A 1 166 ? -21.727 19.161 -9.094 1.00 95.31 166 ARG A CA 1
ATOM 1320 C C . ARG A 1 166 ? -21.635 18.443 -10.450 1.00 95.31 166 ARG A C 1
ATOM 1322 O O . ARG A 1 166 ? -21.714 17.221 -10.495 1.00 95.31 166 ARG A O 1
ATOM 1329 N N . GLU A 1 167 ? -21.491 19.185 -11.546 1.00 95.56 167 GLU A N 1
ATOM 1330 C CA . GLU A 1 167 ? -21.441 18.655 -12.913 1.00 95.56 167 GLU A CA 1
ATOM 1331 C C . GLU A 1 167 ? -20.285 17.676 -13.155 1.00 95.56 167 GLU A C 1
ATOM 1333 O O . GLU A 1 167 ? -20.400 16.822 -14.026 1.00 95.56 167 GLU A O 1
ATOM 1338 N N . ALA A 1 168 ? -19.215 17.749 -12.356 1.00 96.94 168 ALA A N 1
ATOM 1339 C CA . ALA A 1 168 ? -18.068 16.848 -12.440 1.00 96.94 168 ALA A CA 1
ATOM 1340 C C . ALA A 1 168 ? -18.194 15.606 -11.538 1.00 96.94 168 ALA A C 1
ATOM 1342 O O . ALA A 1 168 ? -17.286 14.776 -11.502 1.00 96.94 168 ALA A O 1
ATOM 1343 N N . ALA A 1 169 ? -19.289 15.460 -10.779 1.00 97.69 169 ALA A N 1
ATOM 1344 C CA . ALA A 1 169 ? -19.433 14.403 -9.775 1.00 97.69 169 ALA A CA 1
ATOM 1345 C C . ALA A 1 169 ? -19.240 12.992 -10.354 1.00 97.69 169 ALA A C 1
ATOM 1347 O O . ALA A 1 169 ? -18.600 12.148 -9.728 1.00 97.69 169 ALA A O 1
ATOM 1348 N N . ARG A 1 170 ? -19.753 12.732 -11.563 1.00 98.00 170 ARG A N 1
ATOM 1349 C CA . ARG A 1 170 ? -19.642 11.420 -12.216 1.00 98.00 170 ARG A CA 1
ATOM 1350 C C . ARG A 1 170 ? -18.186 11.060 -12.510 1.00 98.00 170 ARG A C 1
ATOM 1352 O O . ARG A 1 170 ? -17.757 9.934 -12.258 1.00 98.00 170 ARG A O 1
ATOM 1359 N N . GLU A 1 171 ? -17.431 11.995 -13.060 1.00 98.38 171 GLU A N 1
ATOM 1360 C CA . GLU A 1 171 ? -16.035 11.804 -13.427 1.00 98.38 171 GLU A CA 1
ATOM 1361 C C . GLU A 1 171 ? -15.142 11.747 -12.185 1.00 98.38 171 GLU A C 1
ATOM 1363 O O . GLU A 1 171 ? -14.250 10.906 -12.137 1.00 98.38 171 GLU A O 1
ATOM 1368 N N . VAL A 1 172 ? -15.431 12.537 -11.145 1.00 98.25 172 VAL A N 1
ATOM 1369 C CA . VAL A 1 172 ? -14.744 12.449 -9.843 1.00 98.25 172 VAL A CA 1
ATOM 1370 C C . VAL A 1 172 ? -14.919 11.065 -9.219 1.00 98.25 172 VAL A C 1
ATOM 1372 O O . VAL A 1 172 ? -13.937 10.457 -8.798 1.00 98.25 172 VAL A O 1
ATOM 1375 N N . ILE A 1 173 ? -16.135 10.507 -9.239 1.00 98.69 173 ILE A N 1
ATOM 1376 C CA . ILE A 1 173 ? -16.373 9.124 -8.793 1.00 98.69 173 ILE A CA 1
ATOM 1377 C C . ILE A 1 173 ? -15.504 8.141 -9.582 1.00 98.69 173 ILE A C 1
ATOM 1379 O O . ILE A 1 173 ? -14.940 7.209 -9.009 1.00 98.69 173 ILE A O 1
ATOM 1383 N N . ARG A 1 174 ? -15.380 8.335 -10.899 1.00 98.62 174 ARG A N 1
ATOM 1384 C CA . ARG A 1 174 ? -14.546 7.474 -11.743 1.00 98.62 174 ARG A CA 1
ATOM 1385 C C . ARG A 1 174 ? -13.059 7.595 -11.390 1.00 98.62 174 ARG A C 1
ATOM 1387 O O . ARG A 1 174 ? -12.391 6.565 -11.352 1.00 98.62 174 ARG A O 1
ATOM 1394 N N . VAL A 1 175 ? -12.563 8.799 -11.095 1.00 98.62 175 VAL A N 1
ATOM 1395 C CA . VAL A 1 175 ? -11.196 9.014 -10.585 1.00 98.62 175 VAL A CA 1
ATOM 1396 C C . VAL A 1 175 ? -10.995 8.251 -9.277 1.00 98.62 175 VAL A C 1
ATOM 1398 O O . VAL A 1 175 ? -10.065 7.458 -9.183 1.00 98.62 175 VAL A O 1
ATOM 1401 N N . TRP A 1 176 ? -11.895 8.410 -8.302 1.00 98.69 176 TRP A N 1
ATOM 1402 C CA . TRP A 1 176 ? -11.798 7.739 -7.001 1.00 98.69 176 TRP A CA 1
ATOM 1403 C C . TRP A 1 176 ? -11.840 6.215 -7.091 1.00 98.69 176 TRP A C 1
ATOM 1405 O O . TRP A 1 176 ? -11.107 5.546 -6.364 1.00 98.69 176 TRP A O 1
ATOM 1415 N N . ARG A 1 177 ? -12.663 5.653 -7.987 1.00 98.81 177 ARG A N 1
ATOM 1416 C CA . ARG A 1 177 ? -12.694 4.203 -8.244 1.00 98.81 177 ARG A CA 1
ATOM 1417 C C . ARG A 1 177 ? -11.342 3.709 -8.755 1.00 98.81 177 ARG A C 1
ATOM 1419 O O . ARG A 1 177 ? -10.774 2.797 -8.168 1.00 98.81 177 ARG A O 1
ATOM 1426 N N . LEU A 1 178 ? -10.805 4.359 -9.786 1.00 98.81 178 LEU A N 1
ATOM 1427 C CA . LEU A 1 178 ? -9.526 3.978 -10.392 1.00 98.81 178 LEU A CA 1
ATOM 1428 C C . LEU A 1 178 ? -8.345 4.153 -9.428 1.00 98.81 178 LEU A C 1
ATOM 1430 O O . LEU A 1 178 ? -7.482 3.284 -9.370 1.00 98.81 178 LEU A O 1
ATOM 1434 N N . ALA A 1 179 ? -8.323 5.238 -8.652 1.00 98.31 179 ALA A N 1
ATOM 1435 C CA . ALA A 1 179 ? -7.291 5.476 -7.647 1.00 98.31 179 ALA A CA 1
ATOM 1436 C C . ALA A 1 179 ? -7.351 4.446 -6.507 1.00 98.31 179 ALA A C 1
ATOM 1438 O O . ALA A 1 179 ? -6.316 3.923 -6.103 1.00 98.31 179 ALA A O 1
ATOM 1439 N N . SER A 1 180 ? -8.554 4.105 -6.029 1.00 98.31 180 SER A N 1
ATOM 1440 C CA . SER A 1 180 ? -8.730 3.068 -5.001 1.00 98.31 180 SER A CA 1
ATOM 1441 C C . SER A 1 180 ? -8.273 1.697 -5.506 1.00 98.31 180 SER A C 1
ATOM 1443 O O . SER A 1 180 ? -7.503 1.032 -4.824 1.00 98.31 180 SER A O 1
ATOM 1445 N N . GLU A 1 181 ? -8.667 1.312 -6.727 1.00 98.06 181 GLU A N 1
ATOM 1446 C CA . GLU A 1 181 ? -8.218 0.062 -7.359 1.00 98.06 181 GLU A CA 1
ATOM 1447 C C . GLU A 1 181 ? -6.693 0.019 -7.523 1.00 98.06 181 GLU A C 1
ATOM 1449 O O . GLU A 1 181 ? -6.075 -1.013 -7.279 1.00 98.06 181 GLU A O 1
ATOM 1454 N N . ALA A 1 182 ? -6.072 1.135 -7.919 1.00 97.56 182 ALA A N 1
ATOM 1455 C CA . ALA A 1 182 ? -4.622 1.215 -8.065 1.00 97.56 182 ALA A CA 1
ATOM 1456 C C . ALA A 1 182 ? -3.898 0.917 -6.747 1.00 97.56 182 ALA A C 1
ATOM 1458 O O . ALA A 1 182 ? -2.941 0.139 -6.727 1.00 97.56 182 ALA A O 1
ATOM 1459 N N . VAL A 1 183 ? -4.371 1.527 -5.657 1.00 95.44 183 VAL A N 1
ATOM 1460 C CA . VAL A 1 183 ? -3.817 1.326 -4.317 1.00 95.44 183 VAL A CA 1
ATOM 1461 C C . VAL A 1 183 ? -4.062 -0.094 -3.835 1.00 95.44 183 VAL A C 1
ATOM 1463 O O . VAL A 1 183 ? -3.137 -0.705 -3.330 1.00 95.44 183 VAL A O 1
ATOM 1466 N N . GLU A 1 184 ? -5.232 -0.681 -4.051 1.00 94.94 184 GLU A N 1
ATOM 1467 C CA . GLU A 1 184 ? -5.485 -2.079 -3.671 1.00 94.94 184 GLU A CA 1
ATOM 1468 C C . GLU A 1 184 ? -4.625 -3.087 -4.460 1.00 94.94 184 GLU A C 1
ATOM 1470 O O . GLU A 1 184 ? -4.259 -4.130 -3.923 1.00 94.94 184 GLU A O 1
ATOM 1475 N N . MET A 1 185 ? -4.280 -2.789 -5.719 1.00 94.62 185 MET A N 1
ATOM 1476 C CA . MET A 1 185 ? -3.432 -3.650 -6.562 1.00 94.62 185 MET A CA 1
ATOM 1477 C C . MET A 1 185 ? -1.935 -3.533 -6.259 1.00 94.62 185 MET A C 1
ATOM 1479 O O . MET A 1 185 ? -1.177 -4.462 -6.563 1.00 94.62 185 MET A O 1
ATOM 1483 N N . TYR A 1 186 ? -1.508 -2.406 -5.684 1.00 95.94 186 TYR A N 1
ATOM 1484 C CA . TYR A 1 186 ? -0.103 -2.147 -5.391 1.00 95.94 186 TYR A CA 1
ATOM 1485 C C . TYR A 1 186 ? 0.479 -3.274 -4.515 1.00 95.94 186 TYR A C 1
ATOM 1487 O O . TYR A 1 186 ? -0.199 -3.755 -3.602 1.00 95.94 186 TYR A O 1
ATOM 1495 N N . PRO A 1 187 ? 1.716 -3.741 -4.776 1.00 94.50 187 PRO A N 1
ATOM 1496 C CA . PRO A 1 187 ? 2.291 -4.887 -4.079 1.00 94.50 187 PRO A CA 1
ATOM 1497 C C . PRO A 1 187 ? 2.766 -4.561 -2.654 1.00 94.50 187 PRO A C 1
ATOM 1499 O O . PRO A 1 187 ? 3.947 -4.684 -2.345 1.00 94.50 187 PRO A O 1
ATOM 1502 N N . TRP A 1 188 ? 1.852 -4.172 -1.758 1.00 92.12 188 TRP A N 1
ATOM 1503 C CA . TRP A 1 188 ? 2.139 -3.867 -0.342 1.00 92.12 188 TRP A CA 1
ATOM 1504 C C . TRP A 1 188 ? 2.773 -5.031 0.426 1.00 92.12 188 TRP A C 1
ATOM 1506 O O . TRP A 1 188 ? 3.476 -4.835 1.414 1.00 92.12 188 TRP A O 1
ATOM 1516 N N . ASP A 1 189 ? 2.509 -6.248 -0.028 1.00 92.38 189 ASP A N 1
ATOM 1517 C CA . ASP A 1 189 ? 2.981 -7.521 0.504 1.00 92.38 189 ASP A CA 1
ATOM 1518 C C . ASP A 1 189 ? 4.378 -7.905 -0.005 1.00 92.38 189 ASP A C 1
ATOM 1520 O O . ASP A 1 189 ? 4.938 -8.894 0.461 1.00 92.38 189 ASP A O 1
ATOM 1524 N N . VAL A 1 190 ? 5.000 -7.161 -0.932 1.00 92.25 190 VAL A N 1
ATOM 1525 C CA . VAL A 1 190 ? 6.363 -7.513 -1.372 1.00 92.25 190 VAL A CA 1
ATOM 1526 C C . VAL A 1 190 ? 7.363 -7.387 -0.232 1.00 92.25 190 VAL A C 1
ATOM 1528 O O . VAL A 1 190 ? 8.189 -8.272 -0.021 1.00 92.25 190 VAL A O 1
ATOM 1531 N N . SER A 1 191 ? 7.286 -6.291 0.508 1.00 91.00 191 SER A N 1
ATOM 1532 C CA . SER A 1 191 ? 8.193 -5.925 1.583 1.00 91.00 191 SER A CA 1
ATOM 1533 C C . SER A 1 191 ? 7.558 -4.793 2.361 1.00 91.00 191 SER A C 1
ATOM 1535 O O . SER A 1 191 ? 6.869 -3.954 1.788 1.00 91.00 191 SER A O 1
ATOM 1537 N N . TRP A 1 192 ? 7.875 -4.695 3.644 1.00 89.38 192 TRP A N 1
ATOM 1538 C CA . TRP A 1 192 ? 7.491 -3.534 4.437 1.00 89.38 192 TRP A CA 1
ATOM 1539 C C . TRP A 1 192 ? 7.990 -2.219 3.831 1.00 89.38 192 TRP A C 1
ATOM 1541 O O . TRP A 1 192 ? 7.268 -1.232 3.877 1.00 89.38 192 TRP A O 1
ATOM 1551 N N . LEU A 1 193 ? 9.155 -2.240 3.165 1.00 88.25 193 LEU A N 1
ATOM 1552 C CA . LEU A 1 193 ? 9.731 -1.089 2.458 1.00 88.25 193 LEU A CA 1
ATOM 1553 C C . LEU A 1 193 ? 8.901 -0.624 1.253 1.00 88.25 193 LEU A C 1
ATOM 1555 O O . LEU A 1 193 ? 9.230 0.395 0.655 1.00 88.25 193 LEU A O 1
ATOM 1559 N N . ALA A 1 194 ? 7.839 -1.339 0.872 1.00 89.56 194 ALA A N 1
ATOM 1560 C CA . ALA A 1 194 ? 6.980 -0.920 -0.227 1.00 89.56 194 ALA A CA 1
ATOM 1561 C C . ALA A 1 194 ? 6.269 0.416 0.047 1.00 89.56 194 ALA A C 1
ATOM 1563 O O . ALA A 1 194 ? 6.084 1.212 -0.868 1.00 89.56 194 ALA A O 1
ATOM 1564 N N . ARG A 1 195 ? 5.991 0.725 1.320 1.00 87.00 195 ARG A N 1
ATOM 1565 C CA . ARG A 1 195 ? 5.442 2.025 1.752 1.00 87.00 195 ARG A CA 1
ATOM 1566 C C . ARG A 1 195 ? 6.305 3.233 1.406 1.00 87.00 195 ARG A C 1
ATOM 1568 O O . ARG A 1 195 ? 5.826 4.349 1.288 1.00 87.00 195 ARG A O 1
ATOM 1575 N N . GLU A 1 196 ? 7.592 3.015 1.188 1.00 85.88 196 GLU A N 1
ATOM 1576 C CA . GLU A 1 196 ? 8.556 4.094 0.985 1.00 85.88 196 GLU A CA 1
ATOM 1577 C C . GLU A 1 196 ? 8.605 4.597 -0.458 1.00 85.88 196 GLU A C 1
ATOM 1579 O O . GLU A 1 196 ? 9.408 5.460 -0.832 1.00 85.88 196 GLU A O 1
ATOM 1584 N N . ILE A 1 197 ? 7.717 4.071 -1.297 1.00 86.75 197 ILE A N 1
ATOM 1585 C CA . ILE A 1 197 ? 7.591 4.443 -2.695 1.00 86.75 197 ILE A CA 1
ATOM 1586 C C . ILE A 1 197 ? 7.473 5.955 -2.888 1.00 86.75 197 ILE A C 1
ATOM 1588 O O . ILE A 1 197 ? 8.118 6.484 -3.795 1.00 86.75 197 ILE A O 1
ATOM 1592 N N . GLY A 1 198 ? 6.747 6.680 -2.032 1.00 85.88 198 GLY A N 1
ATOM 1593 C CA . GLY A 1 198 ? 6.605 8.133 -2.161 1.00 85.88 198 GLY A CA 1
ATOM 1594 C C . GLY A 1 198 ? 7.921 8.898 -1.964 1.00 85.88 198 GLY A C 1
ATOM 1595 O O . GLY A 1 198 ? 8.144 9.916 -2.635 1.00 85.88 198 GLY A O 1
ATOM 1596 N N . ARG A 1 199 ? 8.845 8.362 -1.155 1.00 85.75 199 ARG A N 1
ATOM 1597 C CA . ARG A 1 199 ? 10.197 8.906 -0.924 1.00 85.75 199 ARG A CA 1
ATOM 1598 C C . ARG A 1 199 ? 11.245 8.422 -1.927 1.00 85.75 199 ARG A C 1
ATOM 1600 O O . ARG A 1 199 ? 12.347 8.972 -1.971 1.00 85.75 199 ARG A O 1
ATOM 1607 N N . SER A 1 200 ? 10.924 7.419 -2.739 1.00 85.06 200 SER A N 1
ATOM 1608 C CA . SER A 1 200 ? 11.861 6.857 -3.714 1.00 85.06 200 SER A CA 1
ATOM 1609 C C . SER A 1 200 ? 12.268 7.861 -4.803 1.00 85.06 200 SER A C 1
ATOM 1611 O O . SER A 1 200 ? 11.574 8.835 -5.090 1.00 85.06 200 SER A O 1
ATOM 1613 N N . SER A 1 201 ? 13.406 7.637 -5.456 1.00 84.69 201 SER A N 1
ATOM 1614 C CA . SER A 1 201 ? 13.788 8.388 -6.656 1.00 84.69 201 SER A CA 1
ATOM 1615 C C . SER A 1 201 ? 13.300 7.632 -7.895 1.00 84.69 201 SER A C 1
ATOM 1617 O O . SER A 1 201 ? 13.509 6.424 -7.963 1.00 84.69 201 SER A O 1
ATOM 1619 N N . PRO A 1 202 ? 12.664 8.301 -8.876 1.00 85.94 202 PRO A N 1
ATOM 1620 C CA . PRO A 1 202 ? 12.321 7.669 -10.140 1.00 85.94 202 PRO A CA 1
ATOM 1621 C C . PRO A 1 202 ? 13.510 7.672 -11.114 1.00 85.94 202 PRO A C 1
ATOM 1623 O O . PRO A 1 202 ? 13.358 7.231 -12.244 1.00 85.94 202 PRO A O 1
ATOM 1626 N N . GLN A 1 203 ? 14.676 8.204 -10.720 1.00 85.94 203 GLN A N 1
ATOM 1627 C CA . GLN A 1 203 ? 15.872 8.179 -11.553 1.00 85.94 203 GLN A CA 1
ATOM 1628 C C . GLN A 1 203 ? 16.539 6.807 -11.479 1.00 85.94 203 GLN A C 1
ATOM 1630 O O . GLN A 1 203 ? 16.737 6.245 -10.402 1.00 85.94 203 GLN A O 1
ATOM 1635 N N . HIS A 1 204 ? 16.937 6.297 -12.639 1.00 83.25 204 HIS A N 1
ATOM 1636 C CA . HIS A 1 204 ? 17.491 4.962 -12.751 1.00 83.25 204 HIS A CA 1
ATOM 1637 C C . HIS A 1 204 ? 18.958 4.882 -12.283 1.00 83.25 204 HIS A C 1
ATOM 1639 O O . HIS A 1 204 ? 19.834 5.599 -12.771 1.00 83.25 204 HIS A O 1
ATOM 1645 N N . ALA A 1 205 ? 19.251 3.955 -11.366 1.00 81.69 205 ALA A N 1
ATOM 1646 C CA . ALA A 1 205 ? 20.582 3.779 -10.770 1.00 81.69 205 ALA A CA 1
ATOM 1647 C C . ALA A 1 205 ? 21.569 2.970 -11.640 1.00 81.69 205 ALA A C 1
ATOM 1649 O O . ALA A 1 205 ? 22.745 2.850 -11.292 1.00 81.69 205 ALA A O 1
ATOM 1650 N N . MET A 1 206 ? 21.091 2.368 -12.734 1.00 88.38 206 MET A N 1
ATOM 1651 C CA . MET A 1 206 ? 21.836 1.514 -13.680 1.00 88.38 206 MET A CA 1
ATOM 1652 C C . MET A 1 206 ? 22.482 0.240 -13.094 1.00 88.38 206 MET A C 1
ATOM 1654 O O . MET A 1 206 ? 23.081 -0.550 -13.830 1.00 88.38 206 MET A O 1
ATOM 1658 N N . SER A 1 207 ? 22.332 -0.009 -11.793 1.00 87.12 207 SER A N 1
ATOM 1659 C CA . SER A 1 207 ? 22.617 -1.289 -11.137 1.00 87.12 207 SER A CA 1
ATOM 1660 C C . SER A 1 207 ? 21.418 -2.235 -11.213 1.00 87.12 207 SER A C 1
ATOM 1662 O O . SER A 1 207 ? 20.335 -1.827 -11.615 1.00 87.12 207 SER A O 1
ATOM 1664 N N . ALA A 1 208 ? 21.588 -3.501 -10.827 1.00 85.44 208 ALA A N 1
ATOM 1665 C CA . ALA A 1 208 ? 20.461 -4.426 -10.704 1.00 85.44 208 ALA A CA 1
ATOM 1666 C C . ALA A 1 208 ? 19.424 -3.902 -9.697 1.00 85.44 208 ALA A C 1
ATOM 1668 O O . ALA A 1 208 ? 19.788 -3.417 -8.620 1.00 85.44 208 ALA A O 1
ATOM 1669 N N . ALA A 1 209 ? 18.145 -4.051 -10.027 1.00 85.50 209 ALA A N 1
ATOM 1670 C CA . ALA A 1 209 ? 17.053 -3.925 -9.077 1.00 85.50 209 ALA A CA 1
ATOM 1671 C C . ALA A 1 209 ? 17.160 -5.036 -8.021 1.00 85.50 209 ALA A C 1
ATOM 1673 O O . ALA A 1 209 ? 17.464 -6.188 -8.337 1.00 85.50 209 ALA A O 1
ATOM 1674 N N . ILE A 1 210 ? 16.903 -4.698 -6.758 1.00 80.25 210 ILE A N 1
ATOM 1675 C CA . ILE A 1 210 ? 16.897 -5.656 -5.646 1.00 80.25 210 ILE A CA 1
ATOM 1676 C C . ILE A 1 210 ? 15.665 -5.391 -4.806 1.00 80.25 210 ILE A C 1
ATOM 1678 O O . ILE A 1 210 ? 15.655 -4.370 -4.130 1.00 80.25 210 ILE A O 1
ATOM 1682 N N . LEU A 1 211 ? 14.720 -6.336 -4.774 1.00 85.50 211 LEU A N 1
ATOM 1683 C CA . LEU A 1 211 ? 13.576 -6.316 -3.859 1.00 85.50 211 LEU A CA 1
ATOM 1684 C C . LEU A 1 211 ? 14.031 -6.548 -2.413 1.00 85.50 211 LEU A C 1
ATOM 1686 O O . LEU A 1 211 ? 14.104 -7.683 -1.931 1.00 85.50 211 LEU A O 1
ATOM 1690 N N . LYS A 1 212 ? 14.374 -5.459 -1.724 1.00 83.44 212 LYS A N 1
ATOM 1691 C CA . LYS A 1 212 ? 14.840 -5.500 -0.334 1.00 83.44 212 LYS A CA 1
ATOM 1692 C C . LYS A 1 212 ? 13.704 -5.867 0.616 1.00 83.44 212 LYS A C 1
ATOM 1694 O O . LYS A 1 212 ? 12.632 -5.269 0.559 1.00 83.44 212 LYS A O 1
ATOM 1699 N N . GLY A 1 213 ? 13.956 -6.800 1.530 1.00 85.06 213 GLY A N 1
ATOM 1700 C CA . GLY A 1 213 ? 13.094 -7.036 2.688 1.00 85.06 213 GLY A CA 1
ATOM 1701 C C . GLY A 1 213 ? 13.385 -6.076 3.845 1.00 85.06 213 GLY A C 1
ATOM 1702 O O . GLY A 1 213 ? 14.386 -5.363 3.843 1.00 85.06 213 GLY A O 1
ATOM 1703 N N . ALA A 1 214 ? 12.535 -6.097 4.867 1.00 84.06 214 ALA A N 1
ATOM 1704 C CA . ALA A 1 214 ? 12.831 -5.519 6.177 1.00 84.06 214 ALA A CA 1
ATOM 1705 C C . ALA A 1 214 ? 12.902 -6.626 7.237 1.00 84.06 214 ALA A C 1
ATOM 1707 O O . ALA A 1 214 ? 12.096 -7.558 7.219 1.00 84.06 214 ALA A O 1
ATOM 1708 N N . SER A 1 215 ? 13.853 -6.525 8.168 1.00 82.38 215 SER A N 1
ATOM 1709 C CA . SER A 1 215 ? 13.977 -7.457 9.293 1.00 82.38 215 SER A CA 1
ATOM 1710 C C . SER A 1 215 ? 14.561 -6.745 10.501 1.00 82.38 215 SER A C 1
ATOM 1712 O O . SER A 1 215 ? 15.758 -6.460 10.549 1.00 82.38 215 SER A O 1
ATOM 1714 N N . TRP A 1 216 ? 13.717 -6.483 11.497 1.00 85.06 216 TRP A N 1
ATOM 1715 C CA . TRP A 1 216 ? 14.167 -6.030 12.810 1.00 85.06 216 TRP A CA 1
ATOM 1716 C C . TRP A 1 216 ? 14.318 -7.208 13.771 1.00 85.06 216 TRP A C 1
ATOM 1718 O O . TRP A 1 216 ? 13.665 -8.246 13.641 1.00 85.06 216 TRP A O 1
ATOM 1728 N N . GLN A 1 217 ? 15.203 -7.068 14.757 1.00 87.81 217 GLN A N 1
ATOM 1729 C CA . GLN A 1 217 ? 15.472 -8.113 15.750 1.00 87.81 217 GLN A CA 1
ATOM 1730 C C . GLN A 1 217 ? 14.422 -8.108 16.864 1.00 87.81 217 GLN A C 1
ATOM 1732 O O . GLN A 1 217 ? 14.725 -7.872 18.033 1.00 87.81 217 GLN A O 1
ATOM 1737 N N . THR A 1 218 ? 13.169 -8.370 16.496 1.00 88.44 218 THR A N 1
ATOM 1738 C CA . THR A 1 218 ? 12.051 -8.471 17.437 1.00 88.44 218 THR A CA 1
ATOM 1739 C C . THR A 1 218 ? 11.272 -9.772 17.224 1.00 88.44 218 THR A C 1
ATOM 1741 O O . THR A 1 218 ? 11.313 -10.353 16.131 1.00 88.44 218 THR A O 1
ATOM 1744 N N . PRO A 1 219 ? 10.563 -10.277 18.254 1.00 91.12 219 PRO A N 1
ATOM 1745 C CA . PRO A 1 219 ? 9.794 -11.511 18.133 1.00 91.12 219 PRO A CA 1
ATOM 1746 C C . PRO A 1 219 ? 8.800 -11.518 16.968 1.00 91.12 219 PRO A C 1
ATOM 1748 O O . PRO A 1 219 ? 8.681 -12.540 16.296 1.00 91.12 219 PRO A O 1
ATOM 1751 N N . SER A 1 220 ? 8.101 -10.407 16.713 1.00 90.12 220 SER A N 1
ATOM 1752 C CA . SER A 1 220 ? 7.132 -10.315 15.612 1.00 90.12 220 SER A CA 1
ATOM 1753 C C . SER A 1 220 ? 7.815 -10.473 14.248 1.00 90.12 220 SER A C 1
ATOM 1755 O O . SER A 1 220 ? 7.404 -11.313 13.439 1.00 90.12 220 SER A O 1
ATOM 1757 N N . TRP A 1 221 ? 8.920 -9.754 14.025 1.00 89.50 221 TRP A N 1
ATOM 1758 C CA . TRP A 1 221 ? 9.692 -9.779 12.776 1.00 89.50 221 TRP A CA 1
ATOM 1759 C C . TRP A 1 221 ? 10.314 -11.131 12.467 1.00 89.50 221 TRP A C 1
ATOM 1761 O O . TRP A 1 221 ? 10.208 -11.616 11.340 1.00 89.50 221 TRP A O 1
ATOM 1771 N N . GLN A 1 222 ? 10.887 -11.778 13.478 1.00 88.81 222 GLN A N 1
ATOM 1772 C CA . GLN A 1 222 ? 11.555 -13.064 13.292 1.00 88.81 222 GLN A CA 1
ATOM 1773 C C . GLN A 1 222 ? 10.577 -14.247 13.202 1.00 88.81 222 GLN A C 1
ATOM 1775 O O . GLN A 1 222 ? 10.935 -15.283 12.646 1.00 88.81 222 GLN A O 1
ATOM 1780 N N . ALA A 1 223 ? 9.350 -14.118 13.725 1.00 89.75 223 ALA A N 1
ATOM 1781 C CA . ALA A 1 223 ? 8.400 -15.231 13.786 1.00 89.75 223 ALA A CA 1
ATOM 1782 C C . ALA A 1 223 ? 7.223 -15.130 12.806 1.00 89.75 223 ALA A C 1
ATOM 1784 O O . ALA A 1 223 ? 6.765 -16.160 12.314 1.00 89.75 223 ALA A O 1
ATOM 1785 N N . ASN A 1 224 ? 6.676 -13.933 12.563 1.00 89.38 224 ASN A N 1
ATOM 1786 C CA . ASN A 1 224 ? 5.355 -13.797 11.939 1.00 89.38 224 ASN A CA 1
ATOM 1787 C C . ASN A 1 224 ? 5.304 -12.879 10.721 1.00 89.38 224 ASN A C 1
ATOM 1789 O O . ASN A 1 224 ? 4.473 -13.131 9.857 1.00 89.38 224 ASN A O 1
ATOM 1793 N N . ARG A 1 225 ? 6.173 -11.870 10.582 1.00 88.50 225 ARG A N 1
ATOM 1794 C CA . ARG A 1 225 ? 6.069 -10.901 9.466 1.00 88.50 225 ARG A CA 1
ATOM 1795 C C . ARG A 1 225 ? 6.216 -11.517 8.073 1.00 88.50 225 ARG A C 1
ATOM 1797 O O . ARG A 1 225 ? 5.641 -10.998 7.125 1.00 88.50 225 ARG A O 1
ATOM 1804 N N . ARG A 1 226 ? 6.862 -12.682 7.961 1.00 85.50 226 ARG A N 1
ATOM 1805 C CA . ARG A 1 226 ? 6.913 -13.485 6.722 1.00 85.50 226 ARG A CA 1
ATOM 1806 C C . ARG A 1 226 ? 5.549 -13.984 6.233 1.00 85.50 226 ARG A C 1
ATOM 1808 O O . ARG A 1 226 ? 5.448 -14.421 5.097 1.00 85.50 226 ARG A O 1
ATOM 1815 N N . VAL A 1 227 ? 4.512 -13.963 7.077 1.00 85.12 227 VAL A N 1
ATOM 1816 C CA . VAL A 1 227 ? 3.143 -14.310 6.658 1.00 85.12 227 VAL A CA 1
ATOM 1817 C C . VAL A 1 227 ? 2.467 -13.180 5.878 1.00 85.12 227 VAL A C 1
ATOM 1819 O O . VAL A 1 227 ? 1.504 -13.436 5.166 1.00 85.12 227 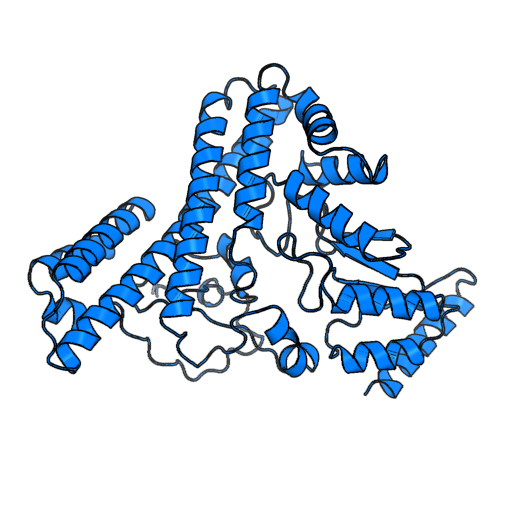VAL A O 1
ATOM 1822 N N . ALA A 1 228 ? 2.947 -11.946 6.046 1.00 88.38 228 ALA A N 1
ATOM 1823 C CA . ALA A 1 228 ? 2.405 -10.754 5.402 1.00 88.38 228 ALA A CA 1
ATOM 1824 C C . ALA A 1 228 ? 3.318 -10.250 4.278 1.00 88.38 228 ALA A C 1
ATOM 1826 O O . ALA A 1 228 ? 2.823 -9.751 3.276 1.00 88.38 228 ALA A O 1
ATOM 1827 N N . PHE A 1 229 ? 4.639 -10.406 4.431 1.00 91.50 229 PHE A N 1
ATOM 1828 C CA . PHE A 1 229 ? 5.613 -9.957 3.444 1.00 91.50 229 PHE A CA 1
ATOM 1829 C C . PHE A 1 229 ? 6.325 -11.120 2.758 1.00 91.50 229 PHE A C 1
ATOM 1831 O O . PHE A 1 229 ? 6.925 -11.969 3.423 1.00 91.50 229 PHE A O 1
ATOM 1838 N N . MET A 1 230 ? 6.350 -11.094 1.424 1.00 91.31 230 MET A N 1
ATOM 1839 C CA . MET A 1 230 ? 7.143 -12.000 0.591 1.00 91.31 230 MET A CA 1
ATOM 1840 C C . MET A 1 230 ? 8.638 -11.902 0.920 1.00 91.31 230 MET A C 1
ATOM 1842 O O . MET A 1 230 ? 9.357 -12.905 0.899 1.00 91.31 230 MET A O 1
ATOM 1846 N N . ARG A 1 231 ? 9.114 -10.692 1.244 1.00 89.00 231 ARG A N 1
ATOM 1847 C CA . ARG A 1 231 ? 10.506 -10.402 1.592 1.00 89.00 231 ARG A CA 1
ATOM 1848 C C . ARG A 1 231 ? 10.611 -9.793 2.984 1.00 89.00 231 ARG A C 1
ATOM 1850 O O . ARG A 1 231 ? 10.248 -8.644 3.215 1.00 89.00 231 ARG A O 1
ATOM 1857 N N . THR A 1 232 ? 11.244 -10.534 3.887 1.00 83.75 232 THR A N 1
ATOM 1858 C CA . THR A 1 232 ? 11.794 -9.983 5.137 1.00 83.75 232 THR A CA 1
ATOM 1859 C C . THR A 1 232 ? 13.322 -9.963 5.130 1.00 83.75 232 THR A C 1
ATOM 1861 O O . THR A 1 232 ? 13.934 -9.267 5.918 1.00 83.75 232 THR A O 1
ATOM 1864 N N . ASP A 1 233 ? 13.980 -10.712 4.244 1.00 78.00 233 ASP A N 1
ATOM 1865 C CA . ASP A 1 233 ? 15.441 -10.706 4.161 1.00 78.00 233 ASP A CA 1
ATOM 1866 C C . ASP A 1 233 ? 15.982 -9.593 3.243 1.00 78.00 233 ASP A C 1
ATOM 1868 O O . ASP A 1 233 ? 15.417 -9.281 2.186 1.00 78.00 233 ASP A O 1
ATOM 1872 N N . GLN A 1 234 ? 17.099 -9.008 3.664 1.00 73.94 234 GLN A N 1
ATOM 1873 C CA . GLN A 1 234 ? 17.819 -7.936 2.984 1.00 73.94 234 GLN A CA 1
ATOM 1874 C C . GLN A 1 234 ? 18.987 -8.436 2.128 1.00 73.94 234 GLN A C 1
ATOM 1876 O O . GLN A 1 234 ? 19.431 -7.697 1.251 1.00 73.94 234 GLN A O 1
ATOM 1881 N N . LEU A 1 235 ? 19.499 -9.646 2.379 1.00 70.56 235 LEU A N 1
ATOM 1882 C CA . LEU A 1 235 ? 20.794 -10.078 1.846 1.00 70.56 235 LEU A CA 1
ATOM 1883 C C . LEU A 1 235 ? 20.680 -10.973 0.607 1.00 70.56 235 LEU A C 1
ATOM 1885 O O . LEU A 1 235 ? 21.500 -10.864 -0.305 1.00 70.56 235 LEU A O 1
ATOM 1889 N N . GLU A 1 236 ? 19.683 -11.850 0.543 1.00 75.00 236 GLU A N 1
ATOM 1890 C CA . GLU A 1 236 ? 19.516 -12.787 -0.565 1.00 75.00 236 GLU A CA 1
ATOM 1891 C C . GLU A 1 236 ? 18.890 -12.112 -1.785 1.00 75.00 236 GLU A C 1
ATOM 1893 O O . GLU A 1 236 ? 17.928 -11.356 -1.674 1.00 75.00 236 GLU A O 1
ATOM 1898 N N . ALA A 1 237 ? 19.365 -12.427 -2.989 1.00 76.56 237 ALA A N 1
ATOM 1899 C CA . ALA A 1 237 ? 18.701 -11.958 -4.202 1.00 76.56 237 ALA A CA 1
ATOM 1900 C C . ALA A 1 237 ? 17.285 -12.569 -4.319 1.00 76.56 237 ALA A C 1
ATOM 1902 O O . ALA A 1 237 ? 17.102 -13.749 -4.005 1.00 76.56 237 ALA A O 1
ATOM 1903 N N . PRO A 1 238 ? 16.268 -11.808 -4.763 1.00 82.44 238 PRO A N 1
ATOM 1904 C CA . PRO A 1 238 ? 14.942 -12.364 -5.009 1.00 82.44 238 PRO A CA 1
ATOM 1905 C C . PRO A 1 238 ? 14.975 -13.376 -6.160 1.00 82.44 238 PRO A C 1
ATOM 1907 O O . PRO A 1 238 ? 15.766 -13.261 -7.099 1.00 82.44 238 PRO A O 1
ATOM 1910 N N . ASN A 1 239 ? 14.092 -14.373 -6.096 1.00 87.19 239 ASN A N 1
ATOM 1911 C CA . ASN A 1 239 ? 13.902 -15.302 -7.204 1.00 87.19 239 ASN A CA 1
ATOM 1912 C C . ASN A 1 239 ? 13.351 -14.555 -8.432 1.00 87.19 239 ASN A C 1
ATOM 1914 O O . ASN A 1 239 ? 12.545 -13.638 -8.284 1.00 87.19 239 ASN A O 1
ATOM 1918 N N . PHE A 1 240 ? 13.738 -14.994 -9.632 1.00 87.94 240 PHE A N 1
ATOM 1919 C CA . PHE A 1 240 ? 13.267 -14.440 -10.904 1.00 87.94 240 PHE A CA 1
ATOM 1920 C C . PHE A 1 240 ? 11.741 -14.262 -10.960 1.00 87.94 240 PHE A C 1
ATOM 1922 O O . PHE A 1 240 ? 11.271 -13.182 -11.313 1.00 87.94 240 PHE A O 1
ATOM 1929 N N . TRP A 1 241 ? 10.978 -15.284 -10.558 1.00 92.56 241 TRP A N 1
ATOM 1930 C CA . TRP A 1 241 ? 9.513 -15.263 -10.623 1.00 92.56 241 TRP A CA 1
ATOM 1931 C C . TRP A 1 241 ? 8.890 -14.246 -9.667 1.00 92.56 241 TRP A C 1
ATOM 1933 O O . TRP A 1 241 ? 7.863 -13.662 -9.979 1.00 92.56 241 TRP A O 1
ATOM 1943 N N . MET A 1 242 ? 9.529 -13.991 -8.523 1.00 92.50 242 MET A N 1
ATOM 1944 C CA . MET A 1 242 ? 9.085 -12.948 -7.597 1.00 92.50 242 MET A CA 1
ATOM 1945 C C . MET A 1 242 ? 9.350 -11.553 -8.168 1.00 92.50 242 MET A C 1
ATOM 1947 O O . MET A 1 242 ? 8.513 -10.668 -8.038 1.00 92.50 242 MET A O 1
ATOM 1951 N N . VAL A 1 243 ? 10.510 -11.353 -8.807 1.00 91.25 243 VAL A N 1
ATOM 1952 C CA . VAL A 1 243 ? 10.821 -10.089 -9.493 1.00 91.25 243 VAL A CA 1
ATOM 1953 C C . VAL A 1 243 ? 9.811 -9.825 -10.606 1.00 91.25 243 VAL A C 1
ATOM 1955 O O . VAL A 1 243 ? 9.340 -8.700 -10.735 1.00 91.25 243 VAL A O 1
ATOM 1958 N N . GLU A 1 244 ? 9.461 -10.855 -11.377 1.00 94.50 244 GLU A N 1
ATOM 1959 C CA . GLU A 1 244 ? 8.478 -10.755 -12.456 1.00 94.50 244 GLU A CA 1
ATOM 1960 C C . GLU A 1 244 ? 7.058 -10.479 -11.937 1.00 94.50 244 GLU A C 1
ATOM 1962 O O . GLU A 1 244 ? 6.417 -9.552 -12.422 1.00 94.50 244 GLU A O 1
ATOM 1967 N N . ASP A 1 245 ? 6.592 -11.197 -10.911 1.00 96.75 245 ASP A N 1
ATOM 1968 C CA . ASP A 1 245 ? 5.275 -10.958 -10.299 1.00 96.75 245 ASP A CA 1
ATOM 1969 C C . ASP A 1 245 ? 5.124 -9.509 -9.811 1.00 96.75 245 ASP A C 1
ATOM 1971 O O . ASP A 1 245 ? 4.201 -8.790 -10.202 1.00 96.75 245 ASP A O 1
ATOM 1975 N N . VAL A 1 246 ? 6.079 -9.045 -9.002 1.00 96.06 246 VAL A N 1
ATOM 1976 C CA . VAL A 1 246 ? 6.051 -7.695 -8.423 1.00 96.06 246 VAL A CA 1
ATOM 1977 C C . VAL A 1 246 ? 6.111 -6.631 -9.515 1.00 96.06 246 VAL A C 1
ATOM 1979 O O . VAL A 1 246 ? 5.398 -5.629 -9.448 1.00 96.06 246 VAL A O 1
ATOM 1982 N N . GLN A 1 247 ? 6.927 -6.857 -10.544 1.00 96.19 247 GLN A N 1
ATOM 1983 C CA . GLN A 1 247 ? 7.007 -5.984 -11.707 1.00 96.19 247 GLN A CA 1
ATOM 1984 C C . GLN A 1 247 ? 5.654 -5.842 -12.412 1.00 96.19 247 GLN A C 1
ATOM 1986 O O . GLN A 1 247 ? 5.226 -4.716 -12.672 1.00 96.19 247 GLN A O 1
ATOM 1991 N N . MET A 1 248 ? 4.967 -6.953 -12.689 1.00 97.94 248 MET A N 1
ATOM 1992 C CA . MET A 1 248 ? 3.661 -6.926 -13.354 1.00 97.94 248 MET A CA 1
ATOM 1993 C C . MET A 1 248 ? 2.608 -6.220 -12.498 1.00 97.94 248 MET A C 1
ATOM 1995 O O . MET A 1 248 ? 1.806 -5.441 -13.013 1.00 97.94 248 MET A O 1
ATOM 1999 N N . ARG A 1 249 ? 2.628 -6.429 -11.177 1.00 97.88 249 ARG A N 1
ATOM 2000 C CA . ARG A 1 249 ? 1.717 -5.741 -10.249 1.00 97.88 249 ARG A CA 1
ATOM 2001 C C . ARG A 1 249 ? 1.949 -4.230 -10.239 1.00 97.88 249 ARG A C 1
ATOM 2003 O O . ARG A 1 249 ? 0.978 -3.477 -10.277 1.00 97.88 249 ARG A O 1
ATOM 2010 N N . PHE A 1 250 ? 3.204 -3.774 -10.280 1.00 97.81 250 PHE A N 1
ATOM 2011 C CA . PHE A 1 250 ? 3.501 -2.350 -10.452 1.00 97.81 250 PHE A CA 1
ATOM 2012 C C . PHE A 1 250 ? 2.970 -1.797 -11.781 1.00 97.81 250 PHE A C 1
ATOM 2014 O O . PHE A 1 250 ? 2.353 -0.732 -11.780 1.00 97.81 250 PHE A O 1
ATOM 2021 N N . GLU A 1 251 ? 3.133 -2.505 -12.904 1.00 98.06 251 GLU A N 1
ATOM 2022 C CA . GLU A 1 251 ? 2.558 -2.058 -14.185 1.00 98.06 251 GLU A CA 1
ATOM 2023 C C . GLU A 1 251 ? 1.037 -1.905 -14.102 1.00 98.06 251 GLU A C 1
ATOM 2025 O O . GLU A 1 251 ? 0.504 -0.863 -14.485 1.00 98.06 251 GLU A O 1
ATOM 2030 N N . GLN A 1 252 ? 0.340 -2.887 -13.526 1.00 98.44 252 GLN A N 1
ATOM 2031 C CA . GLN A 1 252 ? -1.115 -2.837 -13.363 1.00 98.44 252 GLN A CA 1
ATOM 2032 C C . GLN A 1 252 ? -1.563 -1.671 -12.467 1.00 98.44 252 GLN A C 1
ATOM 2034 O O . GLN A 1 252 ? -2.507 -0.951 -12.810 1.00 98.44 252 GLN A O 1
ATOM 2039 N N . THR A 1 253 ? -0.862 -1.409 -11.360 1.00 98.31 253 THR A N 1
ATOM 2040 C CA . THR A 1 253 ? -1.118 -0.223 -10.526 1.00 98.31 253 THR A CA 1
ATOM 2041 C C . THR A 1 253 ? -0.934 1.071 -11.319 1.00 98.31 253 THR A C 1
ATOM 2043 O O . THR A 1 253 ? -1.785 1.964 -11.267 1.00 98.31 253 THR A O 1
ATOM 2046 N N . ALA A 1 254 ? 0.152 1.184 -12.081 1.00 98.38 254 ALA A N 1
ATOM 2047 C CA . ALA A 1 254 ? 0.428 2.369 -12.880 1.00 98.38 254 ALA A CA 1
ATOM 2048 C C . ALA A 1 254 ? -0.605 2.602 -13.989 1.00 98.38 254 ALA A C 1
ATOM 2050 O O . ALA A 1 254 ? -1.000 3.746 -14.216 1.00 98.38 254 ALA A O 1
ATOM 2051 N N . GLU A 1 255 ? -1.091 1.546 -14.644 1.00 98.50 255 GLU A N 1
ATOM 2052 C CA . GLU A 1 255 ? -2.153 1.635 -15.652 1.00 98.50 255 GLU A CA 1
ATOM 2053 C C . GLU A 1 255 ? -3.449 2.217 -15.071 1.00 98.50 255 GLU A C 1
ATOM 2055 O O . GLU A 1 255 ? -4.109 3.045 -15.712 1.00 98.50 255 GLU A O 1
ATOM 2060 N N . LYS A 1 256 ? -3.801 1.830 -13.838 1.00 98.56 256 LYS A N 1
ATOM 2061 C CA . LYS A 1 256 ? -4.965 2.367 -13.121 1.00 98.56 256 LYS A CA 1
ATOM 2062 C C . LYS A 1 256 ? -4.784 3.836 -12.753 1.00 98.56 256 LYS A C 1
ATOM 2064 O O . LYS A 1 256 ? -5.696 4.629 -13.002 1.00 98.56 256 LYS A O 1
ATOM 2069 N N . LEU A 1 257 ? -3.612 4.218 -12.240 1.00 98.56 257 LEU A N 1
ATOM 2070 C CA . LEU A 1 257 ? -3.297 5.622 -11.945 1.00 98.56 257 LEU A CA 1
ATOM 2071 C C . LEU A 1 257 ? -3.325 6.479 -13.213 1.00 98.56 257 LEU A C 1
ATOM 2073 O O . LEU A 1 257 ? -3.943 7.538 -13.228 1.00 98.56 257 LEU A O 1
ATOM 2077 N N . GLU A 1 258 ? -2.735 6.002 -14.307 1.00 98.56 258 GLU A N 1
ATOM 2078 C CA . GLU A 1 258 ? -2.767 6.678 -15.604 1.00 98.56 258 GLU A CA 1
ATOM 2079 C C . GLU A 1 258 ? -4.211 6.863 -16.105 1.00 98.56 258 GLU A C 1
ATOM 2081 O O . GLU A 1 258 ? -4.591 7.935 -16.581 1.00 98.56 258 GLU A O 1
ATOM 2086 N N . ALA A 1 259 ? -5.058 5.839 -15.970 1.00 98.75 259 ALA A N 1
ATOM 2087 C CA . ALA A 1 259 ? -6.471 5.956 -16.308 1.00 98.75 259 ALA A CA 1
ATOM 2088 C C . ALA A 1 259 ? -7.197 6.990 -15.433 1.00 98.75 259 ALA A C 1
ATOM 2090 O O . ALA A 1 259 ? -8.027 7.735 -15.959 1.00 98.75 259 ALA A O 1
ATOM 2091 N N . ALA A 1 260 ? -6.887 7.057 -14.134 1.00 98.69 260 ALA A N 1
ATOM 2092 C CA . ALA A 1 260 ? -7.440 8.057 -13.224 1.00 98.69 260 ALA A CA 1
ATOM 2093 C C . ALA A 1 260 ? -7.018 9.477 -13.636 1.00 98.69 260 ALA A C 1
ATOM 2095 O O . ALA A 1 260 ? -7.871 10.356 -13.767 1.00 98.69 260 ALA A O 1
ATOM 2096 N N . LEU A 1 261 ? -5.729 9.680 -13.922 1.00 98.62 261 LEU A N 1
ATOM 2097 C CA . LEU A 1 261 ? -5.157 10.962 -14.343 1.00 98.62 261 LEU A CA 1
ATOM 2098 C C . LEU A 1 261 ? -5.784 11.470 -15.646 1.00 98.62 261 LEU A C 1
ATOM 2100 O O . LEU A 1 261 ? -6.177 12.633 -15.716 1.00 98.62 261 LEU A O 1
ATOM 2104 N N . ARG A 1 262 ? -5.988 10.594 -16.641 1.00 98.44 262 ARG A N 1
ATOM 2105 C CA . ARG A 1 262 ? -6.692 10.958 -17.886 1.00 98.44 262 ARG A CA 1
ATOM 2106 C C . ARG A 1 262 ? -8.118 11.444 -17.645 1.00 98.44 262 ARG A C 1
ATOM 2108 O O . ARG A 1 262 ? -8.576 12.342 -18.337 1.00 98.44 262 ARG A O 1
ATOM 2115 N N . VAL A 1 263 ? -8.844 10.846 -16.698 1.00 98.31 263 VAL A N 1
ATOM 2116 C CA . VAL A 1 263 ? -10.200 11.307 -16.356 1.00 98.31 263 VAL A CA 1
ATOM 2117 C C . VAL A 1 263 ? -10.141 12.636 -15.604 1.00 98.31 263 VAL A C 1
ATOM 2119 O O . VAL A 1 263 ? -10.948 13.522 -15.879 1.00 98.31 263 VAL A O 1
ATOM 2122 N N . ALA A 1 264 ? -9.185 12.789 -14.687 1.00 97.44 264 ALA A N 1
ATOM 2123 C CA . ALA A 1 264 ? -9.019 14.003 -13.898 1.00 97.44 264 ALA A CA 1
ATOM 2124 C C . ALA A 1 264 ? -8.683 15.229 -14.772 1.00 97.44 264 ALA A C 1
ATOM 2126 O O . ALA A 1 264 ? -9.229 16.313 -14.548 1.00 97.44 264 ALA A O 1
ATOM 2127 N N . ASP A 1 265 ? -7.871 15.043 -15.815 1.00 96.06 265 ASP A N 1
ATOM 2128 C CA . ASP A 1 265 ? -7.502 16.093 -16.773 1.00 96.06 265 ASP A CA 1
ATOM 2129 C C . ASP A 1 265 ? -8.724 16.705 -17.490 1.00 96.06 265 ASP A C 1
ATOM 2131 O O . ASP A 1 265 ? -8.805 17.921 -17.670 1.00 96.06 265 ASP A O 1
ATOM 2135 N N . LEU A 1 266 ? -9.745 15.888 -17.789 1.00 94.62 266 LEU A N 1
ATOM 2136 C CA . LEU A 1 266 ? -10.984 16.321 -18.456 1.00 94.62 266 LEU A CA 1
ATOM 2137 C C . LEU A 1 266 ? -11.872 17.233 -17.595 1.00 94.62 266 LEU A C 1
ATOM 2139 O O . LEU A 1 266 ? -12.776 17.895 -18.125 1.00 94.62 266 LEU A O 1
ATOM 2143 N N . ILE A 1 267 ? -11.676 17.222 -16.274 1.00 95.19 267 ILE A N 1
ATOM 2144 C CA . ILE A 1 267 ? -12.582 17.869 -15.315 1.00 95.19 267 ILE A CA 1
ATOM 2145 C C . ILE A 1 267 ? -11.923 18.913 -14.425 1.00 95.19 267 ILE A C 1
ATOM 2147 O O . ILE A 1 267 ? -12.650 19.649 -13.764 1.00 95.19 267 ILE A O 1
ATOM 2151 N N . GLN A 1 268 ? -10.594 19.039 -14.430 1.00 88.81 268 GLN A N 1
ATOM 2152 C CA . GLN A 1 268 ? -9.866 19.955 -13.539 1.00 88.81 268 GLN A CA 1
ATOM 2153 C C . GLN A 1 268 ? -10.383 21.407 -13.588 1.00 88.81 268 GLN A C 1
ATOM 2155 O O . GLN A 1 268 ? -10.455 22.074 -12.560 1.00 88.81 268 GLN A O 1
ATOM 2160 N N . ASN A 1 269 ? -10.832 21.867 -14.762 1.00 89.25 269 ASN A N 1
ATOM 2161 C CA . ASN A 1 269 ? -11.335 23.230 -14.983 1.00 89.25 269 ASN A CA 1
ATOM 2162 C C . ASN A 1 269 ? -12.848 23.388 -14.742 1.00 89.25 269 ASN A C 1
ATOM 2164 O O . ASN A 1 269 ? -13.383 24.479 -14.916 1.00 89.25 269 ASN A O 1
ATOM 2168 N N . LYS A 1 270 ? -13.547 22.307 -14.376 1.00 92.19 270 LYS A N 1
ATOM 2169 C CA . LYS A 1 270 ? -15.006 22.266 -14.149 1.00 92.19 270 LYS A CA 1
ATOM 2170 C C . LYS A 1 270 ? -15.369 22.159 -12.668 1.00 92.19 270 LYS A C 1
ATOM 2172 O O . LYS A 1 270 ? -16.540 22.089 -12.301 1.00 92.19 270 LYS A O 1
ATOM 2177 N N . LEU A 1 271 ? -14.363 22.097 -11.798 1.00 94.06 271 LEU A N 1
ATOM 2178 C CA . LEU A 1 271 ? -14.584 21.918 -10.373 1.00 94.06 271 LEU A CA 1
ATOM 2179 C C . LEU A 1 271 ? -14.988 23.231 -9.700 1.00 94.06 271 LEU A C 1
ATOM 2181 O O . LEU A 1 271 ? -14.460 24.289 -10.053 1.00 94.06 271 LEU A O 1
ATOM 2185 N N . PRO A 1 272 ? -15.863 23.184 -8.684 1.00 94.81 272 PRO A N 1
ATOM 2186 C CA . PRO A 1 272 ? -16.135 24.342 -7.842 1.00 94.81 272 PRO A CA 1
ATOM 2187 C C . PRO A 1 272 ? -14.858 24.885 -7.190 1.00 94.81 272 PRO A C 1
ATOM 2189 O O . PRO A 1 272 ? -14.043 24.107 -6.695 1.00 94.81 272 PRO A O 1
ATOM 2192 N N . GLU A 1 273 ? -14.724 26.213 -7.143 1.00 93.94 273 GLU A N 1
ATOM 2193 C CA . GLU A 1 273 ? -13.537 26.929 -6.642 1.00 93.94 273 GLU A CA 1
ATOM 2194 C C . GLU A 1 273 ? -12.974 26.381 -5.314 1.00 93.94 273 GLU A C 1
ATOM 2196 O O . GLU A 1 273 ? -11.770 26.116 -5.270 1.00 93.94 273 GLU A O 1
ATOM 2201 N N . PRO A 1 274 ? -13.786 26.081 -4.272 1.00 93.31 274 PRO A N 1
ATOM 2202 C CA . PRO A 1 274 ? -13.252 25.600 -2.993 1.00 93.31 274 PRO A CA 1
ATOM 2203 C C . PRO A 1 274 ? -12.539 24.242 -3.071 1.00 93.31 274 PRO A C 1
ATOM 2205 O O . PRO A 1 274 ? -11.760 23.911 -2.185 1.00 93.31 274 PRO A O 1
ATOM 2208 N N . LEU A 1 275 ? -12.811 23.443 -4.107 1.00 94.94 275 LEU A N 1
ATOM 2209 C CA . LEU A 1 275 ? -12.286 22.082 -4.268 1.00 94.94 275 LEU A CA 1
ATOM 2210 C C . LEU A 1 275 ? -11.120 22.012 -5.262 1.00 94.94 275 LEU A C 1
ATOM 2212 O O . LEU A 1 275 ? -10.395 21.019 -5.295 1.00 94.94 275 LEU A O 1
ATOM 2216 N N . GLN A 1 276 ? -10.917 23.055 -6.073 1.00 94.25 276 GLN A N 1
ATOM 2217 C CA . GLN A 1 276 ? -9.911 23.060 -7.140 1.00 94.25 276 GLN A CA 1
ATOM 2218 C C . GLN A 1 276 ? -8.484 22.901 -6.612 1.00 94.25 276 GLN A C 1
ATOM 2220 O O . GLN A 1 276 ? -7.657 22.254 -7.253 1.00 94.25 276 GLN A O 1
ATOM 2225 N N . HIS A 1 277 ? -8.162 23.517 -5.470 1.00 94.00 277 HIS A N 1
ATOM 2226 C CA . HIS A 1 277 ? -6.814 23.436 -4.910 1.00 94.00 277 HIS A CA 1
ATOM 2227 C C . HIS A 1 277 ? -6.469 22.003 -4.491 1.00 94.00 277 HIS A C 1
ATOM 2229 O O . HIS A 1 277 ? -5.519 21.434 -5.029 1.00 94.00 277 HIS A O 1
ATOM 2235 N N . THR A 1 278 ? -7.278 21.405 -3.612 1.00 94.12 278 THR A N 1
ATOM 2236 C CA . THR A 1 278 ? -7.082 20.027 -3.142 1.00 94.12 278 THR A CA 1
ATOM 2237 C C . THR A 1 278 ? -7.091 19.038 -4.300 1.00 94.12 278 THR A C 1
ATOM 2239 O O . THR A 1 278 ? -6.202 18.200 -4.392 1.00 94.12 278 THR A O 1
ATOM 2242 N N . PHE A 1 279 ? -8.027 19.166 -5.244 1.00 96.06 279 PHE A N 1
ATOM 2243 C CA . PHE A 1 279 ? -8.092 18.242 -6.375 1.00 96.06 279 PHE A CA 1
ATOM 2244 C C . PHE A 1 279 ? -6.849 18.311 -7.273 1.00 96.06 279 PHE A C 1
ATOM 2246 O O . PHE A 1 279 ? -6.360 17.279 -7.731 1.00 96.06 279 PHE A O 1
ATOM 2253 N N . ARG A 1 280 ? -6.287 19.508 -7.500 1.00 96.50 280 ARG A N 1
ATOM 2254 C CA . ARG A 1 280 ? -5.007 19.641 -8.218 1.00 96.50 280 ARG A CA 1
ATOM 2255 C C . ARG A 1 280 ? -3.863 18.968 -7.467 1.00 96.50 280 ARG A C 1
ATOM 2257 O O . ARG A 1 280 ? -3.047 18.313 -8.109 1.00 96.50 280 ARG A O 1
ATOM 2264 N N . LYS A 1 281 ? -3.832 19.070 -6.135 1.00 97.00 281 LYS A N 1
ATOM 2265 C CA . LYS A 1 281 ? -2.862 18.338 -5.308 1.00 97.00 281 LYS A CA 1
ATOM 2266 C C . LYS A 1 281 ? -3.026 16.827 -5.422 1.00 97.00 281 LYS A C 1
ATOM 2268 O O . LYS A 1 281 ? -2.037 16.140 -5.649 1.00 97.00 281 LYS A O 1
ATOM 2273 N N . SER A 1 282 ? -4.256 16.319 -5.408 1.00 96.69 282 SER A N 1
ATOM 2274 C CA . SER A 1 282 ? -4.525 14.903 -5.673 1.00 96.69 282 SER A CA 1
ATOM 2275 C C . SER A 1 282 ? -3.981 14.446 -7.032 1.00 96.69 282 SER A C 1
ATOM 2277 O O . SER A 1 282 ? -3.375 13.381 -7.115 1.00 96.69 282 SER A O 1
ATOM 2279 N N . ILE A 1 283 ? -4.160 15.236 -8.099 1.00 97.44 283 ILE A N 1
ATOM 2280 C CA . ILE A 1 283 ? -3.612 14.919 -9.433 1.00 97.44 283 ILE A CA 1
ATOM 2281 C C . ILE A 1 283 ? -2.079 14.896 -9.409 1.00 97.44 283 ILE A C 1
ATOM 2283 O O . ILE A 1 283 ? -1.478 13.952 -9.920 1.00 97.44 283 ILE A O 1
ATOM 2287 N N . GLU A 1 284 ? -1.450 15.919 -8.828 1.00 97.69 284 GLU A N 1
ATOM 2288 C CA . GLU A 1 284 ? 0.012 16.046 -8.734 1.00 97.69 284 GLU A CA 1
ATOM 2289 C C . GLU A 1 284 ? 0.637 14.839 -8.015 1.00 97.69 284 GLU A C 1
ATOM 2291 O O . GLU A 1 284 ? 1.599 14.234 -8.501 1.00 97.69 284 GLU A O 1
ATOM 2296 N N . GLU A 1 285 ? 0.058 14.446 -6.882 1.00 97.88 285 GLU A N 1
ATOM 2297 C CA . GLU A 1 285 ? 0.543 13.323 -6.084 1.00 97.88 285 GLU A CA 1
ATOM 2298 C C . GLU A 1 285 ? 0.272 11.972 -6.751 1.00 97.88 285 GLU A C 1
ATOM 2300 O O . GLU A 1 285 ? 1.176 11.142 -6.811 1.00 97.88 285 GLU A O 1
ATOM 2305 N N . MET A 1 286 ? -0.911 11.759 -7.344 1.00 97.94 286 MET A N 1
ATOM 2306 C CA . MET A 1 286 ? -1.180 10.549 -8.136 1.00 97.94 286 MET A CA 1
ATOM 2307 C C . MET A 1 286 ? -0.224 10.426 -9.330 1.00 97.94 286 MET A C 1
ATOM 2309 O O . MET A 1 286 ? 0.249 9.329 -9.628 1.00 97.94 286 MET A O 1
ATOM 2313 N N . GLY A 1 287 ? 0.091 11.539 -10.001 1.00 97.94 287 GLY A N 1
ATOM 2314 C CA . GLY A 1 287 ? 1.075 11.586 -11.083 1.00 97.94 287 GLY A CA 1
ATOM 2315 C C . GLY A 1 287 ? 2.470 11.200 -10.601 1.00 97.94 287 GLY A C 1
ATOM 2316 O O . GLY A 1 287 ? 3.123 10.341 -11.197 1.00 97.94 287 GLY A O 1
ATOM 2317 N N . SER A 1 288 ? 2.893 11.769 -9.474 1.00 96.94 288 SER A N 1
ATOM 2318 C CA . SER A 1 288 ? 4.175 11.450 -8.839 1.00 96.94 288 SER A CA 1
ATOM 2319 C C . SER A 1 288 ? 4.253 9.979 -8.426 1.00 96.94 288 SER A C 1
ATOM 2321 O O . SER A 1 288 ? 5.252 9.306 -8.698 1.00 96.94 288 SER A O 1
ATOM 2323 N N . PHE A 1 289 ? 3.185 9.452 -7.826 1.00 97.00 289 PHE A N 1
ATOM 2324 C CA . PHE A 1 289 ? 3.087 8.052 -7.438 1.00 97.00 289 PHE A CA 1
ATOM 2325 C C . PHE A 1 289 ? 3.163 7.127 -8.657 1.00 97.00 289 PHE A C 1
ATOM 2327 O O . PHE A 1 289 ? 3.966 6.196 -8.670 1.00 97.00 289 PHE A O 1
ATOM 2334 N N . ARG A 1 290 ? 2.431 7.437 -9.732 1.00 97.81 290 ARG A N 1
ATOM 2335 C CA . ARG A 1 290 ? 2.472 6.694 -11.001 1.00 97.81 290 ARG A CA 1
ATOM 2336 C C . ARG A 1 290 ? 3.878 6.629 -11.591 1.00 97.81 290 ARG A C 1
ATOM 2338 O O . ARG A 1 290 ? 4.305 5.560 -12.021 1.00 97.81 290 ARG A O 1
ATOM 2345 N N . VAL A 1 291 ? 4.600 7.751 -11.621 1.00 96.50 291 VAL A N 1
ATOM 2346 C CA . VAL A 1 291 ? 5.972 7.808 -12.161 1.00 96.50 291 VAL A CA 1
ATOM 2347 C C . VAL A 1 291 ? 6.910 6.907 -11.359 1.00 96.50 291 VAL A C 1
ATOM 2349 O O . VAL A 1 291 ? 7.703 6.167 -11.942 1.00 96.50 291 VAL A O 1
ATOM 2352 N N . ARG A 1 292 ? 6.788 6.924 -10.028 1.00 94.81 292 ARG A N 1
ATOM 2353 C CA . ARG A 1 292 ? 7.558 6.053 -9.129 1.00 94.81 292 ARG A CA 1
ATOM 2354 C C . ARG A 1 292 ? 7.235 4.588 -9.362 1.00 94.81 292 ARG A C 1
ATOM 2356 O O . ARG A 1 292 ? 8.145 3.812 -9.608 1.00 94.81 292 ARG A O 1
ATOM 2363 N N . VAL A 1 293 ? 5.959 4.218 -9.356 1.00 95.94 293 VAL A N 1
ATOM 2364 C CA . VAL A 1 293 ? 5.518 2.837 -9.593 1.00 95.94 293 VAL A CA 1
ATOM 2365 C C . VAL A 1 293 ? 6.071 2.290 -10.916 1.00 95.94 293 VAL A C 1
ATOM 2367 O O . VAL A 1 293 ? 6.578 1.170 -10.952 1.00 95.94 293 VAL A O 1
ATOM 2370 N N . LEU A 1 294 ? 6.054 3.085 -11.991 1.00 96.69 294 LEU A N 1
ATOM 2371 C CA . LEU A 1 294 ? 6.609 2.648 -13.276 1.00 96.69 294 LEU A CA 1
ATOM 2372 C C . LEU A 1 294 ? 8.124 2.528 -13.288 1.00 96.69 294 LEU A C 1
ATOM 2374 O O . LEU A 1 294 ? 8.628 1.594 -13.902 1.00 96.69 294 LEU A O 1
ATOM 2378 N N . ALA A 1 295 ? 8.842 3.411 -12.594 1.00 94.19 295 ALA A N 1
ATOM 2379 C CA . ALA A 1 295 ? 10.292 3.279 -12.470 1.00 94.19 295 ALA A CA 1
ATOM 2380 C C . ALA A 1 295 ? 10.660 1.917 -11.853 1.00 94.19 295 ALA A C 1
ATOM 2382 O O . ALA A 1 295 ? 11.554 1.228 -12.337 1.00 94.19 295 ALA A O 1
ATOM 2383 N N . TYR A 1 296 ? 9.906 1.471 -10.841 1.00 94.00 296 TYR A N 1
ATOM 2384 C CA . TYR A 1 296 ? 10.076 0.140 -10.256 1.00 94.00 296 TYR A CA 1
ATOM 2385 C C . TYR A 1 296 ? 9.749 -0.981 -11.241 1.00 94.00 296 TYR A C 1
ATOM 2387 O O . TYR A 1 296 ? 10.535 -1.920 -11.375 1.00 94.00 296 TYR A O 1
ATOM 2395 N N . ALA A 1 297 ? 8.614 -0.889 -11.939 1.00 96.19 297 ALA A N 1
ATOM 2396 C CA . ALA A 1 297 ? 8.231 -1.875 -12.945 1.00 96.19 297 ALA A CA 1
ATOM 2397 C C . ALA A 1 297 ? 9.330 -2.059 -14.005 1.00 96.19 297 ALA A C 1
ATOM 2399 O O . ALA A 1 297 ? 9.802 -3.175 -14.240 1.00 96.19 297 ALA A O 1
ATOM 2400 N N . TYR A 1 298 ? 9.788 -0.964 -14.606 1.00 96.50 298 TYR A N 1
ATOM 2401 C CA . TYR A 1 298 ? 10.798 -1.023 -15.653 1.00 96.50 298 TYR A CA 1
ATOM 2402 C C . TYR A 1 298 ? 12.135 -1.539 -15.128 1.00 96.50 298 TYR A C 1
ATOM 2404 O O . TYR A 1 298 ? 12.666 -2.501 -15.682 1.00 96.50 298 TYR A O 1
ATOM 2412 N N . HIS A 1 299 ? 12.624 -1.011 -14.003 1.00 94.25 299 HIS A N 1
ATOM 2413 C CA . HIS A 1 299 ? 13.912 -1.417 -13.437 1.00 94.25 299 HIS A CA 1
ATOM 2414 C C . HIS A 1 299 ? 13.958 -2.919 -13.095 1.00 94.25 299 HIS A C 1
ATOM 2416 O O . HIS A 1 299 ? 14.959 -3.606 -13.349 1.00 94.25 299 HIS A O 1
ATOM 2422 N N . LEU A 1 300 ? 12.862 -3.466 -12.557 1.00 94.31 300 LEU A N 1
ATOM 2423 C CA . LEU A 1 300 ? 12.731 -4.901 -12.288 1.00 94.31 300 LEU A CA 1
ATOM 2424 C C . LEU A 1 300 ? 12.747 -5.718 -13.588 1.00 94.31 300 LEU A C 1
ATOM 2426 O O . LEU A 1 300 ? 13.476 -6.714 -13.670 1.00 94.31 300 LEU A O 1
ATOM 2430 N N . ARG A 1 301 ? 12.007 -5.290 -14.623 1.00 96.62 301 ARG A N 1
ATOM 2431 C CA . ARG A 1 301 ? 11.962 -6.000 -15.911 1.00 96.62 301 ARG A CA 1
ATOM 2432 C C . ARG A 1 301 ? 13.313 -5.976 -16.619 1.00 96.62 301 ARG A C 1
ATOM 2434 O O . ARG A 1 301 ? 13.774 -7.016 -17.088 1.00 96.62 301 ARG A O 1
ATOM 2441 N N . GLU A 1 302 ? 13.981 -4.830 -16.644 1.00 95.88 302 GLU A N 1
ATOM 2442 C CA . GLU A 1 302 ? 15.314 -4.665 -17.229 1.00 95.88 302 GLU A CA 1
ATOM 2443 C C . GLU A 1 302 ? 16.342 -5.565 -16.546 1.00 95.88 302 GLU A C 1
ATOM 2445 O O . GLU A 1 302 ? 17.119 -6.257 -17.210 1.00 95.88 302 GLU A O 1
ATOM 2450 N N . THR A 1 303 ? 16.302 -5.624 -15.213 1.00 93.12 303 THR A N 1
ATOM 2451 C CA . THR A 1 303 ? 17.166 -6.505 -14.422 1.00 93.12 303 THR A CA 1
ATOM 2452 C C . THR A 1 303 ? 16.922 -7.974 -14.763 1.00 93.12 303 THR A C 1
ATOM 2454 O O . THR A 1 303 ? 17.878 -8.724 -14.991 1.00 93.12 303 THR A O 1
ATOM 2457 N N . ASN A 1 304 ? 15.657 -8.389 -14.850 1.00 93.75 304 ASN A N 1
ATOM 2458 C CA . ASN A 1 304 ? 15.286 -9.753 -15.220 1.00 93.75 304 ASN A CA 1
ATOM 2459 C C . ASN A 1 304 ? 15.746 -10.112 -16.639 1.00 93.75 304 ASN A C 1
ATOM 2461 O O . ASN A 1 304 ? 16.384 -11.150 -16.829 1.00 93.75 304 ASN A O 1
ATOM 2465 N N . LEU A 1 305 ? 15.512 -9.244 -17.624 1.00 95.62 305 LEU A N 1
ATOM 2466 C CA . LEU A 1 305 ? 15.944 -9.462 -19.006 1.00 95.62 305 LEU A CA 1
ATOM 2467 C C . LEU A 1 305 ? 17.471 -9.512 -19.124 1.00 95.62 305 LEU A C 1
ATOM 2469 O O . LEU A 1 305 ? 18.014 -10.424 -19.753 1.00 95.62 305 LEU A O 1
ATOM 2473 N N . ALA A 1 306 ? 18.191 -8.605 -18.461 1.00 94.56 306 ALA A N 1
ATOM 2474 C CA . ALA A 1 306 ? 19.651 -8.623 -18.440 1.00 94.56 306 ALA A CA 1
ATOM 2475 C C . ALA A 1 306 ? 20.201 -9.913 -17.800 1.00 94.56 306 ALA A C 1
ATOM 2477 O O . ALA A 1 306 ? 21.175 -10.489 -18.297 1.00 94.56 306 ALA A O 1
ATOM 2478 N N . ASN A 1 307 ? 19.559 -10.414 -16.737 1.00 92.19 307 ASN A N 1
ATOM 2479 C CA . ASN A 1 307 ? 19.894 -11.698 -16.117 1.00 92.19 307 ASN A CA 1
ATOM 2480 C C . ASN A 1 307 ? 19.646 -12.883 -17.060 1.00 92.19 307 ASN A C 1
ATOM 2482 O O . ASN A 1 307 ? 20.519 -13.746 -17.168 1.00 92.19 307 ASN A O 1
ATOM 2486 N N . LEU A 1 308 ? 18.515 -12.911 -17.771 1.00 92.69 308 LEU A N 1
ATOM 2487 C CA . LEU A 1 308 ? 18.206 -13.954 -18.756 1.00 92.69 308 LEU A CA 1
ATOM 2488 C C . LEU A 1 308 ? 19.235 -13.980 -19.891 1.00 92.69 308 LEU A C 1
ATOM 2490 O O . LEU A 1 308 ? 19.752 -15.045 -20.233 1.00 92.69 308 LEU A O 1
ATOM 2494 N N . ILE A 1 309 ? 19.592 -12.814 -20.435 1.00 93.88 309 ILE A N 1
ATOM 2495 C CA . ILE A 1 309 ? 20.574 -12.708 -21.522 1.00 93.88 309 ILE A CA 1
ATOM 2496 C C . ILE A 1 309 ? 21.970 -13.140 -21.039 1.00 93.88 309 ILE A C 1
ATOM 2498 O O . ILE A 1 309 ? 22.641 -13.931 -21.710 1.00 93.88 309 ILE A O 1
ATOM 2502 N N . ARG A 1 310 ? 22.404 -12.685 -19.852 1.00 92.62 310 ARG A N 1
ATOM 2503 C CA . ARG A 1 310 ? 23.673 -13.134 -19.243 1.00 92.62 310 ARG A CA 1
ATOM 2504 C C . ARG A 1 310 ? 23.676 -14.634 -18.966 1.00 92.62 310 ARG A C 1
ATOM 2506 O O . ARG A 1 310 ? 24.691 -15.291 -19.194 1.00 92.62 310 ARG A O 1
ATOM 2513 N N . GLY A 1 311 ? 22.561 -15.167 -18.473 1.00 90.31 311 GLY A N 1
ATOM 2514 C CA . GLY A 1 311 ? 22.374 -16.588 -18.202 1.00 90.31 311 GLY A CA 1
ATOM 2515 C C . GLY A 1 311 ? 22.537 -17.423 -19.466 1.00 90.31 311 GLY A C 1
ATOM 2516 O O . GLY A 1 311 ? 23.362 -18.332 -19.475 1.00 90.31 311 GLY A O 1
ATOM 2517 N N . ALA A 1 312 ? 21.839 -17.069 -20.548 1.00 90.19 312 ALA A N 1
ATOM 2518 C CA . ALA A 1 312 ? 21.942 -17.773 -21.826 1.00 90.19 312 ALA A CA 1
ATOM 2519 C C . ALA A 1 312 ? 23.400 -17.861 -22.305 1.00 90.19 312 ALA A C 1
ATOM 2521 O O . ALA A 1 312 ? 23.915 -18.958 -22.522 1.00 90.19 312 ALA A O 1
ATOM 2522 N N . SER A 1 313 ? 24.110 -16.727 -22.326 1.00 86.19 313 SER A N 1
ATOM 2523 C CA . SER A 1 313 ? 25.524 -16.700 -22.714 1.00 86.19 313 SER A CA 1
ATOM 2524 C C . SER A 1 313 ? 26.418 -17.548 -21.801 1.00 86.19 313 SER A C 1
ATOM 2526 O O . SER A 1 313 ? 27.356 -18.168 -22.297 1.00 86.19 313 SER A O 1
ATOM 2528 N N . ARG A 1 314 ? 26.160 -17.577 -20.485 1.00 88.69 314 ARG A N 1
ATOM 2529 C CA . ARG A 1 314 ? 26.940 -18.371 -19.518 1.00 88.69 314 ARG A CA 1
ATOM 2530 C C . ARG A 1 314 ? 26.769 -19.872 -19.740 1.00 88.69 314 ARG A C 1
ATOM 2532 O O . ARG A 1 314 ? 27.731 -20.617 -19.598 1.00 88.69 314 ARG A O 1
ATOM 2539 N N . TRP A 1 315 ? 25.559 -20.299 -20.083 1.00 88.69 315 TRP A N 1
ATOM 2540 C CA . TRP A 1 315 ? 25.219 -21.704 -20.306 1.00 88.69 315 TRP A CA 1
ATOM 2541 C C . TRP A 1 315 ? 25.463 -22.169 -21.749 1.00 88.69 315 TRP A C 1
ATOM 2543 O O . TRP A 1 315 ? 25.094 -23.286 -22.097 1.00 88.69 315 TRP A O 1
ATOM 2553 N N . GLY A 1 316 ? 26.066 -21.329 -22.600 1.00 87.50 316 GLY A N 1
ATOM 2554 C CA . GLY A 1 316 ? 26.283 -21.645 -24.015 1.00 87.50 316 GLY A CA 1
ATOM 2555 C C . GLY A 1 316 ? 24.988 -21.733 -24.829 1.00 87.50 316 GLY A C 1
ATOM 2556 O O . GLY A 1 316 ? 24.989 -22.281 -25.929 1.00 87.50 316 GLY A O 1
ATOM 2557 N N . LEU A 1 317 ? 23.885 -21.200 -24.300 1.00 85.50 317 LEU A N 1
ATOM 2558 C CA . LEU A 1 317 ? 22.622 -21.074 -25.011 1.00 85.50 317 LEU A CA 1
ATOM 2559 C C . LEU A 1 317 ? 22.676 -19.812 -25.880 1.00 85.50 317 LEU A C 1
ATOM 2561 O O . LEU A 1 317 ? 23.173 -18.765 -25.456 1.00 85.50 317 LEU A O 1
ATOM 2565 N N . GLY A 1 318 ? 22.154 -19.895 -27.104 1.00 85.25 318 GLY A N 1
ATOM 2566 C CA . GLY A 1 318 ? 21.987 -18.715 -27.949 1.00 85.25 318 GLY A CA 1
ATOM 2567 C C . GLY A 1 318 ? 21.129 -17.661 -27.243 1.00 85.25 318 GLY A C 1
ATOM 2568 O O . GLY A 1 318 ? 20.120 -17.989 -26.618 1.00 85.25 318 GLY A O 1
ATOM 2569 N N . VAL A 1 319 ? 21.527 -16.390 -27.325 1.00 85.94 319 VAL A N 1
ATOM 2570 C CA . VAL A 1 319 ? 20.717 -15.283 -26.799 1.00 85.94 319 VAL A CA 1
ATOM 2571 C C . VAL A 1 319 ? 19.451 -15.163 -27.642 1.00 85.94 319 VAL A C 1
ATOM 2573 O O . VAL A 1 319 ? 19.549 -14.956 -28.850 1.00 85.94 319 VAL A O 1
ATOM 2576 N N . ASN A 1 320 ? 18.278 -15.252 -27.009 1.00 90.00 320 ASN A N 1
ATOM 2577 C CA . ASN A 1 320 ? 17.013 -14.982 -27.687 1.00 90.00 320 ASN A CA 1
ATOM 2578 C C . ASN A 1 320 ? 16.965 -13.495 -28.113 1.00 90.00 320 ASN A C 1
ATOM 2580 O O . ASN A 1 320 ? 17.025 -12.627 -27.232 1.00 90.00 320 ASN A O 1
ATOM 2584 N N . PRO A 1 321 ? 16.857 -13.180 -29.420 1.00 91.19 321 PRO A N 1
ATOM 2585 C CA . PRO A 1 321 ? 16.747 -11.804 -29.902 1.00 91.19 321 PRO A CA 1
ATOM 2586 C C . PRO A 1 321 ? 15.574 -11.036 -29.289 1.00 91.19 321 PRO A C 1
ATOM 2588 O O . PRO A 1 321 ? 15.707 -9.836 -29.044 1.00 91.19 321 PRO A O 1
ATOM 2591 N N . ASP A 1 322 ? 14.472 -11.718 -28.972 1.00 95.38 322 ASP A N 1
ATOM 2592 C CA . ASP A 1 322 ? 13.282 -11.094 -28.391 1.00 95.38 322 ASP A CA 1
ATOM 2593 C C . ASP A 1 322 ? 13.580 -10.493 -27.016 1.00 95.38 322 ASP A C 1
ATOM 2595 O O . ASP A 1 322 ? 13.211 -9.352 -26.760 1.00 95.38 322 ASP A O 1
ATOM 2599 N N . ASN A 1 323 ? 14.368 -11.180 -26.179 1.00 94.75 323 ASN A N 1
ATOM 2600 C CA . ASN A 1 323 ? 14.770 -10.664 -24.865 1.00 94.75 323 ASN A CA 1
ATOM 2601 C C . ASN A 1 323 ? 15.603 -9.378 -24.987 1.00 94.75 323 ASN A C 1
ATOM 2603 O O . ASN A 1 323 ? 15.490 -8.476 -24.157 1.00 94.75 323 ASN A O 1
ATOM 2607 N N . ARG A 1 324 ? 16.461 -9.279 -26.013 1.00 94.12 324 ARG A N 1
ATOM 2608 C CA . ARG A 1 324 ? 17.260 -8.067 -26.265 1.00 94.12 324 ARG A CA 1
ATOM 2609 C C . ARG A 1 324 ? 16.379 -6.927 -26.771 1.00 94.12 324 ARG A C 1
ATOM 2611 O O . ARG A 1 324 ? 16.539 -5.794 -26.319 1.00 94.12 324 ARG A O 1
ATOM 2618 N N . ASN A 1 325 ? 15.482 -7.223 -27.708 1.00 97.19 325 ASN A N 1
ATOM 2619 C CA . ASN A 1 325 ? 14.555 -6.241 -28.267 1.00 97.19 325 ASN A CA 1
ATOM 2620 C C . ASN A 1 325 ? 13.631 -5.687 -27.180 1.00 97.19 325 ASN A C 1
ATOM 2622 O O . ASN A 1 325 ? 13.434 -4.475 -27.096 1.00 97.19 325 ASN A O 1
ATOM 2626 N N . GLU A 1 326 ? 13.125 -6.564 -26.317 1.00 97.81 326 GLU A N 1
ATOM 2627 C CA . GLU A 1 326 ? 12.300 -6.190 -25.178 1.00 97.81 326 GLU A CA 1
ATOM 2628 C C . GLU A 1 326 ? 13.083 -5.337 -24.179 1.00 97.81 326 GLU A C 1
ATOM 2630 O O . GLU A 1 326 ? 12.602 -4.273 -23.799 1.00 97.81 326 GLU A O 1
ATOM 2635 N N . LEU A 1 327 ? 14.311 -5.731 -23.818 1.00 97.88 327 LEU A N 1
ATOM 2636 C CA . LEU A 1 327 ? 15.147 -4.956 -22.894 1.00 97.88 327 LEU A CA 1
ATOM 2637 C C . LEU A 1 327 ? 15.327 -3.523 -23.395 1.00 97.88 327 LEU A C 1
ATOM 2639 O O . LEU A 1 327 ? 15.099 -2.568 -22.658 1.00 97.88 327 LEU A O 1
ATOM 2643 N N . ARG A 1 328 ? 15.669 -3.372 -24.676 1.00 97.94 328 ARG A N 1
ATOM 2644 C CA . ARG A 1 328 ? 15.794 -2.056 -25.301 1.00 97.94 328 ARG A CA 1
ATOM 2645 C C . ARG A 1 328 ? 14.477 -1.275 -25.248 1.00 97.94 328 ARG A C 1
ATOM 2647 O O . ARG A 1 328 ? 14.490 -0.080 -24.969 1.00 97.94 328 ARG A O 1
ATOM 2654 N N . ALA A 1 329 ? 13.351 -1.924 -25.542 1.00 98.38 329 ALA A N 1
ATOM 2655 C CA . ALA A 1 329 ? 12.041 -1.279 -25.538 1.00 98.38 329 ALA A CA 1
ATOM 2656 C C . ALA A 1 329 ? 11.635 -0.797 -24.136 1.00 98.38 329 ALA A C 1
ATOM 2658 O O . ALA A 1 329 ? 11.111 0.309 -24.010 1.00 98.38 329 ALA A O 1
ATOM 2659 N N . VAL A 1 330 ? 11.901 -1.590 -23.095 1.00 98.00 330 VAL A N 1
ATOM 2660 C CA . VAL A 1 330 ? 11.643 -1.210 -21.699 1.00 98.00 330 VAL A CA 1
ATOM 2661 C C . VAL A 1 330 ? 12.527 -0.031 -21.290 1.00 98.00 330 VAL A C 1
ATOM 2663 O O . VAL A 1 330 ? 11.989 0.965 -20.821 1.00 98.00 330 VAL A O 1
ATOM 2666 N N . MET A 1 331 ? 13.825 -0.060 -21.603 1.00 97.62 331 MET A N 1
ATOM 2667 C CA . MET A 1 331 ? 14.742 1.052 -21.307 1.00 97.62 331 MET A CA 1
ATOM 2668 C C . MET A 1 331 ? 14.316 2.376 -21.949 1.00 97.62 331 MET A C 1
ATOM 2670 O O . MET A 1 331 ? 14.453 3.440 -21.351 1.00 97.62 331 MET A O 1
ATOM 2674 N N . VAL A 1 332 ? 13.766 2.342 -23.167 1.00 98.00 332 VAL A N 1
ATOM 2675 C CA . VAL A 1 332 ? 13.214 3.546 -23.814 1.00 98.00 332 VAL A CA 1
ATOM 2676 C C . VAL A 1 332 ? 11.981 4.063 -23.065 1.00 98.00 332 VAL A C 1
ATOM 2678 O O . VAL A 1 332 ? 11.823 5.275 -22.905 1.00 98.00 332 VAL A O 1
ATOM 2681 N N . LYS A 1 333 ? 11.107 3.167 -22.591 1.00 97.75 333 LYS A N 1
ATOM 2682 C CA . LYS A 1 333 ? 9.945 3.556 -21.779 1.00 97.75 333 LYS A CA 1
ATOM 2683 C C . LYS A 1 333 ? 10.367 4.135 -20.429 1.00 97.75 333 LYS A C 1
ATOM 2685 O O . LYS A 1 333 ? 9.767 5.121 -20.003 1.00 97.75 333 LYS A O 1
ATOM 2690 N N . ASP A 1 334 ? 11.391 3.574 -19.789 1.00 96.19 334 ASP A N 1
ATOM 2691 C CA . ASP A 1 334 ? 11.901 4.093 -18.519 1.00 96.19 334 ASP A CA 1
ATOM 2692 C C . ASP A 1 334 ? 12.568 5.457 -18.692 1.00 96.19 334 ASP A C 1
ATOM 2694 O O . ASP A 1 334 ? 12.251 6.394 -17.965 1.00 96.19 334 ASP A O 1
ATOM 2698 N N . GLN A 1 335 ? 13.372 5.639 -19.744 1.00 96.06 335 GLN A N 1
ATOM 2699 C CA . GLN A 1 335 ? 13.919 6.951 -20.103 1.00 96.06 335 GLN A CA 1
ATOM 2700 C C . GLN A 1 335 ? 12.811 8.009 -20.253 1.00 96.06 335 GLN A C 1
ATOM 2702 O O . GLN A 1 335 ? 12.924 9.119 -19.730 1.00 96.06 335 GLN A O 1
ATOM 2707 N N . ALA A 1 336 ? 11.715 7.666 -20.938 1.00 96.81 336 ALA A N 1
ATOM 2708 C CA . ALA A 1 336 ? 10.572 8.564 -21.080 1.00 96.81 336 ALA A CA 1
ATOM 2709 C C . ALA A 1 336 ? 9.882 8.848 -19.732 1.00 96.81 336 ALA A C 1
ATOM 2711 O O . ALA A 1 336 ? 9.480 9.982 -19.481 1.00 96.81 336 ALA A O 1
ATOM 2712 N N . ASN A 1 337 ? 9.769 7.846 -18.855 1.00 96.00 337 ASN A N 1
ATOM 2713 C CA . ASN A 1 337 ? 9.201 7.992 -17.513 1.00 96.00 337 ASN A CA 1
ATOM 2714 C C . ASN A 1 337 ? 10.065 8.867 -16.590 1.00 96.00 337 ASN A C 1
ATOM 2716 O O . ASN A 1 337 ? 9.526 9.662 -15.823 1.00 96.00 337 ASN A O 1
ATOM 2720 N N . MET A 1 338 ? 11.391 8.762 -16.696 1.00 91.31 338 MET A N 1
ATOM 2721 C CA . MET A 1 338 ? 12.346 9.604 -15.971 1.00 91.31 338 MET A CA 1
ATOM 2722 C C . MET A 1 338 ? 12.267 11.080 -16.380 1.00 91.31 338 MET A C 1
ATOM 2724 O O . MET A 1 338 ? 12.598 11.957 -15.581 1.00 91.31 338 MET A O 1
ATOM 2728 N N . GLY A 1 339 ? 11.875 11.356 -17.628 1.00 92.25 339 GLY A N 1
ATOM 2729 C CA . GLY A 1 339 ? 11.853 12.705 -18.197 1.00 92.25 339 GLY A CA 1
ATOM 2730 C C . GLY A 1 339 ? 13.242 13.282 -18.503 1.00 92.25 339 GLY A C 1
ATOM 2731 O O . GLY A 1 339 ? 13.353 14.471 -18.800 1.00 92.25 339 GLY A O 1
ATOM 2732 N N . THR A 1 340 ? 14.302 12.468 -18.442 1.00 90.50 340 THR A N 1
ATOM 2733 C CA . THR A 1 340 ? 15.689 12.863 -18.737 1.00 90.50 340 THR A CA 1
ATOM 2734 C C . THR A 1 340 ? 16.355 11.863 -19.676 1.00 90.50 340 THR A C 1
ATOM 2736 O O . THR A 1 340 ? 16.084 10.668 -19.611 1.00 90.50 340 THR A O 1
ATOM 2739 N N . GLU A 1 341 ? 17.261 12.331 -20.543 1.00 91.00 341 GLU A N 1
ATOM 2740 C CA . GLU A 1 341 ? 17.970 11.436 -21.471 1.00 91.00 341 GLU A CA 1
ATOM 2741 C C . GLU A 1 341 ? 18.921 10.488 -20.726 1.00 91.00 341 GLU A C 1
ATOM 2743 O O . GLU A 1 341 ? 18.948 9.288 -20.991 1.00 91.00 341 GLU A O 1
ATOM 2748 N N . GLU A 1 342 ? 19.699 11.009 -19.780 1.00 89.81 342 GLU A N 1
ATOM 2749 C CA . GLU A 1 342 ? 20.726 10.252 -19.063 1.00 89.81 342 GLU A CA 1
ATOM 2750 C C . GLU A 1 342 ? 20.247 9.797 -17.673 1.00 89.81 342 GLU A C 1
ATOM 2752 O O . GLU A 1 342 ? 19.382 10.455 -17.083 1.00 89.81 342 GLU A O 1
ATOM 2757 N N . PRO A 1 343 ? 20.799 8.687 -17.131 1.00 89.56 343 PRO A N 1
ATOM 2758 C CA . PRO A 1 343 ? 21.877 7.844 -17.685 1.00 89.56 343 PRO A CA 1
ATOM 2759 C C . PRO A 1 343 ? 21.419 6.787 -18.712 1.00 89.56 343 PRO A C 1
ATOM 2761 O O . PRO A 1 343 ? 22.245 6.062 -19.274 1.00 89.56 343 PRO A O 1
ATOM 2764 N N . MET A 1 344 ? 20.110 6.669 -18.954 1.00 91.94 344 MET A N 1
ATOM 2765 C CA . MET A 1 344 ? 19.541 5.589 -19.765 1.00 91.94 344 MET A CA 1
ATOM 2766 C C . MET A 1 344 ? 19.952 5.675 -21.246 1.00 91.94 344 MET A C 1
ATOM 2768 O O . MET A 1 344 ? 20.226 4.656 -21.877 1.00 91.94 344 MET A O 1
ATOM 2772 N N . GLY A 1 345 ? 20.086 6.884 -21.795 1.00 94.06 345 GLY A N 1
ATOM 2773 C CA . GLY A 1 345 ? 20.478 7.125 -23.187 1.00 94.06 345 GLY A CA 1
ATOM 2774 C C . GLY A 1 345 ? 21.852 6.551 -23.521 1.00 94.06 345 GLY A C 1
ATOM 2775 O O . GLY A 1 345 ? 22.010 5.853 -24.528 1.00 94.06 345 GLY A O 1
ATOM 2776 N N . THR A 1 346 ? 22.840 6.757 -22.647 1.00 95.94 346 THR A N 1
ATOM 2777 C CA . THR A 1 346 ? 24.167 6.141 -22.794 1.00 95.94 346 THR A CA 1
ATOM 2778 C C . THR A 1 346 ? 24.096 4.618 -22.761 1.00 95.94 346 THR A C 1
ATOM 2780 O O . THR A 1 346 ? 24.742 3.950 -23.575 1.00 95.94 346 THR A O 1
ATOM 2783 N N . ALA A 1 347 ? 23.281 4.060 -21.868 1.00 95.88 347 ALA A N 1
ATOM 2784 C CA . ALA A 1 347 ? 23.116 2.620 -21.747 1.00 95.88 347 ALA A CA 1
ATOM 2785 C C . ALA A 1 347 ? 22.444 2.005 -22.989 1.00 95.88 347 ALA A C 1
ATOM 2787 O O . ALA A 1 347 ? 22.925 0.991 -23.495 1.00 95.88 347 ALA A O 1
ATOM 2788 N N . ILE A 1 348 ? 21.406 2.646 -23.539 1.00 97.50 348 ILE A N 1
ATOM 2789 C CA . ILE A 1 348 ? 20.729 2.219 -24.777 1.00 97.50 348 ILE A CA 1
ATOM 2790 C C . ILE A 1 348 ? 21.707 2.227 -25.957 1.00 97.50 348 ILE A C 1
ATOM 2792 O O . ILE A 1 348 ? 21.813 1.232 -26.674 1.00 97.50 348 ILE A O 1
ATOM 2796 N N . ARG A 1 349 ? 22.485 3.305 -26.133 1.00 97.94 349 ARG A N 1
ATOM 2797 C CA . ARG A 1 349 ? 23.503 3.379 -27.199 1.00 97.94 349 ARG A CA 1
ATOM 2798 C C . ARG A 1 349 ? 24.544 2.265 -27.071 1.00 97.94 349 ARG A C 1
ATOM 2800 O O . ARG A 1 349 ? 24.961 1.698 -28.080 1.00 97.94 349 ARG A O 1
ATOM 2807 N N . MET A 1 350 ? 24.944 1.923 -25.843 1.00 97.81 350 MET A N 1
ATOM 2808 C CA . MET A 1 350 ? 25.858 0.805 -25.598 1.00 97.81 350 MET A CA 1
ATOM 2809 C C . MET A 1 350 ? 25.211 -0.547 -25.917 1.00 97.81 350 MET A C 1
ATOM 2811 O O . MET A 1 350 ? 25.864 -1.379 -26.536 1.00 97.81 350 MET A O 1
ATOM 2815 N N . LEU A 1 351 ? 23.946 -0.766 -25.546 1.00 96.44 351 LEU A N 1
ATOM 2816 C CA . LEU A 1 351 ? 23.209 -1.988 -25.884 1.00 96.44 351 LEU A CA 1
ATOM 2817 C C . LEU A 1 351 ? 23.067 -2.177 -27.402 1.00 96.44 351 LEU A C 1
ATOM 2819 O O . LEU A 1 351 ? 23.120 -3.307 -27.896 1.00 96.44 351 LEU A O 1
ATOM 2823 N N . ASP A 1 352 ? 22.890 -1.087 -28.147 1.00 95.56 352 ASP A N 1
ATOM 2824 C CA . ASP A 1 352 ? 22.776 -1.115 -29.605 1.00 95.56 352 ASP A CA 1
ATOM 2825 C C . ASP A 1 352 ? 24.122 -1.450 -30.268 1.00 95.56 352 ASP A C 1
ATOM 2827 O O . ASP A 1 352 ? 24.169 -2.317 -31.146 1.00 95.56 352 ASP A O 1
ATOM 2831 N N . ALA A 1 353 ? 25.212 -0.826 -29.807 1.00 97.00 353 ALA A N 1
ATOM 2832 C CA . ALA A 1 353 ? 26.546 -0.971 -30.392 1.00 97.00 353 ALA A CA 1
ATOM 2833 C C . ALA A 1 353 ? 27.303 -2.236 -29.942 1.00 97.00 353 ALA A C 1
ATOM 2835 O O . ALA A 1 353 ? 27.920 -2.910 -30.765 1.00 97.00 353 ALA A O 1
ATOM 2836 N N . ASP A 1 354 ? 27.279 -2.557 -28.646 1.00 96.00 354 ASP A N 1
ATOM 2837 C CA . ASP A 1 354 ? 28.008 -3.680 -28.046 1.00 96.00 354 ASP A CA 1
ATOM 2838 C C . ASP A 1 354 ? 27.212 -4.293 -26.873 1.00 96.00 354 ASP A C 1
ATOM 2840 O O . ASP A 1 354 ? 27.431 -3.961 -25.698 1.00 96.00 354 ASP A O 1
ATOM 2844 N N . PRO A 1 355 ? 26.301 -5.242 -27.168 1.00 92.69 355 PRO A N 1
ATOM 2845 C CA . PRO A 1 355 ? 25.500 -5.921 -26.151 1.00 92.69 355 PRO A CA 1
ATOM 2846 C C . PRO A 1 355 ? 26.335 -6.628 -25.084 1.00 92.69 355 PRO A C 1
ATOM 2848 O O . PRO A 1 355 ? 25.917 -6.733 -23.931 1.00 92.69 355 PRO A O 1
ATOM 2851 N N . LYS A 1 356 ? 27.519 -7.132 -25.447 1.00 92.50 356 LYS A N 1
ATOM 2852 C CA . LYS A 1 356 ? 28.374 -7.860 -24.509 1.00 92.50 356 LYS A CA 1
ATOM 2853 C C . LYS A 1 356 ? 28.956 -6.896 -23.479 1.00 92.50 356 LYS A C 1
ATOM 2855 O O . LYS A 1 356 ? 28.867 -7.171 -22.282 1.00 92.50 356 LYS A O 1
ATOM 2860 N N . LYS A 1 357 ? 29.492 -5.759 -23.930 1.00 95.56 357 LYS A N 1
ATOM 2861 C CA . LYS A 1 357 ? 29.997 -4.699 -23.046 1.00 95.56 357 LYS A CA 1
ATOM 2862 C C . LYS A 1 357 ? 28.892 -4.107 -22.178 1.00 95.56 357 LYS A C 1
ATOM 2864 O O . LYS A 1 357 ? 29.114 -3.892 -20.986 1.00 95.56 357 LYS A O 1
ATOM 2869 N N . PHE A 1 358 ? 27.699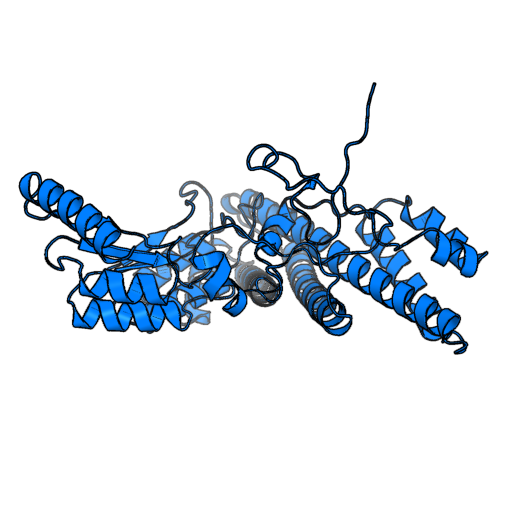 -3.913 -22.736 1.00 96.12 358 PHE A N 1
ATOM 2870 C CA . PHE A 1 358 ? 26.530 -3.480 -21.975 1.00 96.12 358 PHE A CA 1
ATOM 2871 C C . PHE A 1 358 ? 26.260 -4.402 -20.776 1.00 96.12 358 PHE A C 1
ATOM 2873 O O . PHE A 1 358 ? 26.206 -3.935 -19.640 1.00 96.12 358 PHE A O 1
ATOM 2880 N N . LEU A 1 359 ? 26.174 -5.720 -20.995 1.00 94.06 359 LEU A N 1
ATOM 2881 C CA . LEU A 1 359 ? 25.864 -6.683 -19.928 1.00 94.06 359 LEU A CA 1
ATOM 2882 C C . LEU A 1 359 ? 26.982 -6.833 -18.888 1.00 94.06 359 LEU A C 1
ATOM 2884 O O . LEU A 1 359 ? 26.714 -7.305 -17.782 1.00 94.06 359 LEU A O 1
ATOM 2888 N N . GLN A 1 360 ? 28.215 -6.463 -19.245 1.00 93.88 360 GLN A N 1
ATOM 2889 C CA . GLN A 1 360 ? 29.366 -6.387 -18.339 1.00 93.88 360 GLN A CA 1
ATOM 2890 C C . GLN A 1 360 ? 29.408 -5.082 -17.534 1.00 93.88 360 GLN A C 1
ATOM 2892 O O . GLN A 1 360 ? 30.166 -5.001 -16.572 1.00 93.88 360 GLN A O 1
ATOM 2897 N N . THR A 1 361 ? 28.625 -4.075 -17.924 1.00 93.94 361 THR A N 1
ATOM 2898 C CA . THR A 1 361 ? 28.641 -2.739 -17.315 1.00 93.94 361 THR A CA 1
ATOM 2899 C C . THR A 1 361 ? 27.397 -2.490 -16.462 1.00 93.94 361 THR A C 1
ATOM 2901 O O . THR A 1 361 ? 27.511 -1.973 -15.354 1.00 93.94 361 THR A O 1
ATOM 2904 N N . TYR A 1 362 ? 26.211 -2.868 -16.948 1.00 94.06 362 TYR A N 1
ATOM 2905 C CA . TYR A 1 362 ? 24.931 -2.466 -16.363 1.00 94.06 362 TYR A CA 1
ATOM 2906 C C . TYR A 1 362 ? 24.116 -3.626 -15.787 1.00 94.06 362 TYR A C 1
ATOM 2908 O O . TYR A 1 362 ? 24.287 -4.803 -16.134 1.00 94.06 362 TYR A O 1
ATOM 2916 N N . PHE A 1 363 ? 23.188 -3.266 -14.895 1.00 90.75 363 PHE A N 1
ATOM 2917 C CA . PHE A 1 363 ? 22.268 -4.182 -14.216 1.00 90.75 363 PHE A CA 1
ATOM 2918 C C . PHE A 1 363 ? 22.980 -5.283 -13.421 1.00 90.75 363 PHE A C 1
ATOM 2920 O O . PHE A 1 363 ? 22.463 -6.389 -13.260 1.00 90.75 363 PHE A O 1
ATOM 2927 N N . LEU A 1 364 ? 24.196 -5.000 -12.954 1.00 88.06 364 LEU A N 1
ATOM 2928 C CA . LEU A 1 364 ? 24.962 -5.893 -12.093 1.00 88.06 364 LEU A CA 1
ATOM 2929 C C . LEU A 1 364 ? 24.585 -5.667 -10.620 1.00 88.06 364 LEU A C 1
ATOM 2931 O O . LEU A 1 364 ? 24.234 -4.539 -10.250 1.00 88.06 364 LEU A O 1
ATOM 2935 N N . PRO A 1 365 ? 24.660 -6.704 -9.766 1.00 78.62 365 PRO A N 1
ATOM 2936 C CA . PRO A 1 365 ? 24.522 -6.525 -8.325 1.00 78.62 365 PRO A CA 1
ATOM 2937 C C . PRO A 1 365 ? 25.559 -5.524 -7.802 1.00 78.62 365 PRO A C 1
ATOM 2939 O O . PRO A 1 365 ? 26.722 -5.571 -8.205 1.00 78.62 365 PRO A O 1
ATOM 2942 N N . ARG A 1 366 ? 25.164 -4.636 -6.884 1.00 66.31 366 ARG A N 1
ATOM 2943 C CA . ARG A 1 366 ? 26.139 -3.837 -6.128 1.00 66.31 366 ARG A CA 1
ATOM 2944 C C . ARG A 1 366 ? 26.828 -4.719 -5.086 1.00 66.31 366 ARG A C 1
ATOM 2946 O O . ARG A 1 366 ? 26.215 -5.645 -4.557 1.00 66.31 366 ARG A O 1
ATOM 2953 N N . ALA A 1 367 ? 28.093 -4.426 -4.781 1.00 51.88 367 ALA A N 1
ATOM 2954 C CA . ALA A 1 367 ? 28.776 -5.054 -3.654 1.00 51.88 367 ALA A CA 1
ATOM 2955 C C . ALA A 1 367 ? 28.006 -4.742 -2.360 1.00 51.88 367 ALA A C 1
ATOM 2957 O O . ALA A 1 367 ? 27.608 -3.598 -2.141 1.00 51.88 367 ALA A O 1
ATOM 2958 N N . SER A 1 368 ? 27.780 -5.748 -1.509 1.00 47.75 368 SER A N 1
ATOM 2959 C CA . SER A 1 368 ? 27.192 -5.520 -0.189 1.00 47.75 368 SER A CA 1
ATOM 2960 C C . SER A 1 368 ? 28.100 -4.566 0.582 1.00 47.75 368 SER A C 1
ATOM 2962 O O . SER A 1 368 ? 29.274 -4.880 0.782 1.00 47.75 368 SER A O 1
ATOM 2964 N N . SER A 1 369 ? 27.581 -3.431 1.047 1.00 46.75 369 SER A N 1
ATOM 2965 C CA . SER A 1 369 ? 28.372 -2.463 1.820 1.00 46.75 369 SER A CA 1
ATOM 2966 C C . SER A 1 369 ? 28.864 -3.021 3.164 1.00 46.75 369 SER A C 1
ATOM 2968 O O . SER A 1 369 ? 29.645 -2.362 3.846 1.00 46.75 369 SER A O 1
ATOM 2970 N N . GLY A 1 370 ? 28.415 -4.220 3.566 1.00 37.53 370 GLY A N 1
ATOM 2971 C CA . GLY A 1 370 ? 28.850 -4.926 4.776 1.00 37.53 370 GLY A CA 1
ATOM 2972 C C . GLY A 1 370 ? 28.463 -4.232 6.084 1.00 37.53 370 GLY A C 1
ATOM 2973 O O . GLY A 1 370 ? 28.735 -4.760 7.158 1.00 37.53 370 GLY A O 1
ATOM 2974 N N . LYS A 1 371 ? 27.823 -3.062 6.013 1.00 39.19 371 LYS A N 1
ATOM 2975 C CA . LYS A 1 371 ? 27.327 -2.330 7.170 1.00 39.19 371 LYS A CA 1
ATOM 2976 C C . LYS A 1 371 ? 25.908 -2.798 7.463 1.00 39.19 371 LYS A C 1
ATOM 2978 O O . LYS A 1 371 ? 25.016 -2.601 6.640 1.00 39.19 371 LYS A O 1
ATOM 2983 N N . ASN A 1 372 ? 25.702 -3.380 8.645 1.00 38.69 372 ASN A N 1
ATOM 2984 C CA . ASN A 1 372 ? 24.386 -3.338 9.275 1.00 38.69 372 ASN A CA 1
ATOM 2985 C C . ASN A 1 372 ? 24.007 -1.857 9.345 1.00 38.69 372 ASN A C 1
ATOM 2987 O O . ASN A 1 372 ? 24.728 -1.075 9.963 1.00 38.69 372 ASN A O 1
ATOM 2991 N N . GLN A 1 373 ? 22.952 -1.456 8.642 1.00 42.47 373 GLN A N 1
ATOM 2992 C CA . GLN A 1 373 ? 22.424 -0.105 8.774 1.00 42.47 373 GLN A CA 1
ATOM 2993 C C . GLN A 1 373 ? 21.819 -0.002 10.175 1.00 42.47 373 GLN A C 1
ATOM 2995 O O . GLN A 1 373 ? 20.704 -0.457 10.423 1.00 42.47 373 GLN A O 1
ATOM 3000 N N . ASP A 1 374 ? 22.621 0.502 11.111 1.00 34.53 374 ASP A N 1
ATOM 3001 C CA . ASP A 1 374 ? 22.192 0.811 12.467 1.00 34.53 374 ASP A CA 1
ATOM 3002 C C . ASP A 1 374 ? 21.085 1.874 12.443 1.00 34.53 374 ASP A C 1
ATOM 3004 O O . ASP A 1 374 ? 20.953 2.666 11.508 1.00 34.53 374 ASP A O 1
ATOM 3008 N N . TRP A 1 375 ? 20.315 1.919 13.532 1.00 36.03 375 TRP A N 1
ATOM 3009 C CA . TRP A 1 375 ? 19.184 2.819 13.790 1.00 36.03 375 TRP A CA 1
ATOM 3010 C C . TRP A 1 375 ? 19.435 4.324 13.534 1.00 36.03 375 TRP A C 1
ATOM 3012 O O . TRP A 1 375 ? 18.491 5.106 13.557 1.00 36.03 375 TRP A O 1
ATOM 3022 N N . ALA A 1 376 ? 20.674 4.752 13.285 1.00 30.50 376 ALA A N 1
ATOM 3023 C CA . ALA A 1 376 ? 21.054 6.149 13.091 1.00 30.50 376 ALA A CA 1
ATOM 3024 C C . ALA A 1 376 ? 20.897 6.681 11.645 1.00 30.50 376 ALA A C 1
ATOM 3026 O O . ALA A 1 376 ? 20.841 7.895 11.469 1.00 30.50 376 ALA A O 1
ATOM 3027 N N . ASP A 1 377 ? 20.772 5.822 10.622 1.00 38.47 377 ASP A N 1
ATOM 3028 C CA . ASP A 1 377 ? 20.766 6.240 9.198 1.00 38.47 377 ASP A CA 1
ATOM 3029 C C . ASP A 1 377 ? 19.356 6.385 8.566 1.00 38.47 377 ASP A C 1
ATOM 3031 O O . ASP A 1 377 ? 19.210 6.513 7.345 1.00 38.47 377 ASP A O 1
ATOM 3035 N N . TRP A 1 378 ? 18.296 6.409 9.385 1.00 39.28 378 TRP A N 1
ATOM 3036 C CA . TRP A 1 378 ? 16.882 6.458 8.954 1.00 39.28 378 TRP A CA 1
ATOM 3037 C C . TRP A 1 378 ? 16.495 7.725 8.164 1.00 39.28 378 TRP A C 1
ATOM 3039 O O . TRP A 1 378 ? 15.480 7.743 7.476 1.00 39.28 378 TRP A O 1
ATOM 3049 N N . GLY A 1 379 ? 17.299 8.791 8.212 1.00 29.73 379 GLY A N 1
ATOM 3050 C CA . GLY A 1 379 ? 16.989 10.064 7.548 1.00 29.73 379 GLY A CA 1
ATOM 3051 C C . GLY A 1 379 ? 17.376 10.158 6.067 1.00 29.73 379 GLY A C 1
ATOM 3052 O O . GLY A 1 379 ? 17.052 11.157 5.427 1.00 29.73 379 GLY A O 1
ATOM 3053 N N . SER A 1 380 ? 18.088 9.175 5.501 1.00 37.38 380 SER A N 1
ATOM 3054 C CA . SER A 1 380 ? 18.575 9.279 4.118 1.00 37.38 380 SER A CA 1
ATOM 3055 C C . SER A 1 380 ? 17.645 8.580 3.119 1.00 37.38 380 SER A C 1
ATOM 3057 O O . SER A 1 380 ? 17.386 7.384 3.220 1.00 37.38 380 SER A O 1
ATOM 3059 N N . ALA A 1 381 ? 17.197 9.312 2.089 1.00 35.84 381 ALA A N 1
ATOM 3060 C CA . ALA A 1 381 ? 16.417 8.793 0.951 1.00 35.84 381 ALA A CA 1
ATOM 3061 C C . ALA A 1 381 ? 17.086 7.596 0.228 1.00 35.84 381 ALA A C 1
ATOM 3063 O O . ALA A 1 381 ? 16.447 6.880 -0.540 1.00 35.84 381 ALA A O 1
ATOM 3064 N N . ALA A 1 382 ? 18.373 7.361 0.498 1.00 37.97 382 ALA A N 1
ATOM 3065 C CA . ALA A 1 382 ? 19.142 6.202 0.071 1.00 37.97 382 ALA A CA 1
ATOM 3066 C C . ALA A 1 382 ? 18.567 4.868 0.587 1.00 37.97 382 ALA A C 1
ATOM 3068 O O . ALA A 1 382 ? 18.560 3.870 -0.131 1.00 37.97 382 ALA A O 1
ATOM 3069 N N . ASN A 1 383 ? 18.057 4.818 1.817 1.00 39.22 383 ASN A N 1
ATOM 3070 C CA . ASN A 1 383 ? 17.710 3.543 2.458 1.00 39.22 383 ASN A CA 1
ATOM 3071 C C . ASN A 1 383 ? 16.322 3.014 2.072 1.00 39.22 383 ASN A C 1
ATOM 3073 O O . ASN A 1 383 ? 16.047 1.823 2.206 1.00 39.22 383 ASN A O 1
ATOM 3077 N N . TRP A 1 384 ? 15.498 3.877 1.488 1.00 45.81 384 TRP A N 1
ATOM 3078 C CA . TRP A 1 384 ? 14.048 3.736 1.375 1.00 45.81 384 TRP A CA 1
ATOM 3079 C C . TRP A 1 384 ? 13.568 3.281 -0.011 1.00 45.81 384 TRP A C 1
ATOM 3081 O O . TRP A 1 384 ? 12.467 3.572 -0.460 1.00 45.81 384 TRP A O 1
ATOM 3091 N N . THR A 1 385 ? 14.431 2.576 -0.736 1.00 52.47 385 THR A N 1
ATOM 3092 C CA . THR A 1 385 ? 14.154 2.073 -2.084 1.00 52.47 385 THR A CA 1
ATOM 3093 C C . THR A 1 385 ? 13.998 0.556 -2.075 1.00 52.47 385 THR A C 1
ATOM 3095 O O . THR A 1 385 ? 14.899 -0.168 -1.632 1.00 52.47 385 THR A O 1
ATOM 3098 N N . ILE A 1 386 ? 12.888 0.061 -2.635 1.00 52.88 386 ILE A N 1
ATOM 3099 C CA . ILE A 1 386 ? 12.684 -1.372 -2.924 1.00 52.88 386 ILE A CA 1
ATOM 3100 C C . ILE A 1 386 ? 13.540 -1.805 -4.129 1.00 52.88 386 ILE A C 1
ATOM 3102 O O . ILE A 1 386 ? 13.527 -2.976 -4.462 1.00 52.88 386 ILE A O 1
ATOM 3106 N N . THR A 1 387 ? 14.235 -0.883 -4.816 1.00 45.41 387 THR A N 1
ATOM 3107 C CA . THR A 1 387 ? 15.154 -1.139 -5.936 1.00 45.41 387 THR A CA 1
ATOM 3108 C C . THR A 1 387 ? 16.342 -0.167 -5.866 1.00 45.41 387 THR A C 1
ATOM 3110 O O . THR A 1 387 ? 16.346 0.899 -6.462 1.00 45.41 387 THR A O 1
ATOM 3113 N N . SER A 1 388 ? 17.384 -0.568 -5.127 1.00 45.62 388 SER A N 1
ATOM 3114 C CA . SER A 1 388 ? 18.690 0.112 -4.962 1.00 45.62 388 SER A CA 1
ATOM 3115 C C . SER A 1 388 ? 18.722 1.512 -4.297 1.00 45.62 388 SER A C 1
ATOM 3117 O O . SER A 1 388 ? 18.049 2.436 -4.742 1.00 45.62 388 SER A O 1
ATOM 3119 N N . PRO A 1 389 ? 19.613 1.744 -3.303 1.00 42.25 389 PRO A N 1
ATOM 3120 C CA . PRO A 1 389 ? 19.893 3.078 -2.766 1.00 42.25 389 PRO A CA 1
ATOM 3121 C C . PRO A 1 389 ? 20.453 4.062 -3.795 1.00 42.25 389 PRO A C 1
ATOM 3123 O O . PRO A 1 389 ? 21.378 3.724 -4.544 1.00 42.25 389 PRO A O 1
ATOM 3126 N N . ASN A 1 390 ? 20.007 5.315 -3.727 1.00 35.88 390 ASN A N 1
ATOM 3127 C CA . ASN A 1 390 ? 20.836 6.449 -4.127 1.00 35.88 390 ASN A CA 1
ATOM 3128 C C . ASN A 1 390 ? 21.985 6.580 -3.121 1.00 35.88 390 ASN A C 1
ATOM 3130 O O . ASN A 1 390 ? 21.745 6.955 -1.981 1.00 35.88 390 ASN A O 1
ATOM 3134 N N . GLU A 1 391 ? 23.224 6.283 -3.514 1.00 34.91 391 GLU A N 1
ATOM 3135 C CA . GLU A 1 391 ? 24.373 6.828 -2.786 1.00 34.91 391 GLU A CA 1
ATOM 3136 C C . GLU A 1 391 ? 24.550 8.293 -3.202 1.00 34.91 391 GLU A C 1
ATOM 3138 O O . GLU A 1 391 ? 24.347 8.661 -4.359 1.00 34.91 391 GLU A O 1
ATOM 3143 N N . PHE A 1 392 ? 24.842 9.119 -2.203 1.00 29.61 392 PHE A N 1
ATOM 3144 C CA . PHE A 1 392 ? 25.011 10.564 -2.255 1.00 29.61 392 PHE A CA 1
ATOM 3145 C C . PHE A 1 392 ? 25.803 11.051 -3.479 1.00 29.61 392 PHE A C 1
ATOM 3147 O O . PHE A 1 392 ? 26.894 10.563 -3.766 1.00 29.61 392 PHE A O 1
ATOM 3154 N N . PHE A 1 393 ? 25.311 12.111 -4.128 1.00 29.09 393 PHE A N 1
ATOM 3155 C CA . PHE A 1 393 ? 26.189 12.997 -4.887 1.00 29.09 393 PHE A CA 1
ATOM 3156 C C . PHE A 1 393 ? 27.096 13.732 -3.895 1.00 29.09 393 PHE A C 1
ATOM 3158 O O . PHE A 1 393 ? 26.636 14.604 -3.157 1.00 29.09 393 PHE A O 1
ATOM 3165 N N . GLU A 1 394 ? 28.388 13.409 -3.909 1.00 27.52 394 GLU A N 1
ATOM 3166 C CA . GLU A 1 394 ? 29.421 14.326 -3.442 1.00 27.52 394 GLU A CA 1
ATOM 3167 C C . GLU A 1 394 ? 29.294 15.645 -4.219 1.00 27.52 394 GLU A C 1
ATOM 3169 O O . GLU A 1 394 ? 29.456 15.700 -5.442 1.00 27.52 394 GLU A O 1
ATOM 3174 N N . LYS A 1 395 ? 29.036 16.737 -3.500 1.00 26.22 395 LYS A N 1
ATOM 3175 C CA . LYS A 1 395 ? 29.527 18.054 -3.898 1.00 26.22 395 LYS A CA 1
ATOM 3176 C C . LYS A 1 395 ? 30.489 18.530 -2.815 1.00 26.22 395 LYS A C 1
ATOM 3178 O O . LYS A 1 395 ? 30.162 18.476 -1.636 1.00 26.22 395 LYS A O 1
ATOM 3183 N N . ARG A 1 396 ? 31.669 18.898 -3.312 1.00 30.27 396 ARG A N 1
ATOM 3184 C CA . ARG A 1 396 ? 32.863 19.430 -2.645 1.00 30.27 396 ARG A CA 1
ATOM 3185 C C . ARG A 1 396 ? 32.592 20.400 -1.507 1.00 30.27 396 ARG A C 1
ATOM 3187 O O . ARG A 1 396 ? 31.672 21.231 -1.677 1.00 30.27 396 ARG A O 1
#